Protein AF-A0A4P9VZX0-F1 (afdb_monomer)

Sequence (510 aa):
AIRTIVYCSNTPALDSTGFPILNGTDPRLPSSTAIPSNIGKASYLLNFMFYLFVSSTQNPGASSFGDTNPCVMWFGENYPSSPIAVRPNATVQALASTAYKDSTYFPGPSTGYLQTIATPPVDLVNAYDISDDAEVLSQYQLRPWAIVAASAAASPQLGSAPQKALFNITAIPAIFSSPLGFNPTNGATPANGLFDTIEPRVWYSLDQTTDSLLGIQQVPFFETASNLTTVNDINTEMGNILRQTILALSKVDKSALTEANPAPSVLASFFDSVAEATNGLPYAGLTFQTVDHSNRTYQIGSDIRLTRAANYPAQGKRIVLFQALLGSALLRSSNPANLGTATITQGIRLMPDITTTALKSTYYISQYITLFLLYLLSAIVFLVFGRIAKISMFVNTQGAVLAILFLLWGNVQSKSECIEWVMKMRGQGLREYPFHDIASVILTISHRKYFLLSQVLVFLIVLVSVVISIVSEQLFVNGPAPLAYFIWPPFAFYRSLTLINEASFLQGSR

Mean predicted aligned error: 12.23 Å

Radius of gyration: 31.75 Å; Cα contacts (8 Å, |Δi|>4): 690; chains: 1; bounding box: 91×58×82 Å

Secondary structure (DSSP, 8-state):
---EEEET-SS--B-SSS-B---TT-TT--EES--GGGTTS-EEE-SEEE-----TTS---GGGGG-EEESEEESSS----BTTB-PPPTTS-TTGGGTT-BSS-S---TT-HHHHHHS--TT---HHHHHHHHHHHHHH----EEEEEE-TTTHHHH---PPPPPB-GGGHHHHHHSTTS--TTSTTSPPSSTGGGSPPEEEEEEETTTTEEEEEEEE-EEEE-TT--SHHHHHHHHHHHHHHHHHHHHHS--HHHHSSS--HHHHHHHHHHHHHHHHTS-SEEEEES---SS----B----TTGGGSTT---HHHHHHHHHHHHHHHHHHHHSHHHHTT-----EEEPPPEEEE-S--HHHHHHHHHHHHHHHHHHHHHHHHHHHHTT-HHHHHS-HHHHHHHHHHHHHHHHHHHHHHHHHHHHTTT----S--HHHHHHH-S--SSHHHHHHHHHHHHHHHHHHHHHHHHHH-TTSPPPGGGGSSHHHHHHHHHHHHHHHHHGGG--

Solvent-accessible surface area (backbone atoms only — not comparable to full-atom values): 28892 Å² total; per-residue (Å²): 133,80,48,34,37,29,25,27,33,72,52,65,22,47,51,92,83,40,48,72,51,81,60,93,79,51,86,79,46,44,67,41,43,82,44,86,95,42,66,85,40,71,25,35,33,21,40,38,36,76,52,80,78,76,63,80,82,60,81,87,48,58,40,67,79,58,27,63,39,72,20,44,36,40,73,32,83,75,61,76,73,39,77,63,27,39,53,46,51,84,86,45,60,75,67,28,72,51,20,74,30,50,32,53,38,46,67,42,26,52,49,8,59,63,42,44,70,77,57,58,61,88,91,61,74,50,70,66,58,57,56,52,50,54,50,57,46,60,58,48,36,40,78,50,28,31,41,37,20,35,26,87,77,17,48,74,52,36,43,71,34,60,81,59,76,70,38,59,79,86,48,49,54,58,45,58,68,30,88,89,18,61,43,50,66,64,80,78,71,82,62,69,19,33,50,45,41,38,80,63,24,35,32,74,41,71,32,83,89,72,81,37,79,69,25,33,31,67,23,65,24,41,48,73,47,97,83,24,57,44,73,67,44,45,52,51,50,52,51,51,38,51,51,52,31,51,56,42,53,68,69,48,76,58,63,53,78,72,43,96,76,51,55,68,68,52,46,50,45,40,45,50,47,43,33,60,27,46,65,72,50,65,63,33,47,44,64,32,71,55,90,50,91,86,72,77,72,84,56,69,80,82,53,78,68,52,48,30,39,45,59,39,71,39,56,69,60,43,51,54,48,50,52,40,42,51,51,29,8,48,53,15,62,73,39,52,93,84,25,33,54,55,80,60,52,49,67,51,71,53,75,66,46,80,47,58,68,54,74,62,55,68,58,54,52,48,51,49,50,54,53,45,52,56,46,51,53,51,51,51,52,50,54,52,50,36,41,74,71,58,39,64,72,54,65,74,44,59,68,69,58,55,51,53,52,52,53,53,48,45,53,51,54,50,43,52,57,49,48,54,52,48,49,68,56,49,70,73,78,61,97,80,73,96,81,59,74,78,62,51,76,78,66,73,77,72,77,89,69,36,74,62,47,50,53,49,48,54,47,46,54,50,50,52,31,51,53,53,37,57,53,48,49,72,73,39,76,88,53,85,77,61,76,73,50,57,74,43,64,61,38,40,50,51,49,51,50,48,54,54,52,56,58,65,67,56,79,78,78,123

Foldseek 3Di:
DKAKEKELDLAQQADPLRHFDQDPVDPSFDWDCPDPVRHPDTHGYGQWDQQPPPPLADDPFLLNVVSTDGQKFKLFLDDDCGNLAHDQDPPPDLLQVQLSQFQLRGHTGNSHLVCCQVPPDPVRPPVVVNLVSLVVSLQRGAAAEEEEAEAPAAVQAAAFFAKDDFAASVCVSVLCVDPVSQPLQPQDDDGSHLLSLFRKGKDWAADLVPRHTPGIIIDDGYDYDPPRHDPVSLVVVLVVLVVQLVVQLVPQDCVQVVDLDDDPSVVVSSLSSLCVSCSSHHQAYYYYHHLDPPDDDGDGDDDPVQCRGRNRPHNVVSVVNVCQRSVLSSQCSVCVNPSSNPHDIDMHGHDIDMDMPDDPVVVLVVVLVVQLVVLVVVLVVVLVVCVVVPPVLSVLDDPVVSVVLSNVVSCVVSCVVSVVVVCVVPVVPDSDDDPPPPPVVVPSDDDDVPVVVVVVVVVVVLVVLLVVLVVVCVVAVPHDDDPVLVVDPSSVSNVVSVVSSVVSPCPPPD

pLDDT: mean 78.17, std 15.09, range [39.34, 96.62]

Structure (mmCIF, N/CA/C/O backbone):
data_AF-A0A4P9VZX0-F1
#
_entry.id   AF-A0A4P9VZX0-F1
#
loop_
_atom_site.group_PDB
_atom_site.id
_atom_site.type_symbol
_atom_site.label_atom_id
_atom_site.label_alt_id
_atom_site.label_comp_id
_atom_site.label_asym_id
_atom_site.label_entity_id
_atom_site.label_seq_id
_atom_site.pdbx_PDB_ins_code
_atom_site.Cartn_x
_atom_site.Cartn_y
_atom_site.Cartn_z
_atom_site.occupancy
_atom_site.B_iso_or_equiv
_atom_site.auth_seq_id
_atom_site.auth_comp_id
_atom_site.auth_asym_id
_atom_site.auth_atom_id
_atom_site.pdbx_PDB_model_num
ATOM 1 N N . ALA A 1 1 ? 6.712 8.691 -28.062 1.00 77.12 1 ALA A N 1
ATOM 2 C CA . ALA A 1 1 ? 7.027 10.135 -27.970 1.00 77.12 1 ALA A CA 1
ATOM 3 C C . ALA A 1 1 ? 7.653 10.423 -26.610 1.00 77.12 1 ALA A C 1
ATOM 5 O O . ALA A 1 1 ? 7.229 9.804 -25.643 1.00 77.12 1 ALA A O 1
ATOM 6 N N . ILE A 1 2 ? 8.643 11.317 -26.526 1.00 84.19 2 ILE A N 1
ATOM 7 C CA . ILE A 1 2 ? 9.207 11.746 -25.237 1.00 84.19 2 ILE A CA 1
ATOM 8 C C . ILE A 1 2 ? 8.165 12.611 -24.523 1.00 84.19 2 ILE A C 1
ATOM 10 O O . ILE A 1 2 ? 7.739 13.635 -25.050 1.00 84.19 2 ILE A O 1
ATOM 14 N N . ARG A 1 3 ? 7.768 12.193 -23.326 1.00 90.25 3 ARG A N 1
ATOM 15 C CA . ARG A 1 3 ? 6.890 12.917 -22.405 1.00 90.25 3 ARG A CA 1
ATOM 16 C C . ARG A 1 3 ? 7.635 13.258 -21.118 1.00 90.25 3 ARG A C 1
ATOM 18 O O . ARG A 1 3 ? 8.369 12.420 -20.585 1.00 90.25 3 ARG A O 1
ATOM 25 N N . THR A 1 4 ? 7.423 14.472 -20.625 1.00 93.25 4 THR A N 1
ATOM 26 C CA . THR A 1 4 ? 7.749 14.855 -19.248 1.00 93.25 4 THR A CA 1
ATOM 27 C C . THR A 1 4 ? 6.482 14.722 -18.420 1.00 93.25 4 THR A C 1
ATOM 29 O O . THR A 1 4 ? 5.431 15.204 -18.837 1.00 93.25 4 THR A O 1
ATOM 32 N N . ILE A 1 5 ? 6.583 14.054 -17.279 1.00 93.31 5 ILE A N 1
ATOM 33 C CA . ILE A 1 5 ? 5.479 13.754 -16.379 1.00 93.31 5 ILE A CA 1
ATOM 34 C C . ILE A 1 5 ? 5.803 14.367 -15.017 1.00 93.31 5 ILE A C 1
ATOM 36 O O . ILE A 1 5 ? 6.885 14.146 -14.472 1.00 93.31 5 ILE A O 1
ATOM 40 N N . VAL A 1 6 ? 4.868 15.142 -14.478 1.00 94.38 6 VAL A N 1
ATOM 41 C CA . VAL A 1 6 ? 4.896 15.671 -13.115 1.00 94.38 6 VAL A CA 1
ATOM 42 C C . VAL A 1 6 ? 3.974 14.810 -12.263 1.00 94.38 6 VAL A C 1
ATOM 44 O O . VAL A 1 6 ? 2.750 14.943 -12.327 1.00 94.38 6 VAL A O 1
ATOM 47 N N . TYR A 1 7 ? 4.566 13.923 -11.475 1.00 93.00 7 TYR A N 1
ATOM 48 C CA . TYR A 1 7 ? 3.861 13.156 -10.458 1.00 93.00 7 TYR A CA 1
ATOM 49 C C . TYR A 1 7 ? 3.505 14.045 -9.269 1.00 93.00 7 TYR A C 1
ATOM 51 O O . TYR A 1 7 ? 4.152 15.065 -9.018 1.00 93.00 7 TYR A O 1
ATOM 59 N N . CYS A 1 8 ? 2.470 13.657 -8.528 1.00 92.31 8 CYS A N 1
ATOM 60 C CA . CYS A 1 8 ? 1.956 14.400 -7.375 1.00 92.31 8 CYS A CA 1
ATOM 61 C C . CYS A 1 8 ? 1.657 15.882 -7.653 1.00 92.31 8 CYS A C 1
ATOM 63 O O . CYS A 1 8 ? 1.773 16.736 -6.767 1.00 92.31 8 CYS A O 1
ATOM 65 N N . SER A 1 9 ? 1.242 16.180 -8.887 1.00 92.12 9 SER A N 1
ATOM 66 C CA . SER A 1 9 ? 0.810 17.506 -9.310 1.00 92.12 9 SER A CA 1
ATOM 67 C C . SER A 1 9 ? -0.353 18.008 -8.458 1.00 92.12 9 SER A C 1
ATOM 69 O O . SER A 1 9 ? -1.125 17.232 -7.889 1.00 92.12 9 SER A O 1
ATOM 71 N N . ASN A 1 10 ? -0.492 19.334 -8.384 1.00 88.19 10 ASN A N 1
ATOM 72 C CA . ASN A 1 10 ? -1.655 19.960 -7.773 1.00 88.19 10 ASN A CA 1
ATOM 73 C C . ASN A 1 10 ? -2.880 20.072 -8.697 1.00 88.19 10 ASN A C 1
ATOM 75 O O . ASN A 1 10 ? -3.926 20.551 -8.265 1.00 88.19 10 ASN A O 1
ATOM 79 N N . THR A 1 11 ? -2.734 19.667 -9.956 1.00 90.12 11 THR A N 1
ATOM 80 C CA . THR A 1 11 ? -3.811 19.672 -10.947 1.00 90.12 11 THR A CA 1
ATOM 81 C C . THR A 1 11 ? -4.507 18.314 -10.947 1.00 90.12 11 THR A C 1
ATOM 83 O O . THR A 1 11 ? -3.792 17.311 -10.999 1.00 90.12 11 THR A O 1
ATOM 86 N N . PRO A 1 12 ? -5.847 18.252 -10.889 1.00 88.00 12 PRO A N 1
ATOM 87 C CA . PRO A 1 12 ? -6.582 16.987 -10.903 1.00 88.00 12 PRO A CA 1
ATOM 88 C C . PRO A 1 12 ? -6.417 16.279 -12.247 1.00 88.00 12 PRO A C 1
ATOM 90 O O . PRO A 1 12 ? -6.732 16.852 -13.285 1.00 88.00 12 PRO A O 1
ATOM 93 N N . ALA A 1 13 ? -5.922 15.050 -12.216 1.00 90.50 13 ALA A N 1
ATOM 94 C CA . ALA A 1 13 ? -5.794 14.126 -13.330 1.00 90.50 13 ALA A CA 1
ATOM 95 C C . ALA A 1 13 ? -6.813 13.008 -13.112 1.00 90.50 13 ALA A C 1
ATOM 97 O O . ALA A 1 13 ? -6.470 11.915 -12.659 1.00 90.50 13 ALA A O 1
ATOM 98 N N . LEU A 1 14 ? -8.075 13.357 -13.344 1.00 87.25 14 LEU A N 1
ATOM 99 C CA . LEU A 1 14 ? -9.216 12.473 -13.174 1.00 87.25 14 LEU A CA 1
ATOM 100 C C . LEU A 1 14 ? -9.775 12.094 -14.543 1.00 87.25 14 LEU A C 1
ATOM 102 O O . LEU A 1 14 ? -9.669 12.873 -15.494 1.00 87.25 14 LEU A O 1
ATOM 106 N N . ASP A 1 15 ? -10.346 10.908 -14.636 1.00 86.19 15 ASP A N 1
ATOM 107 C CA . ASP A 1 15 ? -11.078 10.460 -15.804 1.00 86.19 15 ASP A CA 1
ATOM 108 C C . ASP A 1 15 ? -12.506 11.028 -15.819 1.00 86.19 15 ASP A C 1
ATOM 110 O O . ASP A 1 15 ? -12.844 12.018 -15.163 1.00 86.19 15 ASP A O 1
ATOM 114 N N . SER A 1 16 ? -13.340 10.399 -16.638 1.00 83.00 16 SER A N 1
ATOM 115 C CA . SER A 1 16 ? -14.706 10.810 -16.881 1.00 83.00 16 SER A CA 1
ATOM 116 C C . SER A 1 16 ? -15.628 10.513 -15.680 1.00 83.00 16 SER A C 1
ATOM 118 O O . SER A 1 16 ? -16.551 11.286 -15.422 1.00 83.00 16 SER A O 1
ATOM 120 N N . THR A 1 17 ? -15.333 9.477 -14.886 1.00 79.12 17 THR A N 1
ATOM 121 C CA . THR A 1 17 ? -16.080 9.063 -13.683 1.00 79.12 17 THR A CA 1
ATOM 122 C C . THR A 1 17 ? -15.587 9.777 -12.414 1.00 79.12 17 THR A C 1
ATOM 124 O O . THR A 1 17 ? -16.224 9.718 -11.354 1.00 79.12 17 THR A O 1
ATOM 127 N N . GLY A 1 18 ? -14.484 10.522 -12.530 1.00 80.62 18 GLY A N 1
ATOM 128 C CA . GLY A 1 18 ? -13.847 11.256 -11.445 1.00 80.62 18 GLY A CA 1
ATOM 129 C C . GLY A 1 18 ? -12.837 10.414 -10.664 1.00 80.62 18 GLY A C 1
ATOM 130 O O . GLY A 1 18 ? -12.394 10.845 -9.595 1.00 80.62 18 GLY A O 1
ATOM 131 N N . PHE A 1 19 ? -12.475 9.243 -11.182 1.00 84.12 19 PHE A N 1
ATOM 132 C CA . PHE A 1 19 ? -11.389 8.428 -10.671 1.00 84.12 19 PHE A CA 1
ATOM 133 C C . PHE A 1 19 ? -10.043 8.937 -11.164 1.00 84.12 19 PHE A C 1
ATOM 135 O O . PHE A 1 19 ? -9.946 9.618 -12.185 1.00 84.12 19 PHE A O 1
ATOM 142 N N . PRO A 1 20 ? -8.967 8.674 -10.418 1.00 86.06 20 PRO A N 1
ATOM 143 C CA . PRO A 1 20 ? -7.657 9.118 -10.832 1.00 86.06 20 PRO A CA 1
ATOM 144 C C . PRO A 1 20 ? -7.117 8.315 -12.011 1.00 86.06 20 PRO A C 1
ATOM 146 O O . PRO A 1 20 ? -7.030 7.092 -11.973 1.00 86.06 20 PRO A O 1
ATOM 149 N N . ILE A 1 21 ? -6.602 9.030 -13.006 1.00 87.81 21 ILE A N 1
ATOM 150 C CA . ILE A 1 21 ? -5.884 8.418 -14.119 1.00 87.81 21 ILE A CA 1
ATOM 151 C C . ILE A 1 21 ? -4.527 7.922 -13.606 1.00 87.81 21 ILE A C 1
ATOM 153 O O . ILE A 1 21 ? -3.636 8.716 -13.288 1.00 87.81 21 ILE A O 1
ATOM 157 N N . LEU A 1 22 ? -4.353 6.601 -13.542 1.00 87.00 22 LEU A N 1
ATOM 158 C CA . LEU A 1 22 ? -3.098 5.971 -13.110 1.00 87.00 22 LEU A CA 1
ATOM 159 C C . LEU A 1 22 ? -2.078 5.838 -14.249 1.00 87.00 22 LEU A C 1
ATOM 161 O O . LEU A 1 22 ? -0.866 5.818 -14.017 1.00 87.00 22 LEU A O 1
ATOM 165 N N . ASN A 1 23 ? -2.553 5.768 -15.494 1.00 87.00 23 ASN A N 1
ATOM 166 C CA . ASN A 1 23 ? -1.710 5.555 -16.661 1.00 87.00 23 ASN A CA 1
ATOM 167 C C . ASN A 1 23 ? -1.079 6.871 -17.149 1.00 87.00 23 ASN A C 1
ATOM 169 O O . ASN A 1 23 ? -1.735 7.709 -17.762 1.00 87.00 23 ASN A O 1
ATOM 173 N N . GLY A 1 24 ? 0.239 7.013 -16.977 1.00 87.12 24 GLY A N 1
ATOM 174 C CA . GLY A 1 24 ? 1.004 8.182 -17.438 1.00 87.12 24 GLY A CA 1
ATOM 175 C C . GLY A 1 24 ? 1.034 8.408 -18.960 1.00 87.12 24 GLY A C 1
ATOM 176 O O . GLY A 1 24 ? 1.555 9.424 -19.432 1.00 87.12 24 GLY A O 1
ATOM 177 N N . THR A 1 25 ? 0.505 7.469 -19.748 1.00 89.50 25 THR A N 1
ATOM 178 C CA . THR A 1 25 ? 0.384 7.581 -21.208 1.00 89.50 25 THR A CA 1
ATOM 179 C C . THR A 1 25 ? -1.005 8.008 -21.678 1.00 89.50 25 THR A C 1
ATOM 181 O O . THR A 1 25 ? -1.140 8.379 -22.850 1.00 89.50 25 THR A O 1
ATOM 184 N N . ASP A 1 26 ? -1.993 8.038 -20.781 1.00 90.31 26 ASP A N 1
ATOM 185 C CA . ASP A 1 26 ? -3.381 8.361 -21.103 1.00 90.31 26 ASP A CA 1
ATOM 186 C C . ASP A 1 26 ? -3.478 9.752 -21.776 1.00 90.31 26 ASP A C 1
ATOM 188 O O . ASP A 1 26 ? -2.862 10.723 -21.311 1.00 90.31 26 ASP A O 1
ATOM 192 N N . PRO A 1 27 ? -4.174 9.871 -22.923 1.00 91.69 27 PRO A N 1
ATOM 193 C CA . PRO A 1 27 ? -4.315 11.137 -23.641 1.00 91.69 27 PRO A CA 1
ATOM 194 C C . PRO A 1 27 ? -5.171 12.176 -22.901 1.00 91.69 27 PRO A C 1
ATOM 196 O O . PRO A 1 27 ? -5.074 13.359 -23.224 1.00 91.69 27 PRO A O 1
ATOM 199 N N . ARG A 1 28 ? -5.984 11.761 -21.923 1.00 90.75 28 ARG A N 1
ATOM 200 C CA . ARG A 1 28 ? -6.838 12.624 -21.093 1.00 90.75 28 ARG A CA 1
ATOM 201 C C . ARG A 1 28 ? -6.048 13.379 -20.020 1.00 90.75 28 ARG A C 1
ATOM 203 O O . ARG A 1 28 ? -6.601 14.262 -19.371 1.00 90.75 28 ARG A O 1
ATOM 210 N N . LEU A 1 29 ? -4.762 13.064 -19.828 1.00 93.12 29 LEU A N 1
ATOM 211 C CA . LEU A 1 29 ? -3.950 13.718 -18.806 1.00 93.12 29 LEU A CA 1
ATOM 212 C C . LEU A 1 29 ? -3.843 15.232 -19.034 1.00 93.12 29 LEU A C 1
ATOM 214 O O . LEU A 1 29 ? -3.453 15.667 -20.125 1.00 93.12 29 LEU A O 1
ATOM 218 N N . PRO A 1 30 ? -4.082 16.051 -17.994 1.00 94.81 30 PRO A N 1
ATOM 219 C CA . PRO A 1 30 ? -3.858 17.482 -18.088 1.00 94.81 30 PRO A CA 1
ATOM 220 C C . PRO A 1 30 ? -2.380 17.766 -18.357 1.00 94.81 30 PRO A C 1
ATOM 222 O O . PRO A 1 30 ? -1.486 17.084 -17.849 1.00 94.81 30 PRO A O 1
ATOM 225 N N . SER A 1 31 ? -2.113 18.806 -19.145 1.00 95.62 31 SER A N 1
ATOM 226 C CA . SER A 1 31 ? -0.754 19.253 -19.443 1.00 95.62 31 SER A CA 1
ATOM 227 C C . SER A 1 31 ? -0.543 20.707 -19.036 1.00 95.62 31 SER A C 1
ATOM 229 O O . SER A 1 31 ? -1.464 21.520 -19.057 1.00 95.62 31 SER A O 1
ATOM 231 N N . SER A 1 32 ? 0.685 21.039 -18.642 1.00 94.44 32 SER A N 1
ATOM 232 C CA . SER A 1 32 ? 1.096 22.402 -18.309 1.00 94.44 32 SER A CA 1
ATOM 233 C C . SER A 1 32 ? 2.467 22.720 -18.894 1.00 94.44 32 SER A C 1
ATOM 235 O O . SER A 1 32 ? 3.378 21.891 -18.890 1.00 94.44 32 SER A O 1
ATOM 237 N N . THR A 1 33 ? 2.615 23.946 -19.388 1.00 94.81 33 THR A N 1
ATOM 238 C CA . THR A 1 33 ? 3.884 24.533 -19.848 1.00 94.81 33 THR A CA 1
ATOM 239 C C . THR A 1 33 ? 4.528 25.435 -18.792 1.00 94.81 33 THR A C 1
ATOM 241 O O . THR A 1 33 ? 5.634 25.933 -19.002 1.00 94.81 33 THR A O 1
ATOM 244 N N . ALA A 1 34 ? 3.858 25.630 -17.649 1.00 91.75 34 ALA A N 1
ATOM 245 C CA . ALA A 1 34 ? 4.261 26.539 -16.576 1.00 91.75 34 ALA A CA 1
ATOM 246 C C . ALA A 1 34 ? 5.142 25.872 -15.500 1.00 91.75 34 ALA A C 1
ATOM 248 O O . ALA A 1 34 ? 5.332 26.427 -14.420 1.00 91.75 34 ALA A O 1
ATOM 249 N N . ILE A 1 35 ? 5.670 24.674 -15.765 1.00 91.62 35 ILE A N 1
ATOM 250 C CA . ILE A 1 35 ? 6.526 23.951 -14.820 1.00 91.62 35 ILE A CA 1
ATOM 251 C C . ILE A 1 35 ? 7.933 24.577 -14.834 1.00 91.62 35 ILE A C 1
ATOM 253 O O . ILE A 1 35 ? 8.589 24.520 -15.877 1.00 91.62 35 ILE A O 1
ATOM 257 N N . PRO A 1 36 ? 8.437 25.142 -13.714 1.00 86.75 36 PRO A N 1
ATOM 258 C CA . PRO A 1 36 ? 9.672 25.939 -13.716 1.00 86.75 36 PRO A CA 1
ATOM 259 C C . PRO A 1 36 ? 10.919 25.212 -14.238 1.00 86.75 36 PRO A C 1
ATOM 261 O O . PRO A 1 36 ? 11.788 25.832 -14.842 1.00 86.75 36 PRO A O 1
ATOM 264 N N . SER A 1 37 ? 11.017 23.896 -14.041 1.00 83.00 37 SER A N 1
ATOM 265 C CA . SER A 1 37 ? 12.144 23.084 -14.525 1.00 83.00 37 SER A CA 1
ATOM 266 C C . SER A 1 37 ? 12.005 22.626 -15.984 1.00 83.00 37 SER A C 1
ATOM 268 O O . SER A 1 37 ? 12.927 22.012 -16.518 1.00 83.00 37 SER A O 1
ATOM 270 N N . ASN A 1 38 ? 10.870 22.904 -16.635 1.00 85.00 38 ASN A N 1
ATOM 271 C CA . ASN A 1 38 ? 10.571 22.478 -18.003 1.00 85.00 38 ASN A CA 1
ATOM 272 C C . ASN A 1 38 ? 9.829 23.570 -18.802 1.00 85.00 38 ASN A C 1
ATOM 274 O O . ASN A 1 38 ? 8.899 23.281 -19.558 1.00 85.00 38 ASN A O 1
ATOM 278 N N . ILE A 1 39 ? 10.229 24.834 -18.616 1.00 82.00 39 ILE A N 1
ATOM 279 C CA . ILE A 1 39 ? 9.589 26.001 -19.243 1.00 82.00 39 ILE A CA 1
ATOM 280 C C . ILE A 1 39 ? 9.531 25.830 -20.767 1.00 82.00 39 ILE A C 1
ATOM 282 O O . ILE A 1 39 ? 10.522 25.489 -21.414 1.00 82.00 39 ILE A O 1
ATOM 286 N N . GLY A 1 40 ? 8.349 26.075 -21.338 1.00 82.00 40 GLY A N 1
ATOM 287 C CA . GLY A 1 40 ? 8.114 26.023 -22.785 1.00 82.00 40 GLY A CA 1
ATOM 288 C C . GLY A 1 40 ? 7.885 24.620 -23.355 1.00 82.00 40 GLY A C 1
ATOM 289 O O . GLY A 1 40 ? 7.632 2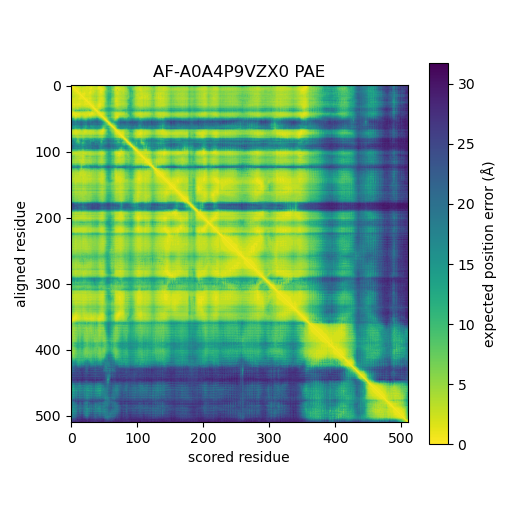4.493 -24.551 1.00 82.00 40 GLY A O 1
ATOM 290 N N . LYS A 1 41 ? 7.926 23.564 -22.531 1.00 90.00 41 LYS A N 1
ATOM 291 C CA . LYS A 1 41 ? 7.592 22.193 -22.942 1.00 90.00 41 LYS A CA 1
ATOM 292 C C . LYS A 1 41 ? 6.376 21.692 -22.170 1.00 90.00 41 LYS A C 1
ATOM 294 O O . LYS A 1 41 ? 6.307 21.822 -20.949 1.00 90.00 41 LYS A O 1
ATOM 299 N N . ALA A 1 42 ? 5.424 21.092 -22.883 1.00 92.75 42 ALA A N 1
ATOM 300 C CA . ALA A 1 42 ? 4.257 20.480 -22.260 1.00 92.75 42 ALA A CA 1
ATOM 301 C C . ALA A 1 42 ? 4.696 19.345 -21.321 1.00 92.75 42 ALA A C 1
ATOM 303 O O . ALA A 1 42 ? 5.413 18.425 -21.724 1.00 92.75 42 ALA A O 1
ATOM 304 N N . SER A 1 43 ? 4.274 19.440 -20.063 1.00 95.12 43 SER A N 1
ATOM 305 C CA . SER A 1 43 ? 4.475 18.418 -19.039 1.00 95.12 43 SER A CA 1
ATOM 306 C C . SER A 1 43 ? 3.112 17.884 -18.628 1.00 95.12 43 SER A C 1
ATOM 308 O O . SER A 1 43 ? 2.230 18.672 -18.293 1.00 95.12 43 SER A O 1
ATOM 310 N N . TYR A 1 44 ? 2.934 16.571 -18.674 1.00 95.62 44 TYR A N 1
ATOM 311 C CA . TYR A 1 44 ? 1.699 15.906 -18.267 1.00 95.62 44 TYR A CA 1
ATOM 312 C C . TYR A 1 44 ? 1.661 15.791 -16.747 1.00 95.62 44 TYR A C 1
ATOM 314 O O . TYR A 1 44 ? 2.700 15.607 -16.119 1.00 95.62 44 TYR A O 1
ATOM 322 N N . LEU A 1 45 ? 0.489 15.941 -16.150 1.00 94.44 45 LEU A N 1
ATOM 323 C CA . LEU A 1 45 ? 0.322 16.058 -14.707 1.00 94.44 45 LEU A CA 1
ATOM 324 C C . LEU A 1 45 ? -0.446 14.841 -14.182 1.00 94.44 45 LEU A C 1
ATOM 326 O O . LEU A 1 45 ? -1.463 14.473 -14.757 1.00 94.44 45 LEU A O 1
ATOM 330 N N . LEU A 1 46 ? 0.033 14.239 -13.093 1.00 92.88 46 LEU A N 1
ATOM 331 C CA . LEU A 1 46 ? -0.566 13.069 -12.437 1.00 92.88 46 LEU A CA 1
ATOM 332 C C . LEU A 1 46 ? -0.702 13.307 -10.929 1.00 92.88 46 LEU A C 1
ATOM 334 O O . LEU A 1 46 ? 0.139 13.980 -10.330 1.00 92.88 46 LEU A O 1
ATOM 338 N N . ASN A 1 47 ? -1.716 12.708 -10.294 1.00 90.88 47 ASN A N 1
ATOM 339 C CA . ASN A 1 47 ? -1.896 12.740 -8.829 1.00 90.88 47 ASN A CA 1
ATOM 340 C C . ASN A 1 47 ? -1.453 11.454 -8.118 1.00 90.88 47 ASN A C 1
ATOM 342 O O . ASN A 1 47 ? -1.686 11.300 -6.919 1.00 90.88 47 ASN A O 1
ATOM 346 N N . PHE A 1 48 ? -0.803 10.552 -8.844 1.00 88.69 48 PHE A N 1
ATOM 347 C CA . PHE A 1 48 ? -0.213 9.326 -8.318 1.00 88.69 48 PHE A CA 1
ATOM 348 C C . PHE A 1 48 ? 1.292 9.383 -8.499 1.00 88.69 48 PHE A C 1
ATOM 350 O O . PHE A 1 48 ? 1.795 10.115 -9.352 1.00 88.69 48 PHE A O 1
ATOM 357 N N . MET A 1 49 ? 2.009 8.646 -7.664 1.00 85.19 49 MET A N 1
ATOM 358 C CA . MET A 1 49 ? 3.434 8.437 -7.830 1.00 85.19 49 MET A CA 1
ATOM 359 C C . MET A 1 49 ? 3.678 6.984 -8.155 1.00 85.19 49 MET A C 1
ATOM 361 O O . MET A 1 49 ? 3.187 6.091 -7.471 1.00 85.19 49 MET A O 1
ATOM 365 N N . PHE A 1 50 ? 4.473 6.779 -9.190 1.00 80.12 50 PHE A N 1
ATOM 366 C CA . PHE A 1 50 ? 4.971 5.475 -9.555 1.00 80.12 50 PHE A CA 1
ATOM 367 C C . PHE A 1 50 ? 6.342 5.273 -8.910 1.00 80.12 50 PHE A C 1
ATOM 369 O O . PHE A 1 50 ? 7.333 5.871 -9.335 1.00 80.12 50 PHE A O 1
ATOM 376 N N . TYR A 1 51 ? 6.397 4.456 -7.861 1.00 66.94 51 TYR A N 1
ATOM 377 C CA . TYR A 1 51 ? 7.656 4.002 -7.290 1.00 66.94 51 TYR A CA 1
ATOM 378 C C . TYR A 1 51 ? 8.005 2.651 -7.884 1.00 66.94 51 TYR A C 1
ATOM 380 O O . TYR A 1 51 ? 7.591 1.621 -7.368 1.00 66.94 51 TYR A O 1
ATOM 388 N N . LEU A 1 52 ? 8.843 2.642 -8.918 1.00 54.62 52 LEU A N 1
ATOM 389 C CA . LEU A 1 52 ? 9.458 1.396 -9.344 1.00 54.62 52 LEU A CA 1
ATOM 390 C C . LEU A 1 52 ? 10.500 0.998 -8.284 1.00 54.62 52 LEU A C 1
ATOM 392 O O . LEU A 1 52 ? 11.635 1.489 -8.291 1.00 54.62 52 LEU A O 1
ATOM 396 N N . PHE A 1 53 ? 10.128 0.141 -7.330 1.00 48.28 53 PHE A N 1
ATOM 397 C CA . PHE A 1 53 ? 11.071 -0.390 -6.344 1.00 48.28 53 PHE A CA 1
ATOM 398 C C . PHE A 1 53 ? 11.968 -1.433 -7.024 1.00 48.28 53 PHE A C 1
ATOM 400 O O . PHE A 1 53 ? 11.819 -2.640 -6.849 1.00 48.28 53 PHE A O 1
ATOM 407 N N . VAL A 1 54 ? 12.957 -0.972 -7.798 1.00 42.22 54 VAL A N 1
ATOM 408 C CA . VAL A 1 54 ? 13.973 -1.835 -8.427 1.00 42.22 54 VAL A CA 1
ATOM 409 C C . VAL A 1 54 ? 15.016 -2.263 -7.393 1.00 42.22 54 VAL A C 1
ATOM 411 O O . VAL A 1 54 ? 16.220 -2.053 -7.529 1.00 42.22 54 VAL A O 1
ATOM 414 N N . SER A 1 55 ? 14.560 -2.891 -6.316 1.00 43.16 55 SER A N 1
ATOM 415 C CA . SER A 1 55 ? 15.400 -3.788 -5.538 1.00 43.16 55 SER A CA 1
ATOM 416 C C . SER A 1 55 ? 15.633 -5.028 -6.408 1.00 43.16 55 SER A C 1
ATOM 418 O O . SER A 1 55 ? 14.865 -5.985 -6.353 1.00 43.16 55 SER A O 1
ATOM 420 N N . SER A 1 56 ? 16.689 -4.986 -7.224 1.00 41.69 56 SER A N 1
ATOM 421 C CA . SER A 1 56 ? 17.093 -5.934 -8.282 1.00 41.69 56 SER A CA 1
ATOM 422 C C . SER A 1 56 ? 17.375 -7.391 -7.858 1.00 41.69 56 SER A C 1
ATOM 424 O O . SER A 1 56 ? 18.073 -8.116 -8.562 1.00 41.69 56 SER A O 1
ATOM 426 N N . THR A 1 57 ? 16.865 -7.838 -6.711 1.00 39.34 57 THR A N 1
ATOM 427 C CA . THR A 1 57 ? 17.084 -9.180 -6.146 1.00 39.34 57 THR A CA 1
ATOM 428 C C . THR A 1 57 ? 15.804 -9.991 -5.952 1.00 39.34 57 THR A C 1
ATOM 430 O O . THR A 1 57 ? 15.851 -11.043 -5.323 1.00 39.34 57 THR A O 1
ATOM 433 N N . GLN A 1 58 ? 14.651 -9.511 -6.414 1.00 43.34 58 GLN A N 1
ATOM 434 C CA . GLN A 1 58 ? 13.362 -10.083 -6.029 1.00 43.34 58 GLN A CA 1
ATOM 435 C C . GLN A 1 58 ? 12.496 -10.251 -7.276 1.00 43.34 58 GLN A C 1
ATOM 437 O O . GLN A 1 58 ? 12.349 -9.297 -8.039 1.00 43.34 58 GLN A O 1
ATOM 442 N N . ASN A 1 59 ? 11.936 -11.448 -7.476 1.00 43.41 59 ASN A N 1
ATOM 443 C CA . ASN A 1 59 ? 10.959 -11.708 -8.536 1.00 43.41 59 ASN A CA 1
ATOM 444 C C . ASN A 1 59 ? 9.855 -10.636 -8.499 1.00 43.41 59 ASN A C 1
ATOM 446 O O . ASN A 1 59 ? 9.429 -10.281 -7.391 1.00 43.41 59 ASN A O 1
ATOM 450 N N . PRO A 1 60 ? 9.388 -10.132 -9.657 1.00 45.88 60 PRO A N 1
ATOM 451 C CA . PRO A 1 60 ? 8.223 -9.259 -9.720 1.00 45.88 60 PRO A CA 1
ATOM 452 C C . PRO A 1 60 ? 7.019 -10.043 -9.187 1.00 45.88 60 PRO A C 1
ATOM 454 O O . PRO A 1 60 ? 6.417 -10.851 -9.881 1.00 45.88 60 PRO A O 1
ATOM 457 N N . GLY A 1 61 ? 6.744 -9.898 -7.893 1.00 51.84 61 GLY A N 1
ATOM 458 C CA . GLY A 1 61 ? 5.539 -10.428 -7.275 1.00 51.84 61 GLY A CA 1
ATOM 459 C C . GLY A 1 61 ? 4.362 -9.491 -7.520 1.00 51.84 61 GLY A C 1
ATOM 460 O O . GLY A 1 61 ? 4.503 -8.438 -8.147 1.00 51.84 61 GLY A O 1
ATOM 461 N N . ALA A 1 62 ? 3.223 -9.835 -6.923 1.00 50.03 62 ALA A N 1
ATOM 462 C CA . ALA A 1 62 ? 2.020 -9.006 -6.874 1.00 50.03 62 ALA A CA 1
ATOM 463 C C . ALA A 1 62 ? 2.289 -7.540 -6.452 1.00 50.03 62 ALA A C 1
ATOM 465 O O . ALA A 1 62 ? 1.582 -6.636 -6.875 1.00 50.03 62 ALA A O 1
ATOM 466 N N . SER A 1 63 ? 3.367 -7.287 -5.698 1.00 50.97 63 SER A N 1
ATOM 467 C CA . SER A 1 63 ? 3.820 -5.942 -5.324 1.00 50.97 63 SER A CA 1
ATOM 468 C C . SER A 1 63 ? 4.136 -5.016 -6.501 1.00 50.97 63 SER A C 1
ATOM 470 O O . SER A 1 63 ? 3.993 -3.814 -6.345 1.00 50.97 63 SER A O 1
ATOM 472 N N . SER A 1 64 ? 4.554 -5.551 -7.655 1.00 51.56 64 SER A N 1
ATOM 473 C CA . SER A 1 64 ? 4.866 -4.743 -8.849 1.00 51.56 64 SER A CA 1
ATOM 474 C C . SER A 1 64 ? 3.632 -4.091 -9.482 1.00 51.56 64 SER A C 1
ATOM 476 O O . SER A 1 64 ? 3.752 -3.094 -10.186 1.00 51.56 64 SER A O 1
ATOM 478 N N . PHE A 1 65 ? 2.440 -4.617 -9.192 1.00 50.25 65 PHE A N 1
ATOM 479 C CA . PHE A 1 65 ? 1.173 -4.014 -9.601 1.00 50.25 65 PHE A CA 1
ATOM 480 C C . PHE A 1 65 ? 0.710 -2.911 -8.629 1.00 50.25 65 PHE A C 1
ATOM 482 O O . PHE A 1 65 ? -0.123 -2.096 -8.992 1.00 50.25 65 PHE A O 1
ATOM 489 N N . GLY A 1 66 ? 1.297 -2.824 -7.425 1.00 57.06 66 GLY A N 1
ATOM 490 C CA . GLY A 1 66 ? 1.034 -1.777 -6.425 1.00 57.06 66 GLY A CA 1
ATOM 491 C C . GLY A 1 66 ? 2.051 -0.625 -6.422 1.00 57.06 66 GLY A C 1
ATOM 492 O O . GLY A 1 66 ? 2.130 0.133 -5.451 1.00 57.06 66 GLY A O 1
ATOM 493 N N . ASP A 1 67 ? 2.872 -0.506 -7.470 1.00 68.12 67 ASP A N 1
ATOM 494 C CA . ASP A 1 67 ? 3.929 0.512 -7.562 1.00 68.12 67 ASP A CA 1
ATOM 495 C C . ASP A 1 67 ? 3.355 1.933 -7.726 1.00 68.12 67 ASP A C 1
ATOM 497 O O . ASP A 1 67 ? 4.011 2.925 -7.387 1.00 68.12 67 ASP A O 1
ATOM 501 N N . THR A 1 68 ? 2.107 2.059 -8.182 1.00 80.19 68 THR A N 1
ATOM 502 C CA . THR A 1 68 ? 1.343 3.307 -8.138 1.00 80.19 68 THR A CA 1
ATOM 503 C C . THR A 1 68 ? 0.810 3.533 -6.728 1.00 80.19 68 THR A C 1
ATOM 505 O O . THR A 1 68 ? 0.092 2.711 -6.171 1.00 80.19 68 THR A O 1
ATOM 508 N N . ASN A 1 69 ? 1.140 4.669 -6.124 1.00 85.94 69 ASN A N 1
ATOM 509 C CA . ASN A 1 69 ? 0.628 5.071 -4.817 1.00 85.94 69 ASN A CA 1
ATOM 510 C C . ASN A 1 69 ? -0.049 6.442 -4.925 1.00 85.94 69 ASN A C 1
ATOM 512 O O . ASN A 1 69 ? 0.484 7.325 -5.611 1.00 85.94 69 ASN A O 1
ATOM 516 N N . PRO A 1 70 ? -1.191 6.659 -4.245 1.00 89.06 70 PRO A N 1
ATOM 517 C CA . PRO A 1 70 ? -1.827 7.967 -4.226 1.00 89.06 70 PRO A CA 1
ATOM 518 C C . PRO A 1 70 ? -0.880 8.983 -3.589 1.00 89.06 70 PRO A C 1
ATOM 520 O O . PRO A 1 70 ? -0.284 8.735 -2.538 1.00 89.06 70 PRO A O 1
ATOM 523 N N . CYS A 1 71 ? -0.741 10.154 -4.208 1.00 90.62 71 CYS A N 1
ATOM 524 C CA . CYS A 1 71 ? 0.149 11.188 -3.683 1.00 90.62 71 CYS A CA 1
ATOM 525 C C . CYS A 1 71 ? -0.376 11.865 -2.423 1.00 90.62 71 CYS A C 1
ATOM 527 O O . CYS A 1 71 ? 0.384 12.543 -1.733 1.00 90.62 71 CYS A O 1
ATOM 529 N N . VAL A 1 72 ? -1.671 11.731 -2.146 1.00 90.06 72 VAL A N 1
ATOM 530 C CA . VAL A 1 72 ? -2.325 12.306 -0.978 1.00 90.06 72 VAL A CA 1
ATOM 531 C C . VAL A 1 72 ? -3.127 11.214 -0.296 1.00 90.06 72 VAL A C 1
ATOM 533 O O . VAL A 1 72 ? -3.912 10.524 -0.937 1.00 90.06 72 VAL A O 1
ATOM 536 N N . MET A 1 73 ? -2.947 11.099 1.012 1.00 91.44 73 MET A N 1
ATOM 537 C CA . MET A 1 73 ? -3.748 10.237 1.865 1.00 91.44 73 MET A CA 1
ATOM 538 C C . MET A 1 73 ? -4.303 11.031 3.042 1.00 91.44 73 MET A C 1
ATOM 540 O O . MET A 1 73 ? -3.575 11.823 3.642 1.00 91.44 73 MET A O 1
ATOM 544 N N . TRP A 1 74 ? -5.560 10.783 3.398 1.00 92.12 74 TRP A N 1
ATOM 545 C CA . TRP A 1 74 ? -6.251 11.375 4.540 1.00 92.12 74 TRP A CA 1
ATOM 546 C C . TRP A 1 74 ? -6.837 10.279 5.421 1.00 92.12 74 TRP A C 1
ATOM 548 O O . TRP A 1 74 ? -7.648 9.468 4.982 1.00 92.12 74 TRP A O 1
ATOM 558 N N . PHE A 1 75 ? -6.434 10.273 6.688 1.00 92.25 75 PHE A N 1
ATOM 559 C CA . PHE A 1 75 ? -6.819 9.241 7.649 1.00 92.25 75 PHE A CA 1
ATOM 560 C C . PHE A 1 75 ? -8.075 9.587 8.458 1.00 92.25 75 PHE A C 1
ATOM 562 O O . PHE A 1 75 ? -8.658 8.701 9.076 1.00 92.25 75 PHE A O 1
ATOM 569 N N . GLY A 1 76 ? -8.539 10.836 8.384 1.00 88.31 76 GLY A N 1
ATOM 570 C CA . GLY A 1 76 ? -9.809 11.304 8.951 1.00 88.31 76 GLY A CA 1
ATOM 571 C C . GLY A 1 76 ? -10.800 11.746 7.875 1.00 88.31 76 GLY A C 1
ATOM 572 O O . GLY A 1 76 ? -10.445 11.898 6.704 1.00 88.31 76 GLY A O 1
ATOM 573 N N . GLU A 1 77 ? -12.055 11.937 8.266 1.00 80.50 77 GLU A N 1
ATOM 574 C CA . GLU A 1 77 ? -13.145 12.302 7.345 1.00 80.50 77 GLU A CA 1
ATOM 575 C C . GLU A 1 77 ? -13.167 13.787 6.971 1.00 80.50 77 GLU A C 1
ATOM 577 O O . GLU A 1 77 ? -13.659 14.175 5.911 1.00 80.50 77 GLU A O 1
ATOM 582 N N . ASN A 1 78 ? -12.632 14.639 7.844 1.00 82.12 78 ASN A N 1
ATOM 583 C CA . ASN A 1 78 ? -12.683 16.084 7.683 1.00 82.12 78 ASN A CA 1
ATOM 584 C C . ASN A 1 78 ? -11.363 16.611 7.105 1.00 82.12 78 ASN A C 1
ATOM 586 O O . ASN A 1 78 ? -10.571 17.224 7.822 1.00 82.12 78 ASN A O 1
ATOM 590 N N . TYR A 1 79 ? -11.083 16.307 5.837 1.00 84.12 79 TYR A N 1
ATOM 591 C CA . TYR A 1 79 ? -9.902 16.814 5.129 1.00 84.12 79 TYR A CA 1
ATOM 592 C C . TYR A 1 79 ? -10.227 18.072 4.303 1.00 84.12 79 TYR A C 1
ATOM 594 O O . TYR A 1 79 ? -11.382 18.280 3.916 1.00 84.12 79 TYR A O 1
ATOM 602 N N . PRO A 1 80 ? -9.234 18.947 4.042 1.00 79.75 80 PRO A N 1
ATOM 603 C CA . PRO A 1 80 ? -9.454 20.178 3.291 1.00 79.75 80 PRO A CA 1
ATOM 604 C C . PRO A 1 80 ? -9.889 19.898 1.848 1.00 79.75 80 PRO A C 1
ATOM 606 O O . PRO A 1 80 ? -9.275 19.085 1.156 1.00 79.75 80 PRO A O 1
ATOM 609 N N . SER A 1 81 ? -10.900 20.634 1.378 1.00 70.38 81 SER A N 1
ATOM 610 C CA . SER A 1 81 ? -11.273 20.679 -0.036 1.00 70.38 81 SER A CA 1
ATOM 611 C C . SER A 1 81 ? -10.212 21.464 -0.814 1.00 70.38 81 SER A C 1
ATOM 613 O O . SER A 1 81 ? -10.116 22.685 -0.702 1.00 70.38 81 SER A O 1
ATOM 615 N N . SER A 1 82 ? -9.387 20.760 -1.575 1.00 66.69 82 SER A N 1
ATOM 616 C CA . SER A 1 82 ? -8.365 21.304 -2.480 1.00 66.69 82 SER A CA 1
ATOM 617 C C . SER A 1 82 ? -8.671 20.800 -3.892 1.00 66.69 82 SER A C 1
ATOM 619 O O . SER A 1 82 ? -9.328 19.770 -3.998 1.00 66.69 82 SER A O 1
ATOM 621 N N . PRO A 1 83 ? -8.194 21.426 -4.986 1.00 61.88 83 PRO A N 1
ATOM 622 C CA . PRO A 1 83 ? -8.353 20.855 -6.326 1.00 61.88 83 PRO A CA 1
ATOM 623 C C . PRO A 1 83 ? -7.964 19.366 -6.386 1.00 61.88 83 PRO A C 1
ATOM 625 O O . PRO A 1 83 ? -8.681 18.563 -6.956 1.00 61.88 83 PRO A O 1
ATOM 628 N N . ILE A 1 84 ? -6.890 18.978 -5.693 1.00 57.72 84 ILE A N 1
ATOM 629 C CA . ILE A 1 84 ? -6.367 17.597 -5.615 1.00 57.72 84 ILE A CA 1
ATOM 630 C C . ILE A 1 84 ? -7.164 16.715 -4.644 1.00 57.72 84 ILE A C 1
ATOM 632 O O . ILE A 1 84 ? -7.087 15.494 -4.687 1.00 57.72 84 ILE A O 1
ATOM 636 N N . ALA A 1 85 ? -7.853 17.343 -3.696 1.00 58.81 85 ALA A N 1
ATOM 637 C CA . ALA A 1 85 ? -8.622 16.678 -2.662 1.00 58.81 85 ALA A CA 1
ATOM 638 C C . ALA A 1 85 ? -10.047 17.213 -2.726 1.00 58.81 85 ALA A C 1
ATOM 640 O O . ALA A 1 85 ? -10.451 18.026 -1.891 1.00 58.81 85 ALA A O 1
ATOM 641 N N . VAL A 1 86 ? -10.777 16.829 -3.774 1.00 56.50 86 VAL A N 1
ATOM 642 C CA . VAL A 1 86 ? -12.178 17.216 -3.905 1.00 56.50 86 VAL A CA 1
ATOM 643 C C . VAL A 1 86 ? -12.935 16.483 -2.811 1.00 56.50 86 VAL A C 1
ATOM 645 O O . VAL A 1 86 ? -13.199 15.290 -2.897 1.00 56.50 86 VAL A O 1
ATOM 648 N N . ARG A 1 87 ? -13.255 17.199 -1.734 1.00 54.25 87 ARG A N 1
ATOM 649 C CA . ARG A 1 87 ? -14.205 16.689 -0.757 1.00 54.25 87 ARG A CA 1
ATOM 650 C C . ARG A 1 87 ? -15.561 16.573 -1.464 1.00 54.25 87 ARG A C 1
ATOM 652 O O . ARG A 1 87 ? -15.963 17.548 -2.107 1.00 54.25 87 ARG A O 1
ATOM 659 N N . PRO A 1 88 ? -16.271 15.440 -1.337 1.00 52.84 88 PRO A N 1
ATOM 660 C CA . PRO A 1 88 ? -17.655 15.331 -1.769 1.00 52.84 88 PRO A CA 1
ATOM 661 C C . PRO A 1 88 ? -18.472 16.524 -1.281 1.00 52.84 88 PRO A C 1
ATOM 663 O O . PRO A 1 88 ? -18.415 16.873 -0.097 1.00 52.84 88 PRO A O 1
ATOM 666 N N . ASN A 1 89 ? -19.178 17.198 -2.191 1.00 50.44 89 ASN A N 1
ATOM 667 C CA . ASN A 1 89 ? -20.021 18.320 -1.804 1.00 50.44 89 ASN A CA 1
ATOM 668 C C . ASN A 1 89 ? -21.174 17.772 -0.951 1.00 50.44 89 ASN A C 1
ATOM 670 O O . ASN A 1 89 ? -21.895 16.877 -1.385 1.00 50.44 89 ASN A O 1
ATOM 674 N N . ALA A 1 90 ? -21.353 18.308 0.258 1.00 48.81 90 ALA A N 1
ATOM 675 C CA . ALA A 1 90 ? -22.348 17.833 1.220 1.00 48.81 90 ALA A CA 1
ATOM 676 C C . ALA A 1 90 ? -23.807 17.975 0.731 1.00 48.81 90 ALA A C 1
ATOM 678 O O . ALA A 1 90 ? -24.719 17.477 1.384 1.00 48.81 90 ALA A O 1
ATOM 679 N N . THR A 1 91 ? -24.039 18.655 -0.396 1.00 46.75 91 THR A N 1
ATOM 680 C CA . THR A 1 91 ? -25.356 18.806 -1.030 1.00 46.75 91 THR A CA 1
ATOM 681 C C . THR A 1 91 ? -25.716 17.693 -2.022 1.00 46.75 91 THR A C 1
ATOM 683 O O . THR A 1 91 ? -26.835 17.690 -2.536 1.00 46.75 91 THR A O 1
ATOM 686 N N . VAL A 1 92 ? -24.813 16.748 -2.307 1.00 49.31 92 VAL A N 1
ATOM 687 C CA . VAL A 1 92 ? -25.105 15.573 -3.148 1.00 49.31 92 VAL A CA 1
ATOM 688 C C . VAL A 1 92 ? -25.849 14.523 -2.299 1.00 49.31 92 VAL A C 1
ATOM 690 O O . VAL A 1 92 ? -25.606 14.426 -1.101 1.00 49.31 92 VAL A O 1
ATOM 693 N N . GLN A 1 93 ? -26.799 13.796 -2.907 1.00 50.75 93 GLN A N 1
ATOM 694 C CA . GLN A 1 93 ? -27.789 12.872 -2.307 1.00 50.75 93 GLN A CA 1
ATOM 695 C C . GLN A 1 93 ? -27.314 12.026 -1.101 1.00 50.75 93 GLN A C 1
ATOM 697 O O . GLN A 1 93 ? -26.137 11.753 -0.940 1.00 50.75 93 GLN A O 1
ATOM 702 N N . ALA A 1 94 ? -28.241 11.510 -0.284 1.00 51.50 94 ALA A N 1
ATOM 703 C CA . ALA A 1 94 ? -27.964 10.802 0.979 1.00 51.50 94 ALA A CA 1
ATOM 704 C C . ALA A 1 94 ? -26.956 9.624 0.927 1.00 51.50 94 ALA A C 1
ATOM 706 O O . ALA A 1 94 ? -26.382 9.296 1.959 1.00 51.50 94 ALA A O 1
ATOM 707 N N . LEU A 1 95 ? -26.705 8.995 -0.227 1.00 55.44 95 LEU A N 1
ATOM 708 C CA . LEU A 1 95 ? -25.599 8.035 -0.381 1.00 55.44 95 LEU A CA 1
ATOM 709 C C . LEU A 1 95 ? -24.228 8.732 -0.522 1.00 55.44 95 LEU A C 1
ATOM 711 O O . LEU A 1 95 ? -23.229 8.255 0.015 1.00 55.44 95 LEU A O 1
ATOM 715 N N . ALA A 1 96 ? -24.173 9.912 -1.139 1.00 53.25 96 ALA A N 1
ATOM 716 C CA . ALA A 1 96 ? -22.969 10.731 -1.253 1.00 53.25 96 ALA A CA 1
ATOM 717 C C . ALA A 1 96 ? -22.518 11.347 0.086 1.00 53.25 96 ALA A C 1
ATOM 719 O O . ALA A 1 96 ? -21.349 11.686 0.235 1.00 53.25 96 ALA A O 1
ATOM 720 N N . SER A 1 97 ? -23.370 11.414 1.116 1.00 57.66 97 SER A N 1
ATOM 721 C CA . SER A 1 97 ? -22.905 11.749 2.477 1.00 57.66 97 SER A CA 1
ATOM 722 C C . SER A 1 97 ? -22.070 10.629 3.116 1.00 57.66 97 SER A C 1
ATOM 724 O O . SER A 1 97 ? -21.430 10.839 4.140 1.00 57.66 97 SER A O 1
ATOM 726 N N . THR A 1 98 ? -22.027 9.444 2.500 1.00 67.44 98 THR A N 1
ATOM 727 C CA . THR A 1 98 ? -21.168 8.318 2.906 1.00 67.44 98 THR A CA 1
ATOM 728 C C . THR A 1 98 ? -20.040 8.039 1.909 1.00 67.44 98 THR A C 1
ATOM 730 O O . THR A 1 98 ? -19.206 7.169 2.137 1.00 67.44 98 THR A O 1
ATOM 733 N N . ALA A 1 99 ? -19.954 8.856 0.855 1.00 65.00 99 ALA A N 1
ATOM 734 C CA . ALA A 1 99 ? -18.929 8.854 -0.187 1.00 65.00 99 ALA A CA 1
ATOM 735 C C . ALA A 1 99 ? -17.487 8.780 0.322 1.00 65.00 99 ALA A C 1
ATOM 737 O O . ALA A 1 99 ? -16.641 8.171 -0.317 1.00 65.00 99 ALA A O 1
ATOM 738 N N . TYR A 1 100 ? -17.212 9.446 1.445 1.00 74.50 100 TYR A N 1
ATOM 739 C CA . TYR A 1 100 ? -15.883 9.593 2.043 1.00 74.50 100 TYR A CA 1
ATOM 740 C C . TYR A 1 100 ? -15.583 8.539 3.118 1.00 74.50 100 TYR A C 1
ATOM 742 O O . TYR A 1 100 ? -14.540 8.601 3.778 1.00 74.50 100 TYR A O 1
ATOM 750 N N . LYS A 1 101 ? -16.518 7.605 3.339 1.00 85.75 101 LYS A N 1
ATOM 751 C CA . LYS A 1 101 ? -16.399 6.532 4.329 1.00 85.75 101 LYS A CA 1
ATOM 752 C C . LYS A 1 101 ? -15.704 5.301 3.767 1.00 85.75 101 LYS A C 1
ATOM 754 O O . LYS A 1 101 ? -15.545 4.340 4.505 1.00 85.75 101 LYS A O 1
ATOM 759 N N . ASP A 1 102 ? -15.287 5.286 2.508 1.00 89.94 102 ASP A N 1
ATOM 760 C CA . ASP A 1 102 ? -14.508 4.174 1.980 1.00 89.94 102 ASP A CA 1
ATOM 761 C C . ASP A 1 102 ? -13.165 4.027 2.725 1.00 89.94 102 ASP A C 1
ATOM 763 O O . ASP A 1 102 ? -12.647 4.954 3.366 1.00 89.94 102 ASP A O 1
ATOM 767 N N . SER A 1 103 ? -12.606 2.825 2.671 1.00 93.19 103 SER A N 1
ATOM 768 C CA . SER A 1 103 ? -11.359 2.481 3.341 1.00 93.19 103 SER A CA 1
ATOM 769 C C . SER A 1 103 ? -10.114 2.634 2.465 1.00 93.19 103 SER A C 1
ATOM 771 O O . SER A 1 103 ? -9.079 2.044 2.771 1.00 93.19 103 SER A O 1
ATOM 773 N N . THR A 1 104 ? -10.166 3.412 1.383 1.00 91.19 104 THR A N 1
ATOM 774 C CA . THR A 1 104 ? -8.979 3.658 0.552 1.00 91.19 104 THR A CA 1
ATOM 775 C C . THR A 1 104 ? -8.047 4.723 1.132 1.00 91.19 104 THR A C 1
ATOM 777 O O . THR A 1 104 ? -6.830 4.676 0.931 1.00 91.19 104 THR A O 1
ATOM 780 N N . TYR A 1 105 ? -8.611 5.656 1.908 1.00 91.12 105 TYR A N 1
ATOM 781 C CA . TYR A 1 105 ? -7.909 6.771 2.551 1.00 91.12 105 TYR A CA 1
ATOM 782 C C . TYR A 1 105 ? -7.225 7.749 1.588 1.00 91.12 105 TYR A C 1
ATOM 784 O O . TYR A 1 105 ? -6.339 8.486 2.017 1.00 91.12 105 TYR A O 1
ATOM 792 N N . PHE A 1 106 ? -7.608 7.803 0.314 1.00 89.00 106 PHE A N 1
ATOM 793 C CA . PHE A 1 106 ? -7.197 8.880 -0.590 1.00 89.00 106 PHE A CA 1
ATOM 794 C C . PHE A 1 106 ? -8.420 9.677 -1.064 1.00 89.00 106 PHE A C 1
ATOM 796 O O . PHE A 1 106 ? -9.549 9.214 -0.903 1.00 89.00 106 PHE A O 1
ATOM 803 N N . PRO A 1 107 ? -8.244 10.919 -1.553 1.00 85.75 107 PRO A N 1
ATOM 804 C CA . PRO A 1 107 ? -9.378 11.727 -1.983 1.00 85.75 107 PRO A CA 1
ATOM 805 C C . PRO A 1 107 ? -10.179 11.042 -3.093 1.00 85.75 107 PRO A C 1
ATOM 807 O O . PRO A 1 107 ? -9.588 10.469 -4.007 1.00 85.75 107 PRO A O 1
ATOM 810 N N . GLY A 1 108 ? -11.506 11.113 -2.995 1.00 80.62 108 GLY A N 1
ATOM 811 C CA . GLY A 1 108 ? -12.436 10.538 -3.965 1.00 80.62 108 GLY A CA 1
ATOM 812 C C . GLY A 1 108 ? -13.059 11.560 -4.911 1.00 80.62 108 GLY A C 1
ATOM 813 O O . GLY A 1 108 ? -12.870 12.766 -4.725 1.00 80.62 108 GLY A O 1
ATOM 814 N N . PRO A 1 109 ? -13.836 11.098 -5.906 1.00 77.69 109 PRO A N 1
ATOM 815 C CA . PRO A 1 109 ? -14.697 11.975 -6.686 1.00 77.69 109 PRO A CA 1
ATOM 816 C C . PRO A 1 109 ? -15.717 12.669 -5.780 1.00 77.69 109 PRO A C 1
ATOM 818 O O . PRO A 1 109 ? -16.024 12.213 -4.677 1.00 77.69 109 PRO A O 1
ATOM 821 N N . SER A 1 110 ? -16.312 13.756 -6.274 1.00 72.44 110 SER A N 1
ATOM 822 C CA . SER A 1 110 ? -17.295 14.528 -5.500 1.00 72.44 110 SER A CA 1
ATOM 823 C C . SER A 1 110 ? -18.559 13.740 -5.106 1.00 72.44 110 SER A C 1
ATOM 825 O O . SER A 1 110 ? -19.260 14.129 -4.177 1.00 72.44 110 SER A O 1
ATOM 827 N N . THR A 1 111 ? -18.845 12.638 -5.796 1.00 74.25 111 THR A N 1
ATOM 828 C CA . THR A 1 111 ? -19.932 11.689 -5.512 1.00 74.25 111 THR A CA 1
ATOM 829 C C . THR A 1 111 ? -19.516 10.569 -4.560 1.00 74.25 111 THR A C 1
ATOM 831 O O . THR A 1 111 ? -20.381 9.923 -3.974 1.00 74.25 111 THR A O 1
ATOM 834 N N . GLY A 1 112 ? -18.210 10.349 -4.379 1.00 81.44 112 GLY A N 1
ATOM 835 C CA . GLY A 1 112 ? -17.640 9.193 -3.694 1.00 81.44 112 GLY A CA 1
ATOM 836 C C . GLY A 1 112 ? -17.475 7.966 -4.568 1.00 81.44 112 GLY A C 1
ATOM 837 O O . GLY A 1 112 ? -18.280 7.701 -5.455 1.00 81.44 112 GLY A O 1
ATOM 838 N N . TYR A 1 113 ? -16.464 7.173 -4.233 1.00 83.19 113 TYR A N 1
ATOM 839 C CA . TYR A 1 113 ? -16.126 5.931 -4.921 1.00 83.19 113 TYR A CA 1
ATOM 840 C C . TYR A 1 113 ? -17.293 4.938 -4.986 1.00 83.19 113 TYR A C 1
ATOM 842 O O . TYR A 1 113 ? -17.603 4.393 -6.041 1.00 83.19 113 TYR A O 1
ATOM 850 N N . LEU A 1 114 ? -17.999 4.760 -3.868 1.00 79.88 114 LEU A N 1
ATOM 851 C CA . LEU A 1 114 ? -19.116 3.816 -3.780 1.00 79.88 114 LEU A CA 1
ATOM 852 C C . LEU A 1 114 ? -20.307 4.222 -4.645 1.00 79.88 114 LEU A C 1
ATOM 854 O O . LEU A 1 114 ? -20.920 3.363 -5.271 1.00 79.88 114 LEU A O 1
ATOM 858 N N . GLN A 1 115 ? -20.638 5.514 -4.682 1.00 79.19 115 GLN A N 1
ATOM 859 C CA . GLN A 1 115 ? -21.744 5.998 -5.505 1.00 79.19 115 GLN A CA 1
ATOM 860 C C . GLN A 1 115 ? -21.412 5.844 -6.987 1.00 79.19 115 GLN A C 1
ATOM 862 O O . GLN A 1 115 ? -22.280 5.451 -7.762 1.00 79.19 115 GLN A O 1
ATOM 867 N N . THR A 1 116 ? -20.166 6.137 -7.368 1.00 79.25 116 THR A N 1
ATOM 868 C CA . THR A 1 116 ? -19.724 6.016 -8.756 1.00 79.25 116 THR A CA 1
ATOM 869 C C . THR A 1 116 ? -19.786 4.565 -9.242 1.00 79.25 116 THR A C 1
ATOM 871 O O . THR A 1 116 ? -20.276 4.344 -10.343 1.00 79.25 116 THR A O 1
ATOM 874 N N . ILE A 1 117 ? -19.414 3.574 -8.415 1.00 77.88 117 ILE A N 1
ATOM 875 C CA . ILE A 1 117 ? -19.594 2.154 -8.778 1.00 77.88 117 ILE A CA 1
ATOM 876 C C . ILE A 1 117 ? -21.074 1.751 -8.786 1.00 77.88 117 ILE A C 1
ATOM 878 O O . ILE A 1 117 ? -21.528 1.064 -9.696 1.00 77.88 117 ILE A O 1
ATOM 882 N N . ALA A 1 118 ? -21.835 2.120 -7.751 1.00 78.56 118 ALA A N 1
ATOM 883 C CA . ALA A 1 118 ? -23.197 1.617 -7.571 1.00 78.56 118 ALA A CA 1
ATOM 884 C C . ALA A 1 118 ? -24.187 2.198 -8.590 1.00 78.56 118 ALA A C 1
ATOM 886 O O . ALA A 1 118 ? -25.135 1.528 -8.998 1.00 78.56 118 ALA A O 1
ATOM 887 N N . THR A 1 119 ? -23.990 3.457 -8.974 1.00 78.94 119 THR A N 1
ATOM 888 C CA . THR A 1 119 ? -24.811 4.166 -9.957 1.00 78.94 119 THR A CA 1
ATOM 889 C C . THR A 1 119 ? -23.892 4.980 -10.869 1.00 78.94 119 THR A C 1
ATOM 891 O O . THR A 1 119 ? -23.779 6.200 -10.688 1.00 78.94 119 THR A O 1
ATOM 894 N N . PRO A 1 120 ? -23.202 4.333 -11.823 1.00 72.38 120 PRO A N 1
ATOM 895 C CA . PRO A 1 120 ? -22.360 5.052 -12.763 1.00 72.38 120 PRO A CA 1
ATOM 896 C C . PRO A 1 120 ? -23.227 6.056 -13.543 1.00 72.38 120 PRO A C 1
ATOM 898 O O . PRO A 1 120 ? -24.363 5.731 -13.910 1.00 72.38 120 PRO A O 1
ATOM 901 N N . PRO A 1 121 ? -22.757 7.293 -13.771 1.00 73.06 121 PRO A N 1
ATOM 902 C CA . PRO A 1 121 ? -23.529 8.278 -14.517 1.00 73.06 121 PRO A CA 1
ATOM 903 C C . PRO A 1 121 ? -23.856 7.780 -15.932 1.00 73.06 121 PRO A C 1
ATOM 905 O O . PRO A 1 121 ? -22.998 7.240 -16.628 1.00 73.06 121 PRO A O 1
ATOM 908 N N . VAL A 1 122 ? -25.098 8.002 -16.372 1.00 71.62 122 VAL A N 1
ATOM 909 C CA . VAL A 1 122 ? -25.653 7.453 -17.629 1.00 71.62 122 VAL A CA 1
ATOM 910 C C . VAL A 1 122 ? -24.905 7.940 -18.881 1.00 71.62 122 VAL A C 1
ATOM 912 O O . VAL A 1 122 ? -24.895 7.256 -19.899 1.00 71.62 122 VAL A O 1
ATOM 915 N N . ASP A 1 123 ? -24.231 9.088 -18.789 1.00 67.12 123 ASP A N 1
ATOM 916 C CA . ASP A 1 123 ? -23.497 9.711 -19.897 1.00 67.12 123 ASP A CA 1
ATOM 917 C C . ASP A 1 123 ? -22.013 9.286 -19.973 1.00 67.12 123 ASP A C 1
ATOM 919 O O . ASP A 1 123 ? -21.286 9.752 -20.849 1.00 67.12 123 ASP A O 1
ATOM 923 N N . LEU A 1 124 ? -21.542 8.416 -19.066 1.00 59.19 124 LEU A N 1
ATOM 924 C CA . LEU A 1 124 ? -20.115 8.097 -18.869 1.00 59.19 124 LEU A CA 1
ATOM 925 C C . LEU A 1 124 ? -19.772 6.613 -19.113 1.00 59.19 124 LEU A C 1
ATOM 927 O O . LEU A 1 124 ? -18.765 6.096 -18.643 1.00 59.19 124 LEU A O 1
ATOM 931 N N . VAL A 1 125 ? -20.603 5.919 -19.894 1.00 53.66 125 VAL A N 1
ATOM 932 C CA . VAL A 1 125 ? -20.555 4.460 -20.099 1.00 53.66 125 VAL A CA 1
ATOM 933 C C . VAL A 1 125 ? -19.530 4.054 -21.163 1.00 53.66 125 VAL A C 1
ATOM 935 O O . VAL A 1 125 ? -19.852 3.396 -22.152 1.00 53.66 125 VAL A O 1
ATOM 938 N N . ASN A 1 126 ? -18.260 4.387 -20.959 1.00 66.31 126 ASN A N 1
ATOM 939 C CA . ASN A 1 126 ? -17.245 3.453 -21.425 1.00 66.31 126 ASN A CA 1
ATOM 940 C C . ASN A 1 126 ? -17.208 2.350 -20.372 1.00 66.31 126 ASN A C 1
ATOM 942 O O . ASN A 1 126 ? -16.689 2.565 -19.285 1.00 66.31 126 ASN A O 1
ATOM 946 N N . ALA A 1 127 ? -17.773 1.177 -20.675 1.00 63.69 127 ALA A N 1
ATOM 947 C CA . ALA A 1 127 ? -17.730 0.015 -19.775 1.00 63.69 127 ALA A CA 1
ATOM 948 C C . ALA A 1 127 ? -16.301 -0.299 -19.279 1.00 63.69 127 ALA A C 1
ATOM 950 O O . ALA A 1 127 ? -16.130 -0.842 -18.195 1.00 63.69 127 ALA A O 1
ATOM 951 N N . TYR A 1 128 ? -15.303 0.111 -20.066 1.00 66.88 128 TYR A N 1
ATOM 952 C CA . TYR A 1 128 ? -13.881 0.089 -19.749 1.00 66.88 128 TYR A CA 1
ATOM 953 C C . TYR A 1 128 ? -13.495 0.929 -18.512 1.00 66.88 128 TYR A C 1
ATOM 955 O O . TYR A 1 128 ? -12.732 0.453 -17.683 1.00 66.88 128 TYR A O 1
ATOM 963 N N . ASP A 1 129 ? -14.042 2.141 -18.343 1.00 75.19 129 ASP A N 1
ATOM 964 C CA . ASP A 1 129 ? -13.697 3.001 -17.196 1.00 75.19 129 ASP A CA 1
ATOM 965 C C . ASP A 1 129 ? -14.225 2.377 -15.878 1.00 75.19 129 ASP A C 1
ATOM 967 O O . ASP A 1 129 ? -13.535 2.389 -14.871 1.00 75.19 129 ASP A O 1
ATOM 971 N N . ILE A 1 130 ? -15.399 1.726 -15.883 1.00 73.69 130 ILE A N 1
ATOM 972 C CA . ILE A 1 130 ? -15.989 1.127 -14.664 1.00 73.69 130 ILE A CA 1
ATOM 973 C C . ILE A 1 130 ? -15.200 -0.097 -14.170 1.00 73.69 130 ILE A C 1
ATOM 975 O O . ILE A 1 130 ? -15.050 -0.285 -12.961 1.00 73.69 130 ILE A O 1
ATOM 979 N N . SER A 1 131 ? -14.719 -0.951 -15.082 1.00 72.44 131 SER A N 1
ATOM 980 C CA . SER A 1 131 ? -13.890 -2.101 -14.699 1.00 72.44 131 SER A CA 1
ATOM 981 C C . SER A 1 131 ? -12.551 -1.653 -14.120 1.00 72.44 131 SER A C 1
ATOM 983 O O . SER A 1 131 ? -12.131 -2.177 -13.088 1.00 72.44 131 SER A O 1
ATOM 985 N N . ASP A 1 132 ? -11.927 -0.648 -14.740 1.00 77.75 132 ASP A N 1
ATOM 986 C CA . ASP A 1 132 ? -10.676 -0.061 -14.260 1.00 77.75 132 ASP A CA 1
ATOM 987 C C . ASP A 1 132 ? -10.897 0.593 -12.881 1.00 77.75 132 ASP A C 1
ATOM 989 O O . ASP A 1 132 ? -10.116 0.384 -11.955 1.00 77.75 132 ASP A O 1
ATOM 993 N N . ASP A 1 133 ? -12.013 1.298 -12.689 1.00 81.38 133 ASP A N 1
ATOM 994 C CA . ASP A 1 133 ? -12.399 1.920 -11.420 1.00 81.38 133 ASP A CA 1
ATOM 995 C C . ASP A 1 133 ? -12.550 0.904 -10.282 1.00 81.38 133 ASP A C 1
ATOM 997 O O . ASP A 1 133 ? -12.041 1.120 -9.177 1.00 81.38 133 ASP A O 1
ATOM 1001 N N . ALA A 1 134 ? -13.232 -0.216 -10.538 1.00 79.69 134 ALA A N 1
ATOM 1002 C CA . ALA A 1 134 ? -13.394 -1.295 -9.566 1.00 79.69 134 ALA A CA 1
ATOM 1003 C C . ALA A 1 134 ? -12.044 -1.934 -9.193 1.00 79.69 134 ALA A C 1
ATOM 1005 O O . ALA A 1 134 ? -11.806 -2.212 -8.013 1.00 79.69 134 ALA A O 1
ATOM 1006 N N . GLU A 1 135 ? -11.146 -2.098 -10.169 1.00 79.25 135 GLU A N 1
ATOM 1007 C CA . GLU A 1 135 ? -9.775 -2.570 -9.956 1.00 79.25 135 GLU A CA 1
ATOM 1008 C C . GLU A 1 135 ? -8.972 -1.594 -9.083 1.00 79.25 135 GLU A C 1
ATOM 1010 O O . GLU A 1 135 ? -8.386 -1.998 -8.077 1.00 79.25 135 GLU A O 1
ATOM 1015 N N . VAL A 1 136 ? -8.969 -0.297 -9.410 1.00 81.25 136 VAL A N 1
ATOM 1016 C CA . VAL A 1 136 ? -8.282 0.736 -8.611 1.00 81.25 136 VAL A CA 1
ATOM 1017 C C . VAL A 1 136 ? -8.759 0.682 -7.168 1.00 81.25 136 VAL A C 1
ATOM 1019 O O . VAL A 1 136 ? -7.980 0.725 -6.212 1.00 81.25 136 VAL A O 1
ATOM 1022 N N . LEU A 1 137 ? -10.066 0.577 -7.000 1.00 83.75 137 LEU A N 1
ATOM 1023 C CA . LEU A 1 137 ? -10.671 0.522 -5.696 1.00 83.75 137 LEU A CA 1
ATOM 1024 C C . LEU A 1 137 ? -10.197 -0.715 -4.927 1.00 83.75 137 LEU A C 1
ATOM 1026 O O . LEU A 1 137 ? -9.750 -0.553 -3.782 1.00 83.75 137 LEU A O 1
ATOM 1030 N N . SER A 1 138 ? -10.271 -1.910 -5.520 1.00 81.75 138 SER A N 1
ATOM 1031 C CA . SER A 1 138 ? -9.917 -3.160 -4.837 1.00 81.75 138 SER A CA 1
ATOM 1032 C C . SER A 1 138 ? -8.437 -3.193 -4.447 1.00 81.75 138 SER A C 1
ATOM 1034 O O . SER A 1 138 ? -8.094 -3.669 -3.363 1.00 81.75 138 SER A O 1
ATOM 1036 N N . GLN A 1 139 ? -7.572 -2.592 -5.271 1.00 81.94 139 GLN A N 1
ATOM 1037 C CA . GLN A 1 139 ? -6.133 -2.476 -5.026 1.00 81.94 139 GLN A CA 1
ATOM 1038 C C . GLN A 1 139 ? -5.782 -1.576 -3.836 1.00 81.94 139 GLN A C 1
ATOM 1040 O O . GLN A 1 139 ? -4.824 -1.838 -3.099 1.00 81.94 139 GLN A O 1
ATOM 1045 N N . TYR A 1 140 ? -6.512 -0.475 -3.651 1.00 86.62 140 TYR A N 1
ATOM 1046 C CA . TYR A 1 140 ? -6.152 0.534 -2.652 1.00 86.62 140 TYR A CA 1
ATOM 1047 C C . TYR A 1 140 ? -6.959 0.476 -1.364 1.00 86.62 140 TYR A C 1
ATOM 1049 O O . TYR A 1 140 ? -6.558 1.105 -0.373 1.00 86.62 140 TYR A O 1
ATOM 1057 N N . GLN A 1 141 ? -8.071 -0.253 -1.355 1.00 89.69 141 GLN A N 1
ATOM 1058 C CA . GLN A 1 141 ? -8.842 -0.450 -0.147 1.00 89.69 141 GLN A CA 1
ATOM 1059 C C . GLN A 1 141 ? -8.029 -1.121 0.949 1.00 89.69 141 GLN A C 1
ATOM 1061 O O . GLN A 1 141 ? -7.290 -2.080 0.749 1.00 89.69 141 GLN A O 1
ATOM 1066 N N . LEU A 1 142 ? -8.201 -0.606 2.158 1.00 92.12 142 LEU A N 1
ATOM 1067 C CA . LEU A 1 142 ? -7.610 -1.171 3.352 1.00 92.12 142 LEU A CA 1
ATOM 1068 C C . LEU A 1 142 ? -8.699 -1.857 4.166 1.00 92.12 142 LEU A C 1
ATOM 1070 O O . LEU A 1 142 ? -9.810 -1.351 4.313 1.00 92.12 142 LEU A O 1
ATOM 1074 N N . ARG A 1 143 ? -8.359 -2.981 4.778 1.00 94.56 143 ARG A N 1
ATOM 1075 C CA . ARG A 1 143 ? -9.224 -3.681 5.727 1.00 94.56 143 ARG A CA 1
ATOM 1076 C C . ARG A 1 143 ? -8.566 -3.667 7.105 1.00 94.56 143 ARG A C 1
ATOM 1078 O O . ARG A 1 143 ? -8.100 -4.707 7.565 1.00 94.56 143 ARG A O 1
ATOM 1085 N N . PRO A 1 144 ? -8.418 -2.490 7.747 1.00 95.50 144 PRO A N 1
ATOM 1086 C CA . PRO A 1 144 ? -7.694 -2.409 9.000 1.00 95.50 144 PRO A CA 1
ATOM 1087 C C . PRO A 1 144 ? -8.414 -3.191 10.080 1.00 95.50 144 PRO A C 1
ATOM 1089 O O . PRO A 1 144 ? -9.571 -2.936 10.389 1.00 95.50 144 PRO A O 1
ATOM 1092 N N . TRP A 1 145 ? -7.697 -4.114 10.694 1.00 96.62 145 TRP A N 1
ATOM 1093 C CA . TRP A 1 145 ? -8.134 -4.734 11.926 1.00 96.62 145 TRP A CA 1
ATOM 1094 C C . TRP A 1 145 ? -6.933 -5.126 12.768 1.00 96.62 145 TRP A C 1
ATOM 1096 O O . TRP A 1 145 ? -5.808 -5.232 12.261 1.00 96.62 145 TRP A O 1
ATOM 1106 N N . ALA A 1 146 ? -7.152 -5.256 14.068 1.00 96.19 146 ALA A N 1
ATOM 1107 C CA . ALA A 1 146 ? -6.084 -5.550 15.004 1.00 96.19 146 ALA A CA 1
ATOM 1108 C C . ALA A 1 146 ? -6.522 -6.533 16.081 1.00 96.19 146 ALA A C 1
ATOM 1110 O O . ALA A 1 146 ? -7.668 -6.521 16.530 1.00 96.19 146 ALA A O 1
ATOM 1111 N N . ILE A 1 147 ? -5.556 -7.327 16.528 1.00 95.44 147 ILE A N 1
ATOM 1112 C CA . ILE A 1 147 ? -5.688 -8.153 17.725 1.00 95.44 147 ILE A CA 1
ATOM 1113 C C . ILE A 1 147 ? -5.240 -7.316 18.905 1.00 95.44 147 ILE A C 1
ATOM 1115 O O . ILE A 1 147 ? -4.205 -6.646 18.840 1.00 95.44 147 ILE A O 1
ATOM 1119 N N . VAL A 1 148 ? -6.014 -7.348 19.978 1.00 94.25 148 VAL A N 1
ATOM 1120 C CA . VAL A 1 148 ? -5.792 -6.491 21.133 1.00 94.25 148 VAL A CA 1
ATOM 1121 C C . VAL A 1 148 ? -5.573 -7.344 22.373 1.00 94.25 148 VAL A C 1
ATOM 1123 O O . VAL A 1 148 ? -6.451 -8.107 22.769 1.00 94.25 148 VAL A O 1
ATOM 1126 N N . ALA A 1 149 ? -4.418 -7.163 23.011 1.00 93.44 149 ALA A N 1
ATOM 1127 C CA . ALA A 1 149 ? -4.190 -7.599 24.381 1.00 93.44 149 ALA A CA 1
ATOM 1128 C C . ALA A 1 149 ? -4.332 -6.407 25.323 1.00 93.44 149 ALA A C 1
ATOM 1130 O O . ALA A 1 149 ? -3.787 -5.327 25.075 1.00 93.44 149 ALA A O 1
ATOM 1131 N N . ALA A 1 150 ? -5.041 -6.600 26.425 1.00 92.12 150 ALA A N 1
ATOM 1132 C CA . ALA A 1 150 ? -5.276 -5.546 27.398 1.00 92.12 150 ALA A CA 1
ATOM 1133 C C . ALA A 1 150 ? -5.058 -6.068 28.814 1.00 92.12 150 ALA A C 1
ATOM 1135 O O . ALA A 1 150 ? -5.429 -7.194 29.143 1.00 92.12 150 ALA A O 1
ATOM 1136 N N . SER A 1 151 ? -4.476 -5.234 29.673 1.00 91.56 151 SER A N 1
ATOM 1137 C CA . SER A 1 151 ? -4.465 -5.500 31.107 1.00 91.56 151 SER A CA 1
ATOM 1138 C C . SER A 1 151 ? -5.892 -5.434 31.668 1.00 91.56 151 SER A C 1
ATOM 1140 O O . SER A 1 151 ? -6.776 -4.789 31.095 1.00 91.56 151 SER A O 1
ATOM 1142 N N . ALA A 1 152 ? -6.102 -6.016 32.850 1.00 92.56 152 ALA A N 1
ATOM 1143 C CA . ALA A 1 152 ? -7.373 -5.896 33.567 1.00 92.56 152 ALA A CA 1
ATOM 1144 C C . ALA A 1 152 ? -7.775 -4.430 33.842 1.00 92.56 152 ALA A C 1
ATOM 1146 O O . ALA A 1 152 ? -8.962 -4.129 33.917 1.00 92.56 152 ALA A O 1
ATOM 1147 N N . ALA A 1 153 ? -6.803 -3.516 33.958 1.00 90.62 153 ALA A N 1
ATOM 1148 C CA . ALA A 1 153 ? -7.057 -2.092 34.165 1.00 90.62 153 ALA A CA 1
ATOM 1149 C C . ALA A 1 153 ? -7.471 -1.369 32.872 1.00 90.62 153 ALA A C 1
ATOM 1151 O O . ALA A 1 153 ? -8.314 -0.477 32.912 1.00 90.62 153 ALA A O 1
ATOM 1152 N N . ALA A 1 154 ? -6.894 -1.750 31.727 1.00 90.75 154 ALA A N 1
ATOM 1153 C CA . ALA A 1 154 ? -7.194 -1.128 30.440 1.00 90.75 154 ALA A CA 1
ATOM 1154 C C . ALA A 1 154 ? -8.476 -1.680 29.800 1.00 90.75 154 ALA A C 1
ATOM 1156 O O . ALA A 1 154 ? -9.210 -0.927 29.167 1.00 90.75 154 ALA A O 1
ATOM 1157 N N . SER A 1 155 ? -8.765 -2.976 29.966 1.00 92.69 155 SER A N 1
ATOM 1158 C CA . SER A 1 155 ? -9.864 -3.659 29.267 1.00 92.69 155 SER A CA 1
ATOM 1159 C C . SER A 1 155 ? -11.229 -2.954 29.371 1.00 92.69 155 SER A C 1
ATOM 1161 O O . SER A 1 155 ? -11.887 -2.847 28.337 1.00 92.69 155 SER A O 1
ATOM 1163 N N . PRO A 1 156 ? -11.671 -2.427 30.534 1.00 91.25 156 PRO A N 1
ATOM 1164 C CA . PRO A 1 156 ? -12.960 -1.734 30.637 1.00 91.25 156 PRO A CA 1
ATOM 1165 C C . PRO A 1 156 ? -13.019 -0.400 29.879 1.00 91.25 156 PRO A C 1
ATOM 1167 O O . PRO A 1 156 ? -14.103 0.101 29.613 1.00 91.25 156 PRO A O 1
ATOM 1170 N N . GLN A 1 157 ? -11.868 0.192 29.548 1.00 91.06 157 GLN A N 1
ATOM 1171 C CA . GLN A 1 157 ? -11.765 1.502 28.898 1.00 91.06 157 GLN A CA 1
ATOM 1172 C C . GLN A 1 157 ? -11.700 1.401 27.368 1.00 91.06 157 GLN A C 1
ATOM 1174 O O . GLN A 1 157 ? -11.800 2.414 26.676 1.00 91.06 157 GLN A O 1
ATOM 1179 N N . LEU A 1 158 ? -11.500 0.199 26.819 1.00 91.12 158 LEU A N 1
ATOM 1180 C CA . LEU A 1 158 ? -11.293 0.006 25.384 1.00 91.12 158 LEU A CA 1
ATOM 1181 C C . LEU A 1 158 ? -12.593 -0.035 24.578 1.00 91.12 158 LEU A C 1
ATOM 1183 O O . LEU A 1 158 ? -12.572 0.341 23.410 1.00 91.12 158 LEU A O 1
ATOM 1187 N N . GLY A 1 159 ? -13.719 -0.424 25.176 1.00 90.94 159 GLY A N 1
ATOM 1188 C CA . GLY A 1 159 ? -14.975 -0.605 24.442 1.00 90.94 159 GLY A CA 1
ATOM 1189 C C . GLY A 1 159 ? -14.926 -1.819 23.509 1.00 90.94 159 GLY A C 1
ATOM 1190 O O . GLY A 1 159 ? -14.117 -2.732 23.699 1.00 90.94 159 GLY A O 1
ATOM 1191 N N . SER A 1 160 ? -15.797 -1.851 22.500 1.00 87.81 160 SER A N 1
ATOM 1192 C CA . SER A 1 160 ? -15.913 -2.979 21.577 1.00 87.81 160 SER A CA 1
ATOM 1193 C C . SER A 1 160 ? -16.273 -2.525 20.164 1.00 87.81 160 SER A C 1
ATOM 1195 O O . SER A 1 160 ? -17.368 -2.027 19.913 1.00 87.81 160 SER A O 1
ATOM 1197 N N . ALA A 1 161 ? -15.404 -2.827 19.205 1.00 91.69 161 ALA A N 1
ATOM 1198 C CA . ALA A 1 161 ? -15.711 -2.708 17.783 1.00 91.69 161 ALA A CA 1
ATOM 1199 C C . ALA A 1 161 ? -15.407 -4.046 17.090 1.00 91.69 161 ALA A C 1
ATOM 1201 O O . ALA A 1 161 ? -14.409 -4.153 16.380 1.00 91.69 161 ALA A O 1
ATOM 1202 N N . PRO A 1 162 ? -16.214 -5.096 17.347 1.00 94.00 162 PRO A N 1
ATOM 1203 C CA . PRO A 1 162 ? -15.969 -6.429 16.808 1.00 94.00 162 PRO A CA 1
ATOM 1204 C C . PRO A 1 162 ? -16.207 -6.476 15.297 1.00 94.00 162 PRO A C 1
ATOM 1206 O O . PRO A 1 162 ? -16.898 -5.622 14.728 1.00 94.00 162 PRO A O 1
ATOM 1209 N N . GLN A 1 163 ? -15.683 -7.518 14.649 1.00 94.06 163 GLN A N 1
ATOM 1210 C CA . GLN A 1 163 ? -15.995 -7.788 13.252 1.00 94.06 163 GLN A CA 1
ATOM 1211 C C . GLN A 1 163 ? -17.509 -7.985 13.082 1.00 94.06 163 GLN A C 1
ATOM 1213 O O . GLN A 1 163 ? -18.120 -8.840 13.723 1.00 94.06 163 GLN A O 1
ATOM 1218 N N . LYS A 1 164 ? -18.119 -7.207 12.184 1.00 91.56 164 LYS A N 1
ATOM 1219 C CA . LYS A 1 164 ? -19.523 -7.376 11.791 1.00 91.56 164 LYS A CA 1
ATOM 1220 C C . LYS A 1 164 ? -19.628 -8.241 10.535 1.00 91.56 164 LYS A C 1
ATOM 1222 O O . LYS A 1 164 ? -18.703 -8.273 9.714 1.00 91.56 164 LYS A O 1
ATOM 1227 N N . ALA A 1 165 ? -20.761 -8.929 10.395 1.00 92.19 165 ALA A N 1
ATOM 1228 C CA . ALA A 1 165 ? -21.115 -9.634 9.167 1.00 92.19 165 ALA A CA 1
ATOM 1229 C C . ALA A 1 165 ? -21.195 -8.657 7.984 1.00 92.19 165 ALA A C 1
ATOM 1231 O O . ALA A 1 165 ? -21.456 -7.465 8.177 1.00 92.19 165 ALA A O 1
ATOM 1232 N N . LEU A 1 166 ? -20.973 -9.171 6.773 1.00 92.00 166 LEU A N 1
ATOM 1233 C CA . LEU A 1 166 ? -21.145 -8.385 5.555 1.00 92.00 166 LEU A CA 1
ATOM 1234 C C . LEU A 1 166 ? -22.596 -7.896 5.449 1.00 92.00 166 LEU A C 1
ATOM 1236 O O . LEU A 1 166 ? -23.532 -8.648 5.718 1.00 92.00 166 LEU A O 1
ATOM 1240 N N . PHE A 1 167 ? -22.778 -6.640 5.054 1.00 90.88 167 PHE A N 1
ATOM 1241 C CA . PHE A 1 167 ? -24.088 -6.031 4.828 1.00 90.88 167 PHE A CA 1
ATOM 1242 C C . PHE A 1 167 ? -24.211 -5.479 3.405 1.00 90.88 167 PHE A C 1
ATOM 1244 O O . PHE A 1 167 ? -23.218 -5.203 2.735 1.00 90.88 167 PHE A O 1
ATOM 1251 N N . ASN A 1 168 ? -25.450 -5.329 2.934 1.00 89.94 168 ASN A N 1
ATOM 1252 C CA . ASN A 1 168 ? -25.747 -4.802 1.603 1.00 89.94 168 ASN A CA 1
ATOM 1253 C C . ASN A 1 168 ? -25.444 -3.291 1.528 1.00 89.94 168 ASN A C 1
ATOM 1255 O O . ASN A 1 168 ? -25.654 -2.571 2.505 1.00 89.94 168 ASN A O 1
ATOM 1259 N N . ILE A 1 169 ? -25.020 -2.793 0.361 1.00 83.56 169 ILE A N 1
ATOM 1260 C CA . ILE A 1 169 ? -24.735 -1.365 0.130 1.00 83.56 169 ILE A CA 1
ATOM 1261 C C . ILE A 1 169 ? -25.908 -0.440 0.478 1.00 83.56 169 ILE A C 1
ATOM 1263 O O . ILE A 1 169 ? -25.710 0.656 0.997 1.00 83.56 169 ILE A O 1
ATOM 1267 N N . THR A 1 170 ? -27.141 -0.913 0.299 1.00 85.12 170 THR A N 1
ATOM 1268 C CA . THR A 1 170 ? -28.363 -0.175 0.654 1.00 85.12 170 THR A CA 1
ATOM 1269 C C . THR A 1 170 ? -28.514 0.076 2.159 1.00 85.12 170 THR A C 1
ATOM 1271 O O . THR A 1 170 ? -29.248 0.978 2.556 1.00 85.12 170 THR A O 1
ATOM 1274 N N . ALA A 1 171 ? -27.792 -0.663 3.010 1.00 84.94 171 ALA A N 1
ATOM 1275 C CA . ALA A 1 171 ? -27.790 -0.470 4.459 1.00 84.94 171 ALA A CA 1
ATOM 1276 C C . ALA A 1 171 ? -26.847 0.653 4.924 1.00 84.94 171 ALA A C 1
ATOM 1278 O O . ALA A 1 171 ? -26.959 1.089 6.070 1.00 84.94 171 ALA A O 1
ATOM 1279 N N . ILE A 1 172 ? -25.941 1.145 4.065 1.00 81.62 172 ILE A N 1
ATOM 1280 C CA . ILE A 1 172 ? -24.955 2.177 4.423 1.00 81.62 172 ILE A CA 1
ATOM 1281 C C . ILE A 1 172 ? -25.613 3.414 5.056 1.00 81.62 172 ILE A C 1
ATOM 1283 O O . ILE A 1 172 ? -25.197 3.780 6.158 1.00 81.62 172 ILE A O 1
ATOM 1287 N N . PRO A 1 173 ? -26.644 4.049 4.452 1.00 81.44 173 PRO A N 1
ATOM 1288 C CA . PRO A 1 173 ? -27.242 5.241 5.043 1.00 81.44 173 PRO A CA 1
ATOM 1289 C C . PRO A 1 173 ? -27.757 4.981 6.459 1.00 81.44 173 PRO A C 1
ATOM 1291 O O . PRO A 1 173 ? -27.464 5.765 7.352 1.00 81.44 173 PRO A O 1
ATOM 1294 N N . ALA A 1 174 ? -28.420 3.842 6.691 1.00 80.81 174 ALA A N 1
ATOM 1295 C CA . ALA A 1 174 ? -28.923 3.459 8.010 1.00 80.81 174 ALA A CA 1
ATOM 1296 C C . ALA A 1 174 ? -27.795 3.207 9.029 1.00 80.81 174 ALA A C 1
ATOM 1298 O O . ALA A 1 174 ? -27.931 3.553 10.204 1.00 80.81 174 ALA A O 1
ATOM 1299 N N . ILE A 1 175 ? -26.672 2.635 8.582 1.00 76.94 175 ILE A N 1
ATOM 1300 C CA . ILE A 1 175 ? -25.494 2.363 9.417 1.00 76.94 175 ILE A CA 1
ATOM 1301 C C . ILE A 1 175 ? -24.782 3.645 9.834 1.00 76.94 175 ILE A C 1
ATOM 1303 O O . ILE A 1 175 ? -24.205 3.651 10.907 1.00 76.94 175 ILE A O 1
ATOM 1307 N N . PHE A 1 176 ? -24.814 4.716 9.044 1.00 76.50 176 PHE A N 1
ATOM 1308 C CA . PHE A 1 176 ? -24.172 5.985 9.419 1.00 76.50 176 PHE A CA 1
ATOM 1309 C C . PHE A 1 176 ? -25.155 7.039 9.952 1.00 76.50 176 PHE A C 1
ATOM 1311 O O . PHE A 1 176 ? -24.728 8.021 10.557 1.00 76.50 176 PHE A O 1
ATOM 1318 N N . SER A 1 177 ? -26.464 6.851 9.756 1.00 71.75 177 SER A N 1
ATOM 1319 C CA . SER A 1 177 ? -27.509 7.719 10.312 1.00 71.75 177 SER A CA 1
ATOM 1320 C C . SER A 1 177 ? -28.010 7.262 11.683 1.00 71.75 177 SER A C 1
ATOM 1322 O O . SER A 1 177 ? -28.616 8.051 12.406 1.00 71.75 177 SER A O 1
ATOM 1324 N N . SER A 1 178 ? -27.818 5.990 12.041 1.00 62.62 178 SER A N 1
ATOM 1325 C CA . SER A 1 178 ? -28.260 5.458 13.330 1.00 62.62 178 SER A CA 1
ATOM 1326 C C . SER A 1 178 ? -27.397 6.002 14.481 1.00 62.62 178 SER A C 1
ATOM 1328 O O . SER A 1 178 ? -26.176 6.040 14.358 1.00 62.62 178 SER A O 1
ATOM 1330 N N . PRO A 1 179 ? -27.979 6.338 15.648 1.00 51.09 179 PRO A N 1
ATOM 1331 C CA . PRO A 1 179 ? -27.220 6.593 16.877 1.00 51.09 179 PRO A CA 1
ATOM 1332 C C . PRO A 1 179 ? -26.347 5.399 17.305 1.00 51.09 179 PRO A C 1
ATOM 1334 O O . PRO A 1 179 ? -25.287 5.588 17.888 1.00 51.09 179 PRO A O 1
ATOM 1337 N N . LEU A 1 180 ? -26.775 4.170 16.978 1.00 45.25 180 LEU A N 1
ATOM 1338 C CA . LEU A 1 180 ? -26.003 2.924 17.149 1.00 45.25 180 LEU A CA 1
ATOM 1339 C C . LEU A 1 180 ? -25.018 2.684 15.993 1.00 45.25 180 LEU A C 1
ATOM 1341 O O . LEU A 1 180 ? -24.123 1.843 16.055 1.00 45.25 180 LEU A O 1
ATOM 1345 N N . GLY A 1 181 ? -25.220 3.431 14.918 1.00 47.94 181 GLY A N 1
ATOM 1346 C CA . GLY A 1 181 ? -24.409 3.521 13.727 1.00 47.94 181 GLY A CA 1
ATOM 1347 C C . GLY A 1 181 ? -23.298 4.549 13.876 1.00 47.94 181 GLY A C 1
ATOM 1348 O O . GLY A 1 181 ? -23.208 5.474 13.081 1.00 47.94 181 GLY A O 1
ATOM 1349 N N . PHE A 1 182 ? -22.532 4.427 14.965 1.00 55.41 182 PHE A N 1
ATOM 1350 C CA . PHE A 1 182 ? -21.283 5.131 15.274 1.00 55.41 182 PHE A CA 1
ATOM 1351 C C . PHE A 1 182 ? -21.002 6.372 14.419 1.00 55.41 182 PHE A C 1
ATOM 1353 O O . PHE A 1 182 ? -20.098 6.399 13.583 1.00 55.41 182 PHE A O 1
ATOM 1360 N N . ASN A 1 183 ? -21.779 7.424 14.661 1.00 54.34 183 ASN A N 1
ATOM 1361 C CA . ASN A 1 183 ? -21.383 8.761 14.281 1.00 54.34 183 ASN A CA 1
ATOM 1362 C C . ASN A 1 183 ? -20.714 9.395 15.509 1.00 54.34 183 ASN A C 1
ATOM 1364 O O . ASN A 1 183 ? -21.435 9.877 16.387 1.00 54.34 183 ASN A O 1
ATOM 1368 N N . PRO A 1 184 ? -19.368 9.425 15.601 1.00 50.69 184 PRO A N 1
ATOM 1369 C CA . PRO A 1 184 ? -18.676 10.068 16.719 1.00 50.69 184 PRO A CA 1
ATOM 1370 C C . PRO A 1 184 ? -19.051 11.555 16.867 1.00 50.69 184 PRO A C 1
ATOM 1372 O O . PRO A 1 184 ? -18.786 12.156 17.900 1.00 50.69 184 PRO A O 1
ATOM 1375 N N . THR A 1 185 ? -19.709 12.161 15.869 1.00 48.12 185 THR A N 1
ATOM 1376 C CA . THR A 1 185 ? -20.168 13.556 15.920 1.00 48.12 185 THR A CA 1
ATOM 1377 C C . THR A 1 185 ? -21.564 13.764 16.530 1.00 48.12 185 THR A C 1
ATOM 1379 O O . THR A 1 185 ? -21.926 14.907 16.810 1.00 48.12 185 THR A O 1
ATOM 1382 N N . ASN A 1 186 ? -22.337 12.708 16.821 1.00 45.16 186 ASN A N 1
ATOM 1383 C CA . ASN A 1 186 ? -23.662 12.842 17.442 1.00 45.16 186 ASN A CA 1
ATOM 1384 C C . ASN A 1 186 ? -23.539 12.904 18.979 1.00 45.16 186 ASN A C 1
ATOM 1386 O O . ASN A 1 186 ? -23.795 11.938 19.698 1.00 45.16 186 ASN A O 1
ATOM 1390 N N . GLY A 1 187 ? -23.098 14.073 19.454 1.00 47.03 187 GLY A N 1
ATOM 1391 C CA . GLY A 1 187 ? -22.680 14.422 20.818 1.00 47.03 187 GLY A CA 1
ATOM 1392 C C . GLY A 1 187 ? -23.688 14.252 21.965 1.00 47.03 187 GLY A C 1
ATOM 1393 O O . GLY A 1 187 ? -23.978 15.230 22.646 1.00 47.03 187 GLY A O 1
ATOM 1394 N N . ALA A 1 188 ? -24.184 13.043 22.244 1.00 43.97 188 ALA A N 1
ATOM 1395 C CA . ALA A 1 188 ? -24.966 12.802 23.469 1.00 43.97 188 ALA A CA 1
ATOM 1396 C C . ALA A 1 188 ? -24.874 11.395 24.084 1.00 43.97 188 ALA A C 1
ATOM 1398 O O . ALA A 1 188 ? -25.188 11.248 25.265 1.00 43.97 188 ALA A O 1
ATOM 1399 N N . THR A 1 189 ? -24.460 10.359 23.347 1.00 58.09 189 THR A N 1
ATOM 1400 C CA . THR A 1 189 ? -24.315 9.011 23.927 1.00 58.09 189 THR A CA 1
ATOM 1401 C C . THR A 1 189 ? -22.855 8.754 24.307 1.00 58.09 189 THR A C 1
ATOM 1403 O O . THR A 1 189 ? -21.978 8.884 23.453 1.00 58.09 189 THR A O 1
ATOM 1406 N N . PRO A 1 190 ? -22.554 8.434 25.581 1.00 63.28 190 PRO A N 1
ATOM 1407 C CA . PRO A 1 190 ? -21.197 8.098 25.979 1.00 63.28 190 PRO A CA 1
ATOM 1408 C C . PRO A 1 190 ? -20.762 6.835 25.232 1.00 63.28 190 PRO A C 1
ATOM 1410 O O . PRO A 1 190 ? -21.416 5.800 25.327 1.00 63.28 190 PRO A O 1
ATOM 1413 N N . ALA A 1 191 ? -19.673 6.931 24.469 1.00 73.62 191 ALA A N 1
ATOM 1414 C CA . ALA A 1 191 ? -19.015 5.766 23.890 1.00 73.62 191 ALA A CA 1
ATOM 1415 C C . ALA A 1 191 ? -18.633 4.783 25.011 1.00 73.62 191 ALA A C 1
ATOM 1417 O O . ALA A 1 191 ? -18.187 5.223 26.074 1.00 73.62 191 ALA A O 1
ATOM 1418 N N . ASN A 1 192 ? -18.762 3.468 24.789 1.00 84.25 192 ASN A N 1
ATOM 1419 C CA . ASN A 1 192 ? -18.442 2.480 25.831 1.00 84.25 192 ASN A CA 1
ATOM 1420 C C . ASN A 1 192 ? -16.927 2.300 26.024 1.00 84.25 192 ASN A C 1
ATOM 1422 O O . ASN A 1 192 ? -16.500 1.607 26.943 1.00 84.25 192 ASN A O 1
ATOM 1426 N N . GLY A 1 193 ? -16.105 2.920 25.172 1.00 88.31 193 GLY A N 1
ATOM 1427 C CA . GLY A 1 193 ? -14.662 2.996 25.348 1.00 88.31 193 GLY A CA 1
ATOM 1428 C C . GLY A 1 193 ? -13.930 3.554 24.132 1.00 88.31 193 GLY A C 1
ATOM 1429 O O . GLY A 1 193 ? -14.523 4.167 23.247 1.00 88.31 193 GLY A O 1
ATOM 1430 N N . LEU A 1 194 ? -12.614 3.363 24.102 1.00 90.75 194 LEU A N 1
ATOM 1431 C CA . LEU A 1 194 ? -11.722 3.914 23.086 1.00 90.75 194 LEU A CA 1
ATOM 1432 C C . LEU A 1 194 ? -12.101 3.513 21.650 1.00 90.75 194 LEU A C 1
ATOM 1434 O O . LEU A 1 194 ? -12.217 4.379 20.785 1.00 90.75 194 LEU A O 1
ATOM 1438 N N . PHE A 1 195 ? -12.287 2.222 21.378 1.00 92.19 195 PHE A N 1
ATOM 1439 C CA . PHE A 1 195 ? -12.531 1.704 20.028 1.00 92.19 195 PHE A CA 1
ATOM 1440 C C . PHE A 1 195 ? -13.873 2.155 19.457 1.00 92.19 195 PHE A C 1
ATOM 1442 O O . PHE A 1 195 ? -13.965 2.427 18.263 1.00 92.19 195 PHE A O 1
ATOM 1449 N N . ASP A 1 196 ? -14.864 2.342 20.322 1.00 86.38 196 ASP A N 1
ATOM 1450 C CA . ASP A 1 196 ? -16.179 2.896 19.994 1.00 86.38 196 ASP A CA 1
ATOM 1451 C C . ASP A 1 196 ? -16.086 4.331 19.458 1.00 86.38 196 ASP A C 1
ATOM 1453 O O . ASP A 1 196 ? -16.954 4.786 18.719 1.00 86.38 196 ASP A O 1
ATOM 1457 N N . THR A 1 197 ? -15.031 5.065 19.817 1.00 87.44 197 THR A N 1
ATOM 1458 C CA . THR A 1 197 ? -14.830 6.429 19.323 1.00 87.44 197 THR A CA 1
ATOM 1459 C C . THR A 1 197 ? -14.084 6.481 17.995 1.00 87.44 197 THR A C 1
ATOM 1461 O O . THR A 1 197 ? -13.953 7.569 17.446 1.00 87.44 197 THR A O 1
ATOM 1464 N N . ILE A 1 198 ? -13.559 5.379 17.451 1.00 90.38 198 ILE A N 1
ATOM 1465 C CA . ILE A 1 198 ? -12.834 5.412 16.171 1.00 90.38 198 ILE A CA 1
ATOM 1466 C C . ILE A 1 198 ? -13.815 5.682 15.023 1.00 90.38 198 ILE A C 1
ATOM 1468 O O . ILE A 1 198 ? -14.897 5.109 14.975 1.00 90.38 198 ILE A O 1
ATOM 1472 N N . GLU A 1 199 ? -13.429 6.560 14.093 1.00 88.44 199 GLU A N 1
ATOM 1473 C CA . GLU A 1 199 ? -14.225 6.861 12.896 1.00 88.44 199 GLU A CA 1
ATOM 1474 C C . GLU A 1 199 ? -14.371 5.601 12.028 1.00 88.44 199 GLU A C 1
ATOM 1476 O O . GLU A 1 199 ? -13.356 5.077 11.549 1.00 88.44 199 GLU A O 1
ATOM 1481 N N . PRO A 1 200 ? -15.602 5.092 11.827 1.00 89.94 200 PRO A N 1
ATOM 1482 C CA . PRO A 1 200 ? -15.808 3.906 11.024 1.00 89.94 200 PRO A CA 1
ATOM 1483 C C . PRO A 1 200 ? -15.775 4.233 9.534 1.00 89.94 200 PRO A C 1
ATOM 1485 O O . PRO A 1 200 ? -16.297 5.245 9.067 1.00 89.94 200 PRO A O 1
ATOM 1488 N N . ARG A 1 201 ? -15.204 3.303 8.785 1.00 92.06 201 ARG A N 1
ATOM 1489 C CA . ARG A 1 201 ? -15.128 3.254 7.331 1.00 92.06 201 ARG A CA 1
ATOM 1490 C C . ARG A 1 201 ? -15.691 1.934 6.828 1.00 92.06 201 ARG A C 1
ATOM 1492 O O . ARG A 1 201 ? -16.025 1.044 7.611 1.00 92.06 201 ARG A O 1
ATOM 1499 N N . VAL A 1 202 ? -15.799 1.811 5.516 1.00 92.25 202 VAL A N 1
ATOM 1500 C CA . VAL A 1 202 ? -16.301 0.629 4.835 1.00 92.25 202 VAL A CA 1
ATOM 1501 C C . VAL A 1 202 ? -15.265 0.070 3.873 1.00 92.25 202 VAL A C 1
ATOM 1503 O O . VAL A 1 202 ? -14.727 0.779 3.025 1.00 92.25 202 VAL A O 1
ATOM 1506 N N . TRP A 1 203 ? -15.011 -1.222 4.028 1.00 93.12 203 TRP A N 1
ATOM 1507 C CA . TRP A 1 203 ? -14.324 -2.073 3.068 1.00 93.12 203 TRP A CA 1
ATOM 1508 C C . TRP A 1 203 ? -15.392 -2.844 2.286 1.00 93.12 203 TRP A C 1
ATOM 1510 O O . TRP A 1 203 ? -16.365 -3.283 2.901 1.00 93.12 203 TRP A O 1
ATOM 1520 N N . TYR A 1 204 ? -15.268 -2.998 0.969 1.00 87.44 204 TYR A N 1
ATOM 1521 C CA . TYR A 1 204 ? -16.229 -3.791 0.195 1.00 87.44 204 TYR A CA 1
ATOM 1522 C C . TYR A 1 204 ? -15.583 -5.088 -0.289 1.00 87.44 204 TYR A C 1
ATOM 1524 O O . TYR A 1 204 ? -14.378 -5.176 -0.490 1.00 87.44 204 TYR A O 1
ATOM 1532 N N . SER A 1 205 ? -16.422 -6.097 -0.472 1.00 87.06 205 SER A N 1
ATOM 1533 C CA . SER A 1 205 ? -16.070 -7.363 -1.093 1.00 87.06 205 SER A CA 1
ATOM 1534 C C . SER A 1 205 ? -16.711 -7.406 -2.471 1.00 87.06 205 SER A C 1
ATOM 1536 O O . SER A 1 205 ? -17.912 -7.154 -2.590 1.00 87.06 205 SER A O 1
ATOM 1538 N N . LEU A 1 206 ? -15.927 -7.738 -3.490 1.00 82.25 206 LEU A N 1
ATOM 1539 C CA . LEU A 1 206 ? -16.412 -7.992 -4.844 1.00 82.25 206 LEU A CA 1
ATOM 1540 C C . LEU A 1 206 ? -16.608 -9.505 -5.044 1.00 82.25 206 LEU A C 1
ATOM 1542 O O . LEU A 1 206 ? -15.913 -10.314 -4.428 1.00 82.25 206 LEU A O 1
ATOM 1546 N N . ASP A 1 207 ? -17.605 -9.880 -5.839 1.00 80.69 207 ASP A N 1
ATOM 1547 C CA . ASP A 1 207 ? -17.820 -11.230 -6.354 1.00 80.69 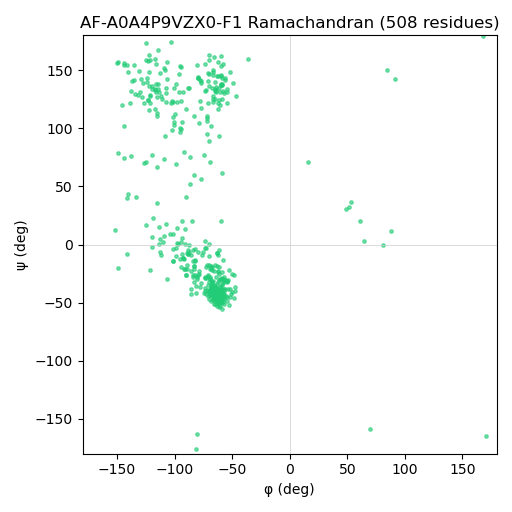207 ASP A CA 1
ATOM 1548 C C . ASP A 1 207 ? -17.087 -11.366 -7.690 1.00 80.69 207 ASP A C 1
ATOM 1550 O O . ASP A 1 207 ? -17.434 -10.718 -8.676 1.00 80.69 207 ASP A O 1
ATOM 1554 N N . GLN A 1 208 ? -16.103 -12.262 -7.702 1.00 69.00 208 GLN A N 1
ATOM 1555 C CA . GLN A 1 208 ? -15.199 -12.545 -8.819 1.00 69.00 208 GLN A CA 1
ATOM 1556 C C . GLN A 1 208 ? -15.907 -13.069 -10.074 1.00 69.00 208 GLN A C 1
ATOM 1558 O O . GLN A 1 208 ? -15.345 -13.036 -11.164 1.00 69.00 208 GLN A O 1
ATOM 1563 N N . THR A 1 209 ? -17.102 -13.645 -9.924 1.00 74.88 209 THR A N 1
ATOM 1564 C CA . THR A 1 209 ? -17.816 -14.273 -11.046 1.00 74.88 209 THR A CA 1
ATOM 1565 C C . THR A 1 209 ? -18.734 -13.310 -11.776 1.00 74.88 209 THR A C 1
ATOM 1567 O O . THR A 1 209 ? -19.031 -13.510 -12.953 1.00 74.88 209 THR A O 1
ATOM 1570 N N . THR A 1 210 ? -19.205 -12.283 -11.075 1.00 76.75 210 THR A N 1
ATOM 1571 C CA . THR A 1 210 ? -20.226 -11.361 -11.573 1.00 76.75 210 THR A CA 1
ATOM 1572 C C . THR A 1 210 ? -19.745 -9.915 -11.634 1.00 76.75 210 THR A C 1
ATOM 1574 O O . THR A 1 210 ? -20.526 -9.058 -12.045 1.00 76.75 210 THR A O 1
ATOM 1577 N N . ASP A 1 211 ? -18.506 -9.639 -11.203 1.00 68.94 211 ASP A N 1
ATOM 1578 C CA . ASP A 1 211 ? -17.959 -8.295 -10.977 1.00 68.94 211 ASP A CA 1
ATOM 1579 C C . ASP A 1 211 ? -18.912 -7.415 -10.145 1.00 68.94 211 ASP A C 1
ATOM 1581 O O . ASP A 1 211 ? -18.998 -6.196 -10.305 1.00 68.94 211 ASP A O 1
ATOM 1585 N N . SER A 1 212 ? -19.685 -8.048 -9.254 1.00 76.62 212 SER A N 1
ATOM 1586 C CA . SER A 1 212 ? -20.713 -7.386 -8.453 1.00 76.62 212 SER A CA 1
ATOM 1587 C C . SER A 1 212 ? -20.283 -7.241 -6.996 1.00 76.62 212 SER A C 1
ATOM 1589 O O . SER A 1 212 ? -19.427 -7.959 -6.492 1.00 76.62 212 SER A O 1
ATOM 1591 N N . LEU A 1 213 ? -20.868 -6.286 -6.278 1.00 80.81 213 LEU A N 1
ATOM 1592 C CA . LEU A 1 213 ? -20.601 -6.101 -4.852 1.00 80.81 213 LEU A CA 1
ATOM 1593 C C . LEU A 1 213 ? -21.238 -7.240 -4.038 1.00 80.81 213 LEU A C 1
ATOM 1595 O O . LEU A 1 213 ? -22.454 -7.261 -3.849 1.00 80.81 213 LEU A O 1
ATOM 1599 N N . LEU A 1 214 ? -20.415 -8.140 -3.491 1.00 86.88 214 LEU A N 1
ATOM 1600 C CA . LEU A 1 214 ? -20.847 -9.230 -2.606 1.00 86.88 214 LEU A CA 1
ATOM 1601 C C . LEU A 1 214 ? -21.390 -8.690 -1.275 1.00 86.88 214 LEU A C 1
ATOM 1603 O O . LEU A 1 214 ? -22.363 -9.201 -0.719 1.00 86.88 214 LEU A O 1
ATOM 1607 N N . GLY A 1 215 ? -20.753 -7.646 -0.745 1.00 90.06 215 GLY A N 1
ATOM 1608 C CA . GLY A 1 215 ? -21.156 -7.023 0.508 1.00 90.06 215 GLY A CA 1
ATOM 1609 C C . GLY A 1 215 ? -20.116 -6.057 1.047 1.00 90.06 215 GLY A C 1
ATOM 1610 O O . GLY A 1 215 ? -19.059 -5.844 0.460 1.00 90.06 215 GLY A O 1
ATOM 1611 N N . ILE A 1 216 ? -20.435 -5.449 2.181 1.00 90.50 216 ILE A N 1
ATOM 1612 C CA . ILE A 1 216 ? -19.637 -4.386 2.784 1.00 90.50 216 ILE A CA 1
ATOM 1613 C C . ILE A 1 216 ? -19.368 -4.716 4.243 1.00 90.50 216 ILE A C 1
ATOM 1615 O O . ILE A 1 216 ? -20.228 -5.253 4.938 1.00 90.50 216 ILE A O 1
ATOM 1619 N N . GLN A 1 217 ? -18.171 -4.384 4.709 1.00 92.88 217 GLN A N 1
ATOM 1620 C CA . GLN A 1 217 ? -17.743 -4.556 6.083 1.00 92.88 217 GLN A CA 1
ATOM 1621 C C . GLN A 1 217 ? -17.317 -3.234 6.706 1.00 92.88 217 GLN A C 1
ATOM 1623 O O . GLN A 1 217 ? -16.568 -2.459 6.116 1.00 92.88 217 GLN A O 1
ATOM 1628 N N . GLN A 1 218 ? -17.743 -3.011 7.946 1.00 92.44 218 GLN A N 1
ATOM 1629 C CA . GLN A 1 218 ? -17.273 -1.889 8.746 1.00 92.44 218 GLN A CA 1
ATOM 1630 C C . GLN A 1 218 ? -15.834 -2.138 9.226 1.00 92.44 218 GLN A C 1
ATOM 1632 O O . GLN A 1 218 ? -15.531 -3.201 9.768 1.00 92.44 218 GLN A O 1
ATOM 1637 N N . VAL A 1 219 ? -14.970 -1.140 9.057 1.00 94.81 219 VAL A N 1
ATOM 1638 C CA . VAL A 1 219 ? -13.566 -1.133 9.485 1.00 94.81 219 VAL A CA 1
ATOM 1639 C C . VAL A 1 219 ? -13.218 0.205 10.169 1.00 94.81 219 VAL A C 1
ATOM 1641 O O . VAL A 1 219 ? -13.849 1.210 9.869 1.00 94.81 219 VAL A O 1
ATOM 1644 N N . PRO A 1 220 ? -12.222 0.277 11.064 1.00 95.94 220 PRO A N 1
ATOM 1645 C CA . PRO A 1 220 ? -11.515 -0.861 11.616 1.00 95.94 220 PRO A CA 1
ATOM 1646 C C . PRO A 1 220 ? -12.381 -1.680 12.572 1.00 95.94 220 PRO A C 1
ATOM 1648 O O . PRO A 1 220 ? -13.353 -1.177 13.132 1.00 95.94 220 PRO A O 1
ATOM 1651 N N . PHE A 1 221 ? -11.990 -2.932 12.773 1.00 96.00 221 PHE A N 1
ATOM 1652 C CA . PHE A 1 221 ? -12.509 -3.762 13.854 1.00 96.00 221 PHE A CA 1
ATOM 1653 C C . PHE A 1 221 ? -11.365 -4.306 14.714 1.00 96.00 221 PHE A C 1
ATOM 1655 O O . PHE A 1 221 ? -10.202 -4.332 14.300 1.00 96.00 221 PHE A O 1
ATOM 1662 N N . PHE A 1 222 ? -11.694 -4.697 15.938 1.00 95.88 222 PHE A N 1
ATOM 1663 C CA . PHE A 1 222 ? -10.741 -5.111 16.956 1.00 95.88 222 PHE A CA 1
ATOM 1664 C C . PHE A 1 222 ? -11.201 -6.416 17.578 1.00 95.88 222 PHE A C 1
ATOM 1666 O O . PHE A 1 222 ? -12.339 -6.534 18.035 1.00 95.88 222 PHE A O 1
ATOM 1673 N N . GLU A 1 223 ? -10.293 -7.381 17.613 1.00 95.38 223 GLU A N 1
ATOM 1674 C CA . GLU A 1 223 ? -10.515 -8.658 18.272 1.00 95.38 223 GLU A CA 1
ATOM 1675 C C . GLU A 1 223 ? -9.819 -8.629 19.627 1.00 95.38 223 GLU A C 1
ATOM 1677 O O . GLU A 1 223 ? -8.591 -8.672 19.733 1.00 95.38 223 GLU A O 1
ATOM 1682 N N . THR A 1 224 ? -10.627 -8.498 20.675 1.00 90.88 224 THR A N 1
ATOM 1683 C CA . THR A 1 224 ? -10.196 -8.672 22.057 1.00 90.88 224 THR A CA 1
ATOM 1684 C C . THR A 1 224 ? -10.485 -10.113 22.453 1.00 90.88 224 THR A C 1
ATOM 1686 O O . THR A 1 224 ? -11.622 -10.576 22.374 1.00 90.88 224 THR A O 1
ATOM 1689 N N . ALA A 1 225 ? -9.462 -10.841 22.886 1.00 85.94 225 ALA A N 1
ATOM 1690 C CA . ALA A 1 225 ? -9.654 -12.164 23.461 1.00 85.94 225 ALA A CA 1
ATOM 1691 C C . ALA A 1 225 ? -9.191 -12.138 24.917 1.00 85.94 225 ALA A C 1
ATOM 1693 O O . ALA A 1 225 ? -8.136 -11.595 25.241 1.00 85.94 225 ALA A O 1
ATOM 1694 N N . SER A 1 226 ? -10.007 -12.691 25.815 1.00 85.00 226 SER A N 1
ATOM 1695 C CA . SER A 1 226 ? -9.794 -12.605 27.267 1.00 85.00 226 SER A CA 1
ATOM 1696 C C . SER A 1 226 ? -8.499 -13.277 27.736 1.00 85.00 226 SER A C 1
ATOM 1698 O O . SER A 1 226 ? -8.030 -13.013 28.837 1.00 85.00 226 SER A O 1
ATOM 1700 N N . ASN A 1 227 ? -7.928 -14.156 26.912 1.00 88.75 227 ASN A N 1
ATOM 1701 C CA . ASN A 1 227 ? -6.650 -14.824 27.138 1.00 88.75 227 ASN A CA 1
ATOM 1702 C C . ASN A 1 227 ? -5.433 -14.011 26.658 1.00 88.75 227 ASN A C 1
ATOM 1704 O O . ASN A 1 227 ? -4.309 -14.416 26.938 1.00 88.75 227 ASN A O 1
ATOM 1708 N N . LEU A 1 228 ? -5.624 -12.898 25.944 1.00 90.75 228 LEU A N 1
ATOM 1709 C CA . LEU A 1 228 ? -4.535 -12.068 25.436 1.00 90.75 228 LEU A CA 1
ATOM 1710 C C . LEU A 1 228 ? -4.272 -10.922 26.414 1.00 90.75 228 LEU A C 1
ATOM 1712 O O . LEU A 1 228 ? -4.977 -9.914 26.429 1.00 90.75 228 LEU A O 1
ATOM 1716 N N . THR A 1 229 ? -3.238 -11.067 27.238 1.00 90.31 229 THR A N 1
ATOM 1717 C CA . THR A 1 229 ? -2.885 -10.055 28.253 1.00 90.31 229 THR A CA 1
ATOM 1718 C C . THR A 1 229 ? -1.472 -9.513 28.076 1.00 90.31 229 THR A C 1
ATOM 1720 O O . THR A 1 229 ? -1.168 -8.404 28.516 1.00 90.31 229 THR A O 1
ATOM 1723 N N . THR A 1 230 ? -0.607 -10.263 27.391 1.00 88.94 230 THR A N 1
ATOM 1724 C CA . THR A 1 230 ? 0.809 -9.948 27.216 1.00 88.94 230 THR A CA 1
ATOM 1725 C C . THR A 1 230 ? 1.206 -9.837 25.744 1.00 88.94 230 THR A C 1
ATOM 1727 O O . THR A 1 230 ? 0.534 -10.333 24.840 1.00 88.94 230 THR A O 1
ATOM 1730 N N . VAL A 1 231 ? 2.367 -9.221 25.496 1.00 88.38 231 VAL A N 1
ATOM 1731 C CA . VAL A 1 231 ? 3.000 -9.178 24.164 1.00 88.38 231 VAL A CA 1
ATOM 1732 C C . VAL A 1 231 ? 3.275 -10.593 23.631 1.00 88.38 231 VAL A C 1
ATOM 1734 O O . VAL A 1 231 ? 3.169 -10.834 22.431 1.00 88.38 231 VAL A O 1
ATOM 1737 N N . ASN A 1 232 ? 3.602 -11.548 24.510 1.00 90.81 232 ASN A N 1
ATOM 1738 C CA . ASN A 1 232 ? 3.872 -12.933 24.116 1.00 90.81 232 ASN A CA 1
ATO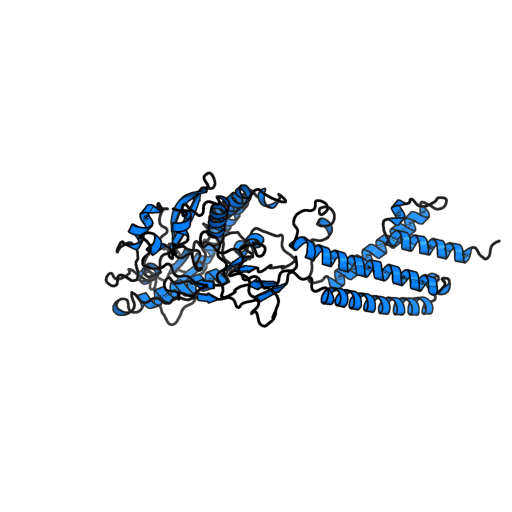M 1739 C C . ASN A 1 232 ? 2.612 -13.648 23.616 1.00 90.81 232 ASN A C 1
ATOM 1741 O O . ASN A 1 232 ? 2.702 -14.440 22.674 1.00 90.81 232 ASN A O 1
ATOM 1745 N N . ASP A 1 233 ? 1.450 -13.330 24.190 1.00 90.69 233 ASP A N 1
ATOM 1746 C CA . ASP A 1 233 ? 0.169 -13.879 23.741 1.00 90.69 233 ASP A CA 1
ATOM 1747 C C . ASP A 1 233 ? -0.149 -13.378 22.326 1.00 90.69 233 ASP A C 1
ATOM 1749 O O . ASP A 1 233 ? -0.443 -14.178 21.439 1.00 90.69 233 ASP A O 1
ATOM 1753 N N . ILE A 1 234 ? 0.034 -12.072 22.074 1.00 90.44 234 ILE A N 1
ATOM 1754 C CA . ILE A 1 234 ? -0.107 -11.489 20.729 1.00 90.44 234 ILE A CA 1
ATOM 1755 C C . ILE A 1 234 ? 0.864 -12.133 19.741 1.00 90.44 234 ILE A C 1
ATOM 1757 O O . ILE A 1 234 ? 0.459 -12.491 18.640 1.00 90.44 234 ILE A O 1
ATOM 1761 N N . ASN A 1 235 ? 2.139 -12.292 20.107 1.00 89.75 235 ASN A N 1
ATOM 1762 C CA . ASN A 1 235 ? 3.132 -12.906 19.222 1.00 89.75 235 ASN A CA 1
ATOM 1763 C C . ASN A 1 235 ? 2.760 -14.350 18.863 1.00 89.75 235 ASN A C 1
ATOM 1765 O O . ASN A 1 235 ? 2.944 -14.770 17.719 1.00 89.75 235 ASN A O 1
ATOM 1769 N N . THR A 1 236 ? 2.229 -15.104 19.828 1.00 93.31 236 THR A N 1
ATOM 1770 C CA . THR A 1 236 ? 1.770 -16.481 19.616 1.00 93.31 236 THR A CA 1
ATOM 1771 C C . THR A 1 236 ? 0.577 -16.510 18.665 1.00 93.31 236 THR A C 1
ATOM 1773 O O . THR A 1 236 ? 0.601 -17.257 17.684 1.00 93.31 236 THR A O 1
ATOM 1776 N N . GLU A 1 237 ? -0.418 -15.652 18.899 1.00 93.69 237 GLU A N 1
ATOM 1777 C CA . GLU A 1 237 ? -1.630 -15.577 18.083 1.00 93.69 237 GLU A CA 1
ATOM 1778 C C . GLU A 1 237 ? -1.343 -15.077 16.662 1.00 93.69 237 GLU A C 1
ATOM 1780 O O . GLU A 1 237 ? -1.693 -15.735 15.681 1.00 93.69 237 GLU A O 1
ATOM 1785 N N . MET A 1 238 ? -0.577 -13.990 16.521 1.00 90.69 238 MET A N 1
ATOM 1786 C CA . MET A 1 238 ? -0.090 -13.519 15.221 1.00 90.69 238 MET A CA 1
ATOM 1787 C C . MET A 1 238 ? 0.719 -14.599 14.497 1.00 90.69 238 MET A C 1
ATOM 1789 O O . MET A 1 238 ? 0.603 -14.740 13.282 1.00 90.69 238 MET A O 1
ATOM 1793 N N . GLY A 1 239 ? 1.527 -15.381 15.219 1.00 91.56 239 GLY A N 1
ATOM 1794 C CA . GLY A 1 239 ? 2.273 -16.501 14.651 1.00 91.56 239 GLY A CA 1
ATOM 1795 C C . GLY A 1 239 ? 1.369 -17.615 14.114 1.00 91.56 239 GLY A C 1
ATOM 1796 O O . GLY A 1 239 ? 1.678 -18.201 13.073 1.00 91.56 239 GLY A O 1
ATOM 1797 N N . ASN A 1 240 ? 0.254 -17.903 14.790 1.00 94.56 240 ASN A N 1
ATOM 1798 C CA . ASN A 1 240 ? -0.746 -18.871 14.337 1.00 94.56 240 ASN A CA 1
ATOM 1799 C C . ASN A 1 240 ? -1.476 -18.368 13.086 1.00 94.56 240 ASN A C 1
ATOM 1801 O O . ASN A 1 240 ? -1.531 -19.081 12.081 1.00 94.56 240 ASN A O 1
ATOM 1805 N N . ILE A 1 241 ? -1.945 -17.122 13.110 1.00 93.88 241 ILE A N 1
ATOM 1806 C CA . ILE A 1 241 ? -2.637 -16.490 11.982 1.00 93.88 241 ILE A CA 1
ATOM 1807 C C . ILE A 1 241 ? -1.723 -16.363 10.764 1.00 93.88 241 ILE A C 1
ATOM 1809 O O . ILE A 1 241 ? -2.134 -16.649 9.639 1.00 93.88 241 ILE A O 1
ATOM 1813 N N . LEU A 1 242 ? -0.453 -16.003 10.966 1.00 91.19 242 LEU A N 1
ATOM 1814 C CA . LEU A 1 242 ? 0.525 -15.939 9.885 1.00 91.19 242 LEU A CA 1
ATOM 1815 C C . LEU A 1 242 ? 0.721 -17.311 9.232 1.00 91.19 242 LEU A C 1
ATOM 1817 O O . LEU A 1 242 ? 0.768 -17.405 8.007 1.00 91.19 242 LEU A O 1
ATOM 1821 N N . ARG A 1 243 ? 0.801 -18.386 10.027 1.00 93.38 243 ARG A N 1
ATOM 1822 C CA . ARG A 1 243 ? 0.876 -19.757 9.497 1.00 93.38 243 ARG A CA 1
ATOM 1823 C C . ARG A 1 243 ? -0.367 -20.106 8.677 1.00 93.38 243 ARG A C 1
ATOM 1825 O O . ARG A 1 243 ? -0.219 -20.635 7.579 1.00 93.38 243 ARG A O 1
ATOM 1832 N N . GLN A 1 244 ? -1.563 -19.770 9.158 1.00 94.94 244 GLN A N 1
ATOM 1833 C CA . GLN A 1 244 ? -2.814 -19.989 8.421 1.00 94.94 244 GLN A CA 1
ATOM 1834 C C . GLN A 1 244 ? -2.867 -19.184 7.115 1.00 94.94 244 GLN A C 1
ATOM 1836 O O . GLN A 1 244 ? -3.196 -19.740 6.071 1.00 94.94 244 GLN A O 1
ATOM 1841 N N . THR A 1 245 ? -2.451 -17.918 7.150 1.00 92.25 245 THR A N 1
ATOM 1842 C CA . THR A 1 245 ? -2.369 -17.029 5.981 1.00 92.25 245 THR A CA 1
ATOM 1843 C C . THR A 1 245 ? -1.397 -17.580 4.936 1.00 92.25 245 THR A C 1
ATOM 1845 O O . THR A 1 245 ? -1.719 -17.640 3.755 1.00 92.25 245 THR A O 1
ATOM 1848 N N . ILE A 1 246 ? -0.214 -18.047 5.354 1.00 90.31 246 ILE A N 1
ATOM 1849 C CA . ILE A 1 246 ? 0.765 -18.674 4.451 1.00 90.31 246 ILE A CA 1
ATOM 1850 C C . ILE A 1 246 ? 0.185 -19.947 3.820 1.00 90.31 246 ILE A C 1
ATOM 1852 O O . ILE A 1 246 ? 0.367 -20.169 2.623 1.00 90.31 246 ILE A O 1
ATOM 1856 N N . LEU A 1 247 ? -0.529 -20.769 4.597 1.00 93.56 247 LEU A N 1
ATOM 1857 C CA . LEU A 1 247 ? -1.205 -21.958 4.074 1.00 93.56 247 LEU A CA 1
ATOM 1858 C C . LEU A 1 247 ? -2.311 -21.588 3.076 1.00 93.56 247 LEU A C 1
ATOM 1860 O O . LEU A 1 247 ? -2.414 -22.243 2.042 1.00 93.56 247 LEU A O 1
ATOM 1864 N N . ALA A 1 248 ? -3.095 -20.540 3.331 1.00 93.00 248 ALA A N 1
ATOM 1865 C CA . ALA A 1 248 ? -4.103 -20.042 2.394 1.00 93.00 248 ALA A CA 1
ATOM 1866 C C . ALA A 1 248 ? -3.457 -19.528 1.095 1.00 93.00 248 ALA A C 1
ATOM 1868 O O . ALA A 1 248 ? -3.801 -19.995 0.013 1.00 93.00 248 ALA A O 1
ATOM 1869 N N . LEU A 1 249 ? -2.428 -18.681 1.196 1.00 90.31 249 LEU A N 1
ATOM 1870 C CA . LEU A 1 249 ? -1.663 -18.171 0.050 1.00 90.31 249 LEU A CA 1
ATOM 1871 C C . LEU A 1 249 ? -0.985 -19.278 -0.763 1.00 90.31 249 LEU A C 1
ATOM 1873 O O . LEU A 1 249 ? -0.782 -19.135 -1.967 1.00 90.31 249 LEU A O 1
ATOM 1877 N N . SER A 1 250 ? -0.616 -20.393 -0.128 1.00 91.50 250 SER A N 1
ATOM 1878 C CA . SER A 1 250 ? -0.039 -21.537 -0.838 1.00 91.50 250 SER A CA 1
ATOM 1879 C C . SER A 1 250 ? -1.034 -22.240 -1.766 1.00 91.50 250 SER A C 1
ATOM 1881 O O . SER A 1 250 ? -0.591 -22.891 -2.711 1.00 91.50 250 SER A O 1
ATOM 1883 N N . LYS A 1 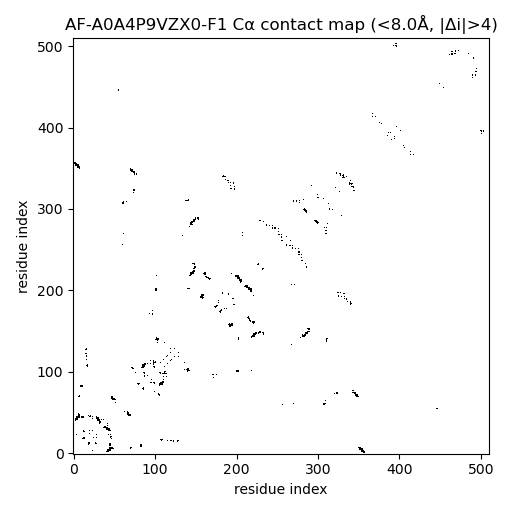251 ? -2.343 -22.082 -1.516 1.00 94.69 251 LYS A N 1
ATOM 1884 C CA . LYS A 1 251 ? -3.440 -22.669 -2.300 1.00 94.69 251 LYS A CA 1
ATOM 1885 C C . LYS A 1 251 ? -3.942 -21.764 -3.428 1.00 94.69 251 LYS A C 1
ATOM 1887 O O . LYS A 1 251 ? -4.699 -22.243 -4.262 1.00 94.69 251 LYS A O 1
ATOM 1892 N N . VAL A 1 252 ? -3.551 -20.488 -3.443 1.00 92.06 252 VAL A N 1
ATOM 1893 C CA . VAL A 1 252 ? -3.932 -19.539 -4.500 1.00 92.06 252 VAL A CA 1
ATOM 1894 C C . VAL A 1 252 ? -3.333 -19.994 -5.832 1.00 92.06 252 VAL A C 1
ATOM 1896 O O . VAL A 1 252 ? -2.143 -20.328 -5.882 1.00 92.06 252 VAL A O 1
ATOM 1899 N N . ASP A 1 253 ? -4.144 -20.005 -6.894 1.00 92.31 253 ASP A N 1
ATOM 1900 C CA . ASP A 1 253 ? -3.670 -20.291 -8.250 1.00 92.31 253 ASP A CA 1
ATOM 1901 C C . ASP A 1 253 ? -2.684 -19.204 -8.703 1.00 92.31 253 ASP A C 1
ATOM 1903 O O . ASP A 1 253 ? -2.927 -18.014 -8.545 1.00 92.31 253 ASP A O 1
ATOM 1907 N N . LYS A 1 254 ? -1.534 -19.617 -9.237 1.00 91.19 254 LYS A N 1
ATOM 1908 C CA . LYS A 1 254 ? -0.439 -18.726 -9.655 1.00 91.19 254 LYS A CA 1
ATOM 1909 C C . LYS A 1 254 ? -0.290 -18.663 -11.173 1.00 91.19 254 LYS A C 1
ATOM 1911 O O . LYS A 1 254 ? 0.673 -18.057 -11.639 1.00 91.19 254 LYS A O 1
ATOM 1916 N N . SER A 1 255 ? -1.210 -19.268 -11.925 1.00 90.62 255 SER A N 1
ATOM 1917 C CA . SER A 1 255 ? -1.258 -19.235 -13.392 1.00 90.62 255 SER A CA 1
ATOM 1918 C C . SER A 1 255 ? -1.117 -17.808 -13.939 1.00 90.62 255 SER A C 1
ATOM 1920 O O . SER A 1 255 ? -0.237 -17.555 -14.765 1.00 90.62 255 SER A O 1
ATOM 1922 N N . ALA A 1 256 ? -1.846 -16.854 -13.349 1.00 87.06 256 ALA A N 1
ATOM 1923 C CA . ALA A 1 256 ? -1.796 -15.427 -13.678 1.00 87.06 256 ALA A CA 1
ATOM 1924 C C . ALA A 1 256 ? -0.381 -14.816 -13.617 1.00 87.06 256 ALA A C 1
ATOM 1926 O O . ALA A 1 256 ? -0.065 -13.898 -14.367 1.00 87.06 256 ALA A O 1
ATOM 1927 N N . LEU A 1 257 ? 0.490 -15.321 -12.734 1.00 83.62 257 LEU A N 1
ATOM 1928 C CA . LEU A 1 257 ? 1.872 -14.844 -12.594 1.00 83.62 257 LEU A CA 1
ATOM 1929 C C . LEU A 1 257 ? 2.832 -15.475 -13.610 1.00 83.62 257 LEU A C 1
ATOM 1931 O O . LEU A 1 257 ? 3.941 -14.976 -13.793 1.00 83.62 257 LEU A O 1
ATOM 1935 N N . THR A 1 258 ? 2.446 -16.602 -14.207 1.00 87.44 258 THR A N 1
ATOM 1936 C CA . THR A 1 258 ? 3.259 -17.327 -15.194 1.00 87.44 258 THR A CA 1
ATOM 1937 C C . THR A 1 258 ? 2.921 -16.952 -16.634 1.00 87.44 258 THR A C 1
ATOM 1939 O O . THR A 1 258 ? 3.743 -17.159 -17.524 1.00 87.44 258 THR A O 1
ATOM 1942 N N . GLU A 1 259 ? 1.743 -16.379 -16.870 1.00 88.06 259 GLU A N 1
ATOM 1943 C CA . GLU A 1 259 ? 1.337 -15.876 -18.178 1.00 88.06 259 GLU A CA 1
ATOM 1944 C C . GLU A 1 259 ? 2.010 -14.532 -18.490 1.00 88.06 259 GLU A C 1
ATOM 1946 O O . GLU A 1 259 ? 2.118 -13.651 -17.639 1.00 88.06 259 GLU A O 1
ATOM 1951 N N . ALA A 1 260 ? 2.461 -14.348 -19.735 1.00 82.69 260 ALA A N 1
ATOM 1952 C CA . ALA A 1 260 ? 3.124 -13.108 -20.144 1.00 82.69 260 ALA A CA 1
ATOM 1953 C C . ALA A 1 260 ? 2.173 -11.895 -20.106 1.00 82.69 260 ALA A C 1
ATOM 1955 O O . ALA A 1 260 ? 2.587 -10.797 -19.727 1.00 82.69 260 ALA A O 1
ATOM 1956 N N . ASN A 1 261 ? 0.909 -12.120 -20.483 1.00 79.56 261 ASN A N 1
ATOM 1957 C CA . ASN A 1 261 ? -0.167 -11.132 -20.553 1.00 79.56 261 ASN A CA 1
ATOM 1958 C C . ASN A 1 261 ? -1.492 -11.798 -20.128 1.00 79.56 261 ASN A C 1
ATOM 1960 O O . ASN A 1 261 ? -2.294 -12.135 -21.004 1.00 79.56 261 ASN A O 1
ATOM 1964 N N . PRO A 1 262 ? -1.704 -12.054 -18.822 1.00 81.50 262 PRO A N 1
ATOM 1965 C CA . PRO A 1 262 ? -2.962 -12.620 -18.347 1.00 81.50 262 PRO A CA 1
ATOM 1966 C C . PRO A 1 262 ? -4.125 -11.687 -18.701 1.00 81.50 262 PRO A C 1
ATOM 1968 O O . PRO A 1 262 ? -3.974 -10.462 -18.695 1.00 81.50 262 PRO A O 1
ATOM 1971 N N . ALA A 1 263 ? -5.292 -12.258 -19.002 1.00 80.56 263 ALA A N 1
ATOM 1972 C CA . ALA A 1 263 ? -6.500 -11.459 -19.188 1.00 80.56 263 ALA A CA 1
ATOM 1973 C C . ALA A 1 263 ? -6.824 -10.676 -17.892 1.00 80.56 263 ALA A C 1
ATOM 1975 O O . ALA A 1 263 ? -6.620 -11.226 -16.805 1.00 80.56 263 ALA A O 1
ATOM 1976 N N . PRO A 1 264 ? -7.359 -9.438 -17.965 1.00 74.38 264 PRO A N 1
ATOM 1977 C CA . PRO A 1 264 ? -7.662 -8.632 -16.776 1.00 74.38 264 PRO A CA 1
ATOM 1978 C C . PRO A 1 264 ? -8.518 -9.359 -15.730 1.00 74.38 264 PRO A C 1
ATOM 1980 O O . PRO A 1 264 ? -8.228 -9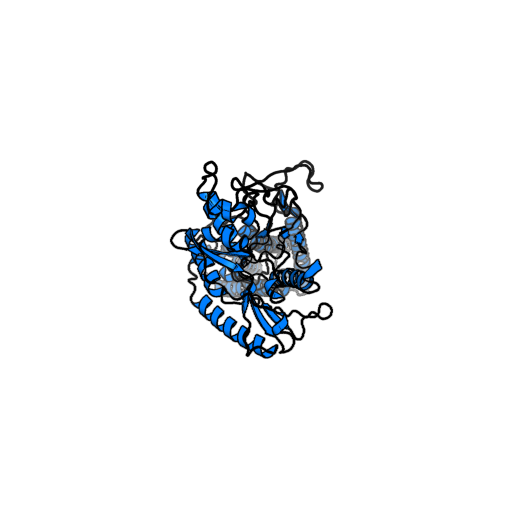.281 -14.543 1.00 74.38 264 PRO A O 1
ATOM 1983 N N . SER A 1 265 ? -9.495 -10.162 -16.161 1.00 74.31 265 SER A N 1
ATOM 1984 C CA . SER A 1 265 ? -10.337 -10.972 -15.268 1.00 74.31 265 SER A CA 1
ATOM 1985 C C . SER A 1 265 ? -9.564 -12.059 -14.507 1.00 74.31 265 SER A C 1
ATOM 1987 O O . SER A 1 265 ? -9.841 -12.315 -13.337 1.00 74.31 265 SER A O 1
ATOM 1989 N N . VAL A 1 266 ? -8.557 -12.677 -15.134 1.00 82.06 266 VAL A N 1
ATOM 1990 C CA . VAL A 1 266 ? -7.675 -13.666 -14.487 1.00 82.06 266 VAL A CA 1
ATOM 1991 C C . VAL A 1 266 ? -6.786 -12.981 -13.448 1.00 82.06 266 VAL A C 1
ATOM 1993 O O . VAL A 1 266 ? -6.576 -13.512 -12.357 1.00 82.06 266 VAL A O 1
ATOM 1996 N N . LEU A 1 267 ? -6.292 -11.780 -13.760 1.00 78.75 267 LEU A N 1
ATOM 1997 C CA . LEU A 1 267 ? -5.485 -10.983 -12.840 1.00 78.75 267 LEU A CA 1
ATOM 1998 C C . LEU A 1 267 ? -6.311 -10.472 -11.645 1.00 78.75 267 LEU A C 1
ATOM 2000 O O . LEU A 1 267 ? -5.847 -10.561 -10.508 1.00 78.75 267 LEU A O 1
ATOM 2004 N N . ALA A 1 268 ? -7.538 -10.006 -11.885 1.00 74.94 268 ALA A N 1
ATOM 2005 C CA . ALA A 1 268 ? -8.481 -9.606 -10.843 1.00 74.94 268 ALA A CA 1
ATOM 2006 C C . ALA A 1 268 ? -8.808 -10.780 -9.904 1.00 74.94 268 ALA A C 1
ATOM 2008 O O . ALA A 1 268 ? -8.600 -10.672 -8.698 1.00 74.94 268 ALA A O 1
ATOM 2009 N N . SER A 1 269 ? -9.177 -11.947 -10.450 1.00 80.69 269 SER A N 1
ATOM 2010 C CA . SER A 1 269 ? -9.440 -13.154 -9.648 1.00 80.69 269 SER A CA 1
ATOM 2011 C C . SER A 1 269 ? -8.213 -13.611 -8.844 1.00 80.69 269 SER A C 1
ATOM 2013 O O . SER A 1 269 ? -8.340 -14.032 -7.687 1.00 80.69 269 SER A O 1
ATOM 2015 N N . PHE A 1 270 ? -7.003 -13.475 -9.402 1.00 85.25 270 PHE A N 1
ATOM 2016 C CA . PHE A 1 270 ? -5.764 -13.708 -8.660 1.00 85.25 270 PHE A CA 1
ATOM 2017 C C . PHE A 1 270 ? -5.625 -12.747 -7.470 1.00 85.25 270 PHE A C 1
ATOM 2019 O O . PHE A 1 270 ? -5.360 -13.196 -6.351 1.00 85.25 270 PHE A O 1
ATOM 2026 N N . PHE A 1 271 ? -5.813 -11.441 -7.681 1.00 79.81 271 PHE A N 1
ATOM 2027 C CA . PHE A 1 271 ? -5.727 -10.456 -6.604 1.00 79.81 271 PHE A CA 1
ATOM 2028 C C . PHE A 1 271 ? -6.786 -10.661 -5.533 1.00 79.81 271 PHE A C 1
ATOM 2030 O O . PHE A 1 271 ? -6.456 -10.566 -4.352 1.00 79.81 271 PHE A O 1
ATOM 2037 N N . ASP A 1 272 ? -8.003 -11.024 -5.916 1.00 79.25 272 ASP A N 1
ATOM 2038 C CA . ASP A 1 272 ? -9.080 -11.316 -4.979 1.00 79.25 272 ASP A CA 1
ATOM 2039 C C . ASP A 1 272 ? -8.794 -12.575 -4.162 1.00 79.25 272 ASP A C 1
ATOM 2041 O O . ASP A 1 272 ? -8.963 -12.568 -2.946 1.00 79.25 272 ASP A O 1
ATOM 2045 N N . SER A 1 273 ? -8.258 -13.629 -4.783 1.00 86.44 273 SER A N 1
ATOM 2046 C CA . SER A 1 273 ? -7.827 -14.839 -4.069 1.00 86.44 273 SER A CA 1
ATOM 2047 C C . SER A 1 273 ? -6.698 -14.544 -3.072 1.00 86.44 273 SER A C 1
ATOM 2049 O O . SER A 1 273 ? -6.676 -15.067 -1.954 1.00 86.44 273 SER A O 1
ATOM 2051 N N . VAL A 1 274 ? -5.750 -13.674 -3.443 1.00 86.38 274 VAL A N 1
ATOM 2052 C CA . VAL A 1 274 ? -4.705 -13.184 -2.528 1.00 86.38 274 VAL A CA 1
ATOM 2053 C C . VAL A 1 274 ? -5.312 -12.321 -1.417 1.00 86.38 274 VAL A C 1
ATOM 2055 O O . VAL A 1 274 ? -4.907 -12.450 -0.258 1.00 86.38 274 VAL A O 1
ATOM 2058 N N . ALA A 1 275 ? -6.285 -11.469 -1.735 1.00 84.38 275 ALA A N 1
ATOM 2059 C CA . ALA A 1 275 ? -6.986 -10.629 -0.772 1.00 84.38 275 ALA A CA 1
ATOM 2060 C C . ALA A 1 275 ? -7.753 -11.484 0.240 1.00 84.38 275 ALA A C 1
ATOM 2062 O O . ALA A 1 275 ? -7.593 -11.298 1.439 1.00 84.38 275 ALA A O 1
ATOM 2063 N N . GLU A 1 276 ? -8.503 -12.489 -0.211 1.00 87.69 276 GLU A N 1
ATOM 2064 C CA . GLU A 1 276 ? -9.218 -13.433 0.648 1.00 87.69 276 GLU A CA 1
ATOM 2065 C C . GLU A 1 276 ? -8.254 -14.181 1.574 1.00 87.69 276 GLU A C 1
ATOM 2067 O O . GLU A 1 276 ? -8.458 -14.222 2.790 1.00 87.69 276 GLU A O 1
ATOM 2072 N N . ALA A 1 277 ? -7.147 -14.691 1.026 1.00 90.81 277 ALA A N 1
ATOM 2073 C CA . ALA A 1 277 ? -6.125 -15.375 1.808 1.00 90.81 277 ALA A CA 1
ATOM 2074 C C . ALA A 1 277 ? -5.461 -14.463 2.856 1.00 90.81 277 ALA A C 1
ATOM 2076 O O . ALA A 1 277 ? -5.064 -14.945 3.918 1.00 90.81 277 ALA A O 1
ATOM 2077 N N . THR A 1 278 ? -5.332 -13.161 2.577 1.00 91.31 278 THR A N 1
ATOM 2078 C CA . THR A 1 278 ? -4.700 -12.175 3.474 1.00 91.31 278 THR A CA 1
ATOM 2079 C C . THR A 1 278 ? -5.684 -11.416 4.359 1.00 91.31 278 THR A C 1
ATOM 2081 O O . THR A 1 278 ? -5.259 -10.806 5.338 1.00 91.31 278 THR A O 1
ATOM 2084 N N . ASN A 1 279 ? -6.991 -11.497 4.103 1.00 90.75 279 ASN A N 1
ATOM 2085 C CA . ASN A 1 279 ? -8.022 -10.863 4.922 1.00 90.75 279 ASN A CA 1
ATOM 2086 C C . ASN A 1 279 ? -7.963 -11.363 6.371 1.00 90.75 279 ASN A C 1
ATOM 2088 O O . ASN A 1 279 ? -8.164 -10.586 7.304 1.00 90.75 279 ASN A O 1
ATOM 2092 N N . GLY A 1 280 ? -7.619 -12.637 6.566 1.00 90.75 280 GLY A N 1
ATOM 2093 C CA . GLY A 1 280 ? -7.410 -13.236 7.882 1.00 90.75 280 GLY A CA 1
ATOM 2094 C C . GLY A 1 280 ? -6.161 -12.755 8.626 1.00 90.75 280 GLY A C 1
ATOM 2095 O O . GLY A 1 280 ? -5.940 -13.218 9.735 1.00 90.75 280 GLY A O 1
ATOM 2096 N N . LEU A 1 281 ? -5.347 -11.846 8.076 1.00 93.75 281 LEU A N 1
ATOM 2097 C CA . LEU A 1 281 ? -4.125 -11.344 8.709 1.00 93.75 281 LEU A CA 1
ATOM 2098 C C . LEU A 1 281 ? -4.341 -9.952 9.337 1.00 93.75 281 LEU A C 1
ATOM 2100 O O . LEU A 1 281 ? -4.660 -9.004 8.611 1.00 93.75 281 LEU A O 1
ATOM 2104 N N . PRO A 1 282 ? -4.101 -9.764 10.650 1.00 94.62 282 PRO A N 1
ATOM 2105 C CA . PRO A 1 282 ? -4.266 -8.465 11.288 1.00 94.62 282 PRO A CA 1
ATOM 2106 C C . PRO A 1 282 ? -3.246 -7.466 10.765 1.00 94.62 282 PRO A C 1
ATOM 2108 O O . PRO A 1 282 ? -2.098 -7.793 10.447 1.00 94.62 282 PRO A O 1
ATOM 2111 N N . TYR A 1 283 ? -3.644 -6.201 10.723 1.00 94.25 283 TYR A N 1
ATOM 2112 C CA . TYR A 1 283 ? -2.735 -5.119 10.374 1.00 94.25 283 TYR A CA 1
ATOM 2113 C C . TYR A 1 283 ? -1.843 -4.740 11.563 1.00 94.25 283 TYR A C 1
ATOM 2115 O O . TYR A 1 283 ? -0.738 -4.239 11.346 1.00 94.25 283 TYR A O 1
ATOM 2123 N N . ALA A 1 284 ? -2.277 -4.985 12.800 1.00 93.38 284 ALA A N 1
ATOM 2124 C CA . ALA A 1 284 ? -1.492 -4.725 14.003 1.00 93.38 284 ALA A CA 1
ATOM 2125 C C . ALA A 1 284 ? -1.837 -5.688 15.148 1.00 93.38 284 ALA A C 1
ATOM 2127 O O . ALA A 1 284 ? -2.946 -6.214 15.221 1.00 93.38 284 ALA A O 1
ATOM 2128 N N . GLY A 1 285 ? -0.883 -5.865 16.061 1.00 93.25 285 GLY A N 1
ATOM 2129 C CA . GLY A 1 285 ? -1.131 -6.366 17.408 1.00 93.25 285 GLY A CA 1
ATOM 2130 C C . GLY A 1 285 ? -0.983 -5.204 18.386 1.00 93.25 285 GLY A C 1
ATOM 2131 O O . GLY A 1 285 ? 0.051 -4.540 18.393 1.00 93.25 285 GLY A O 1
ATOM 2132 N N . LEU A 1 286 ? -2.013 -4.907 19.171 1.00 92.31 286 LEU A N 1
ATOM 2133 C CA . LEU A 1 286 ? -2.035 -3.760 20.077 1.00 92.31 286 LEU A CA 1
ATOM 2134 C C . LEU A 1 286 ? -2.025 -4.241 21.524 1.00 92.31 286 LEU A C 1
ATOM 2136 O O . LEU A 1 286 ? -2.873 -5.037 21.913 1.00 92.31 286 LEU A O 1
ATOM 2140 N N . THR A 1 287 ? -1.100 -3.733 22.335 1.00 90.62 287 THR A N 1
ATOM 2141 C CA . THR A 1 287 ? -1.063 -4.005 23.776 1.00 90.62 287 THR A CA 1
ATOM 2142 C C . THR A 1 287 ? -1.412 -2.759 24.571 1.00 90.62 287 THR A C 1
ATOM 2144 O O . THR A 1 287 ? -0.728 -1.745 24.437 1.00 90.62 287 THR A O 1
ATOM 2147 N N . PHE A 1 288 ? -2.404 -2.849 25.451 1.00 89.50 288 PHE A N 1
ATOM 2148 C CA . PHE A 1 288 ? -2.777 -1.766 26.358 1.00 89.50 288 PHE A CA 1
ATOM 2149 C C . PHE A 1 288 ? -2.522 -2.174 27.809 1.00 89.50 288 PHE A C 1
ATOM 2151 O O . PHE A 1 288 ? -3.225 -3.017 28.362 1.00 89.50 288 PHE A O 1
ATOM 2158 N N . GLN A 1 289 ? -1.525 -1.560 28.449 1.00 88.69 289 GLN A N 1
ATOM 2159 C CA . GLN A 1 289 ? -1.343 -1.688 29.901 1.00 88.69 289 GLN A CA 1
ATOM 2160 C C . GLN A 1 289 ? -2.275 -0.739 30.658 1.00 88.69 289 GLN A C 1
ATOM 2162 O O . GLN A 1 289 ? -2.890 -1.134 31.644 1.00 88.69 289 GLN A O 1
ATOM 2167 N N . THR A 1 290 ? -2.412 0.486 30.161 1.00 86.94 290 THR A N 1
ATOM 2168 C CA . THR A 1 290 ? -3.342 1.520 30.620 1.00 86.94 290 THR A CA 1
ATOM 2169 C C . THR A 1 290 ? -3.822 2.308 29.398 1.00 86.94 290 THR A C 1
ATOM 2171 O O . THR A 1 290 ? -3.122 2.358 28.383 1.00 86.94 290 THR A O 1
ATOM 2174 N N . VAL A 1 291 ? -5.008 2.921 29.460 1.00 84.69 291 VAL A N 1
ATOM 2175 C CA . VAL A 1 291 ? -5.439 3.894 28.442 1.00 84.69 291 VAL A CA 1
ATOM 2176 C C . VAL A 1 291 ? -5.013 5.283 28.916 1.00 84.69 291 VAL A C 1
ATOM 2178 O O . VAL A 1 291 ? -5.791 6.028 29.503 1.00 84.69 291 VAL A O 1
ATOM 2181 N N . ASP A 1 292 ? -3.732 5.600 28.718 1.00 79.00 292 ASP A N 1
ATOM 2182 C CA . ASP A 1 292 ? -3.141 6.894 29.071 1.00 79.00 292 ASP A CA 1
ATOM 2183 C C . ASP A 1 292 ? -2.689 7.646 27.811 1.00 79.00 292 ASP A C 1
ATOM 2185 O O . ASP A 1 292 ? -2.104 7.096 26.875 1.00 79.00 292 ASP A O 1
ATOM 2189 N N . HIS A 1 293 ? -2.949 8.949 27.796 1.00 70.25 293 HIS A N 1
ATOM 2190 C CA . HIS A 1 293 ? -2.504 9.852 26.750 1.00 70.25 293 HIS A CA 1
ATOM 2191 C C . HIS A 1 293 ? -0.990 10.020 26.693 1.00 70.25 293 HIS A C 1
ATOM 2193 O O . HIS A 1 293 ? -0.468 10.204 25.593 1.00 70.25 293 HIS A O 1
ATOM 2199 N N . SER A 1 294 ? -0.319 9.995 27.844 1.00 68.69 294 SER A N 1
ATOM 2200 C CA . SER A 1 294 ? 1.085 10.381 27.983 1.00 68.69 294 SER A CA 1
ATOM 2201 C C . SER A 1 294 ? 2.069 9.261 27.623 1.00 68.69 294 SER A C 1
ATOM 2203 O O . SER A 1 294 ? 3.117 9.535 27.043 1.00 68.69 294 SER A O 1
ATOM 2205 N N . ASN A 1 295 ? 1.702 8.000 27.875 1.00 66.00 295 ASN A N 1
ATOM 2206 C CA . ASN A 1 295 ? 2.575 6.833 27.727 1.00 66.00 295 ASN A CA 1
ATOM 2207 C C . ASN A 1 295 ? 2.018 5.838 26.701 1.00 66.00 295 ASN A C 1
ATOM 2209 O O . ASN A 1 295 ? 1.458 4.802 27.053 1.00 66.00 295 ASN A O 1
ATOM 2213 N N . ARG A 1 296 ? 2.168 6.157 25.409 1.00 64.56 296 ARG A N 1
ATOM 2214 C CA . ARG A 1 296 ? 1.668 5.321 24.304 1.00 64.56 296 ARG A CA 1
ATOM 2215 C C . ARG A 1 296 ? 2.803 4.522 23.670 1.00 64.56 296 ARG A C 1
ATOM 2217 O O . ARG A 1 296 ? 3.757 5.107 23.162 1.00 64.56 296 ARG A O 1
ATOM 2224 N N . THR A 1 297 ? 2.668 3.201 23.622 1.00 61.03 297 THR A N 1
ATOM 2225 C CA . THR A 1 297 ? 3.559 2.319 22.859 1.00 61.03 297 THR A CA 1
ATOM 2226 C C . THR A 1 297 ? 2.741 1.489 21.874 1.00 61.03 297 THR A C 1
ATOM 2228 O O . THR A 1 297 ? 1.795 0.802 22.244 1.00 61.03 297 THR A O 1
ATOM 2231 N N . TYR A 1 298 ? 3.096 1.569 20.591 1.00 65.31 298 TYR A N 1
ATOM 2232 C CA . TYR A 1 298 ? 2.480 0.778 19.527 1.00 65.31 298 TYR A CA 1
ATOM 2233 C C . TYR A 1 298 ? 3.537 -0.140 18.926 1.00 65.31 298 TYR A C 1
ATOM 2235 O O . TYR A 1 298 ? 4.621 0.324 18.569 1.00 65.31 298 TYR A O 1
ATOM 2243 N N . GLN A 1 299 ? 3.223 -1.425 18.778 1.00 62.91 299 GLN A N 1
ATOM 2244 C CA . GLN A 1 299 ? 4.101 -2.379 18.111 1.00 62.91 299 GLN A CA 1
ATOM 2245 C C . GLN A 1 299 ? 3.411 -2.916 16.859 1.00 62.91 299 GLN A C 1
ATOM 2247 O O . GLN A 1 299 ? 2.383 -3.576 16.927 1.00 62.91 299 GLN A O 1
ATOM 2252 N N . ILE A 1 300 ? 3.982 -2.637 15.689 1.00 75.25 300 ILE A N 1
ATOM 2253 C CA . ILE A 1 300 ? 3.479 -3.157 14.415 1.00 75.25 300 ILE A CA 1
ATOM 2254 C C . ILE A 1 300 ? 4.606 -3.942 13.762 1.00 75.25 300 ILE A C 1
ATOM 2256 O O . ILE A 1 300 ? 5.651 -3.382 13.431 1.00 75.25 300 ILE A O 1
ATOM 2260 N N . GLY A 1 301 ? 4.399 -5.248 13.599 1.00 64.88 301 GLY A N 1
ATOM 2261 C CA . GLY A 1 301 ? 5.384 -6.149 13.008 1.00 64.88 301 GLY A CA 1
ATOM 2262 C C . GLY A 1 301 ? 5.652 -5.867 11.525 1.00 64.88 301 GLY A C 1
ATOM 2263 O O . GLY A 1 301 ? 4.768 -5.431 10.776 1.00 64.88 301 GLY A O 1
ATOM 2264 N N . SER A 1 302 ? 6.877 -6.160 11.090 1.00 70.19 302 SER A N 1
ATOM 2265 C CA . SER A 1 302 ? 7.269 -6.209 9.681 1.00 70.19 302 SER A CA 1
ATOM 2266 C C . SER A 1 302 ? 7.474 -7.652 9.228 1.00 70.19 302 SER A C 1
ATOM 2268 O O . SER A 1 302 ? 8.143 -8.435 9.893 1.00 70.19 302 SER A O 1
ATOM 2270 N N . ASP A 1 303 ? 6.932 -7.995 8.062 1.00 66.81 303 ASP A N 1
ATOM 2271 C CA . ASP A 1 303 ? 7.316 -9.193 7.314 1.00 66.81 303 ASP A CA 1
ATOM 2272 C C . ASP A 1 303 ? 7.394 -8.805 5.838 1.00 66.81 303 ASP A C 1
ATOM 2274 O O . ASP A 1 303 ? 6.422 -8.312 5.263 1.00 66.81 303 ASP A O 1
ATOM 2278 N N . ILE A 1 304 ? 8.566 -9.001 5.233 1.00 67.00 304 ILE A N 1
ATOM 2279 C CA . ILE A 1 304 ? 8.836 -8.571 3.858 1.00 67.00 304 ILE A CA 1
ATOM 2280 C C . ILE A 1 304 ? 7.969 -9.298 2.821 1.00 67.00 304 ILE A C 1
ATOM 2282 O O . ILE A 1 304 ? 7.693 -8.747 1.757 1.00 67.00 304 ILE A O 1
ATOM 2286 N N . ARG A 1 305 ? 7.534 -10.529 3.114 1.00 66.69 305 ARG A N 1
ATOM 2287 C CA . ARG A 1 305 ? 6.663 -11.316 2.232 1.00 66.69 305 ARG A CA 1
ATOM 2288 C C . ARG A 1 305 ? 5.253 -10.748 2.257 1.00 66.69 305 ARG A C 1
ATOM 2290 O O . ARG A 1 305 ? 4.650 -10.587 1.205 1.00 66.69 305 ARG A O 1
ATOM 2297 N N . LEU A 1 306 ? 4.769 -10.383 3.444 1.00 70.62 306 LEU A N 1
ATOM 2298 C CA . LEU A 1 306 ? 3.442 -9.792 3.621 1.00 70.62 306 LEU A CA 1
ATOM 2299 C C . LEU A 1 306 ? 3.365 -8.387 3.041 1.00 70.62 306 LEU A C 1
ATOM 2301 O O . LEU A 1 306 ? 2.398 -8.072 2.368 1.00 70.62 306 LEU A O 1
ATOM 2305 N N . THR A 1 307 ? 4.411 -7.568 3.196 1.00 68.62 307 THR A N 1
ATOM 2306 C CA . THR A 1 307 ? 4.463 -6.245 2.545 1.00 68.62 307 THR A CA 1
ATOM 2307 C C . THR A 1 307 ? 4.460 -6.304 1.016 1.00 68.62 307 THR A C 1
ATOM 2309 O O . THR A 1 307 ? 4.429 -5.260 0.377 1.00 68.62 307 THR A O 1
ATOM 2312 N N . ARG A 1 308 ? 4.556 -7.503 0.429 1.00 69.12 308 ARG A N 1
ATOM 2313 C CA . ARG A 1 308 ? 4.486 -7.734 -1.016 1.00 69.12 308 ARG A CA 1
ATOM 2314 C C . ARG A 1 308 ? 3.252 -8.494 -1.466 1.00 69.12 308 ARG A C 1
ATOM 2316 O O . ARG A 1 308 ? 3.086 -8.683 -2.671 1.00 69.12 308 ARG A O 1
ATOM 2323 N N . ALA A 1 309 ? 2.443 -8.982 -0.532 1.00 70.75 309 ALA A N 1
ATOM 2324 C CA . ALA A 1 309 ? 1.151 -9.525 -0.894 1.00 70.75 309 ALA A CA 1
ATOM 2325 C C . ALA A 1 309 ? 0.296 -8.378 -1.445 1.00 70.75 309 ALA A C 1
ATOM 2327 O O . ALA A 1 309 ? 0.355 -7.260 -0.925 1.00 70.75 309 ALA A O 1
ATOM 2328 N N . ALA A 1 310 ? -0.470 -8.648 -2.501 1.00 67.19 310 ALA A N 1
ATOM 2329 C CA . ALA A 1 310 ? -1.482 -7.701 -2.947 1.00 67.19 310 ALA A CA 1
ATOM 2330 C C . ALA A 1 310 ? -2.429 -7.390 -1.784 1.00 67.19 310 ALA A C 1
ATOM 2332 O O . ALA A 1 310 ? -2.711 -8.266 -0.966 1.00 67.19 310 ALA A O 1
ATOM 2333 N N . ASN A 1 311 ? -2.879 -6.141 -1.697 1.00 75.88 311 ASN A N 1
ATOM 2334 C CA . ASN A 1 311 ? -3.889 -5.680 -0.739 1.00 75.88 311 ASN A CA 1
ATOM 2335 C C . ASN A 1 311 ? -3.492 -5.756 0.753 1.00 75.88 311 ASN A C 1
ATOM 2337 O O . ASN A 1 311 ? -4.270 -5.353 1.622 1.00 75.88 311 ASN A O 1
ATOM 2341 N N . TYR A 1 312 ? -2.256 -6.166 1.083 1.00 87.12 312 TYR A N 1
ATOM 2342 C CA . TYR A 1 312 ? -1.709 -6.031 2.434 1.00 87.12 312 TYR A CA 1
ATOM 2343 C C . TYR A 1 312 ? -0.750 -4.832 2.528 1.00 87.12 312 TYR A C 1
ATOM 2345 O O . TYR A 1 312 ? 0.357 -4.857 1.982 1.00 87.12 312 TYR A O 1
ATOM 2353 N N . PRO A 1 313 ? -1.129 -3.754 3.235 1.00 87.25 313 PRO A N 1
ATOM 2354 C CA . PRO A 1 313 ? -0.364 -2.516 3.222 1.00 87.25 313 PRO A CA 1
ATOM 2355 C C . PRO A 1 313 ? 1.018 -2.652 3.873 1.00 87.25 313 PRO A C 1
ATOM 2357 O O . PRO A 1 313 ? 1.216 -3.323 4.896 1.00 87.25 313 PRO A O 1
ATOM 2360 N N . ALA A 1 314 ? 1.978 -1.906 3.319 1.00 86.12 314 ALA A N 1
ATOM 2361 C CA . ALA A 1 314 ? 3.314 -1.771 3.883 1.00 86.12 314 ALA A CA 1
ATOM 2362 C C . ALA A 1 314 ? 3.266 -1.357 5.366 1.00 86.12 314 ALA A C 1
ATOM 2364 O O . ALA A 1 314 ? 2.378 -0.619 5.801 1.00 86.12 314 ALA A O 1
ATOM 2365 N N . GLN A 1 315 ? 4.255 -1.798 6.150 1.00 86.00 315 GLN A N 1
ATOM 2366 C CA . GLN A 1 315 ? 4.318 -1.543 7.596 1.00 86.00 315 GLN A CA 1
ATOM 2367 C C . GLN A 1 315 ? 4.164 -0.051 7.935 1.00 86.00 315 GLN A C 1
ATOM 2369 O O . GLN A 1 315 ? 3.378 0.293 8.812 1.00 86.00 315 GLN A O 1
ATOM 2374 N N . GLY A 1 316 ? 4.856 0.836 7.210 1.00 86.50 316 GLY A N 1
ATOM 2375 C CA . GLY A 1 316 ? 4.758 2.282 7.426 1.00 86.50 316 GLY A CA 1
ATOM 2376 C C . GLY A 1 316 ? 3.332 2.816 7.255 1.00 86.50 316 GLY A C 1
ATOM 2377 O O . GLY A 1 316 ? 2.860 3.569 8.102 1.00 86.50 316 GLY A O 1
ATOM 2378 N N . LYS A 1 317 ? 2.609 2.357 6.222 1.00 88.69 317 LYS A N 1
ATOM 2379 C CA . LYS A 1 317 ? 1.206 2.733 5.974 1.00 88.69 317 LYS A CA 1
ATOM 2380 C C . LYS A 1 317 ? 0.301 2.261 7.118 1.00 88.69 317 LYS A C 1
ATOM 2382 O O . LYS A 1 317 ? -0.528 3.033 7.586 1.00 88.69 317 LYS A O 1
ATOM 2387 N N . ARG A 1 318 ? 0.506 1.036 7.625 1.00 91.31 318 ARG A N 1
ATOM 2388 C CA . ARG A 1 318 ? -0.227 0.492 8.789 1.00 91.31 318 ARG A CA 1
ATOM 2389 C C . ARG A 1 318 ? 0.045 1.272 10.076 1.00 91.31 318 ARG A C 1
ATOM 2391 O O . ARG A 1 318 ? -0.893 1.546 10.819 1.00 91.31 318 ARG A O 1
ATOM 2398 N N . ILE A 1 319 ? 1.302 1.654 10.322 1.00 89.81 319 ILE A N 1
ATOM 2399 C CA . ILE A 1 319 ? 1.692 2.462 11.488 1.00 89.81 319 ILE A CA 1
ATOM 2400 C C . ILE A 1 319 ? 0.992 3.811 11.466 1.00 89.81 319 ILE A C 1
ATOM 2402 O O . ILE A 1 319 ? 0.314 4.153 12.431 1.00 89.81 319 ILE A O 1
ATOM 2406 N N . VAL A 1 320 ? 1.109 4.546 10.359 1.00 92.44 320 VAL A N 1
ATOM 2407 C CA . VAL A 1 320 ? 0.467 5.857 10.224 1.00 92.44 320 VAL A CA 1
ATOM 2408 C C . VAL A 1 320 ? -1.046 5.731 10.384 1.00 92.44 320 VAL A C 1
ATOM 2410 O O . VAL A 1 320 ? -1.647 6.526 11.103 1.00 92.44 320 VAL A O 1
ATOM 2413 N N . LEU A 1 321 ? -1.649 4.711 9.766 1.00 94.19 321 LEU A N 1
ATOM 2414 C CA . LEU A 1 321 ? -3.083 4.468 9.847 1.00 94.19 321 LEU A CA 1
ATOM 2415 C C . LEU A 1 321 ? -3.551 4.265 11.294 1.00 94.19 321 LEU A C 1
ATOM 2417 O O . LEU A 1 321 ? -4.418 5.000 11.759 1.00 94.19 321 LEU A O 1
ATOM 2421 N N . PHE A 1 322 ? -2.973 3.316 12.037 1.00 94.50 322 PHE A N 1
ATOM 2422 C CA . PHE A 1 322 ? -3.383 3.093 13.428 1.00 94.50 322 PHE A CA 1
ATOM 2423 C C . PHE A 1 322 ? -3.022 4.255 14.345 1.00 94.50 322 PHE A C 1
ATOM 2425 O O . PHE A 1 322 ? -3.789 4.564 15.252 1.00 94.50 322 PHE A O 1
ATOM 2432 N N . GLN A 1 323 ? -1.901 4.935 14.106 1.00 92.62 323 GLN A N 1
ATOM 2433 C CA . GLN A 1 323 ? -1.535 6.124 14.867 1.00 92.62 323 GLN A CA 1
ATOM 2434 C C . GLN A 1 323 ? -2.558 7.252 14.677 1.00 92.62 323 GLN A C 1
ATOM 2436 O O . GLN A 1 323 ? -2.911 7.917 15.651 1.00 92.62 323 GLN A O 1
ATOM 2441 N N . ALA A 1 324 ? -3.056 7.449 13.455 1.00 93.56 324 ALA A N 1
ATOM 2442 C CA . ALA A 1 324 ? -4.112 8.410 13.161 1.00 93.56 324 ALA A CA 1
ATOM 2443 C C . ALA A 1 324 ? -5.439 8.014 13.831 1.00 93.56 324 ALA A C 1
ATOM 2445 O O . ALA A 1 324 ? -6.008 8.809 14.581 1.00 93.56 324 ALA A O 1
ATOM 2446 N N . LEU A 1 325 ? -5.878 6.763 13.642 1.00 93.19 325 LEU A N 1
ATOM 2447 C CA . LEU A 1 325 ? -7.135 6.244 14.195 1.00 93.19 325 LEU A CA 1
ATOM 2448 C C . LEU A 1 325 ? -7.156 6.294 15.731 1.00 93.19 325 LEU A C 1
ATOM 2450 O O . LEU A 1 325 ? -8.064 6.876 16.323 1.00 93.19 325 LEU A O 1
ATOM 2454 N N . LEU A 1 326 ? -6.134 5.731 16.384 1.00 92.50 326 LEU A N 1
ATOM 2455 C CA . LEU A 1 326 ? -6.025 5.702 17.846 1.00 92.50 326 LEU A CA 1
ATOM 2456 C C . LEU A 1 326 ? -5.734 7.092 18.417 1.00 92.50 326 LEU A C 1
ATOM 2458 O O . LEU A 1 326 ? -6.192 7.414 19.509 1.00 92.50 326 LEU A O 1
ATOM 2462 N N . GLY A 1 327 ? -5.007 7.940 17.685 1.00 91.19 327 GLY A N 1
ATOM 2463 C CA . GLY A 1 327 ? -4.751 9.323 18.075 1.00 91.19 327 GLY A CA 1
ATOM 2464 C C . GLY A 1 327 ? -6.037 10.132 18.229 1.00 91.19 327 GLY A C 1
ATOM 2465 O O . GLY A 1 327 ? -6.230 10.772 19.266 1.00 91.19 327 GLY A O 1
ATOM 2466 N N . SER A 1 328 ? -6.920 10.057 17.232 1.00 90.12 328 SER A N 1
ATOM 2467 C CA . SER A 1 328 ? -8.220 10.735 17.241 1.00 90.12 328 SER A CA 1
ATOM 2468 C C . SER A 1 328 ? -9.188 10.115 18.251 1.00 90.12 328 SER A C 1
ATOM 2470 O O . SER A 1 328 ? -9.861 10.844 18.975 1.00 90.12 328 SER A O 1
ATOM 2472 N N . ALA A 1 329 ? -9.204 8.787 18.374 1.00 90.75 329 ALA A N 1
ATOM 2473 C CA . ALA A 1 329 ? -10.021 8.097 19.369 1.00 90.75 329 ALA A CA 1
ATOM 2474 C C . ALA A 1 329 ? -9.633 8.457 20.807 1.00 90.75 329 ALA A C 1
ATOM 2476 O O . ALA A 1 329 ? -10.493 8.801 21.612 1.00 90.75 329 ALA A O 1
ATOM 2477 N N . LEU A 1 330 ? -8.330 8.481 21.109 1.00 90.06 330 LEU A N 1
ATOM 2478 C CA . LEU A 1 330 ? -7.847 8.877 22.429 1.00 90.06 330 LEU A CA 1
ATOM 2479 C C . LEU A 1 330 ? -8.285 10.309 22.751 1.00 90.06 330 LEU A C 1
ATOM 2481 O O . LEU A 1 330 ? -8.772 10.564 23.847 1.00 90.06 330 LEU A O 1
ATOM 2485 N N . LEU A 1 331 ? -8.163 11.250 21.803 1.00 88.75 331 LEU A N 1
ATOM 2486 C CA . LEU A 1 331 ? -8.649 12.622 22.006 1.00 88.75 331 LEU A CA 1
ATOM 2487 C C . LEU A 1 331 ? -10.128 12.639 22.416 1.00 88.75 331 LEU A C 1
ATOM 2489 O O . LEU A 1 331 ? -10.472 13.290 23.405 1.00 88.75 331 LEU A O 1
ATOM 2493 N N . ARG A 1 332 ? -10.980 11.902 21.697 1.00 87.62 332 ARG A N 1
ATOM 2494 C CA . ARG A 1 332 ? -12.418 11.830 21.980 1.00 87.62 332 ARG A CA 1
ATOM 2495 C C . ARG A 1 332 ? -12.725 11.176 23.323 1.00 87.62 332 ARG A C 1
ATOM 2497 O O . ARG A 1 332 ? -13.582 11.669 24.053 1.00 87.62 332 ARG A O 1
ATOM 2504 N N . SER A 1 333 ? -11.999 10.119 23.689 1.00 86.69 333 SER A N 1
ATOM 2505 C CA . SER A 1 333 ? -12.185 9.433 24.972 1.00 86.69 333 SER A CA 1
ATOM 2506 C C . SER A 1 333 ? -11.674 10.234 26.176 1.00 86.69 333 SER A C 1
ATOM 2508 O O . SER A 1 333 ? -12.079 9.957 27.299 1.00 86.69 333 SER A O 1
ATOM 2510 N N . SER A 1 334 ? -10.798 11.223 25.967 1.00 86.19 334 SER A N 1
ATOM 2511 C CA . SER A 1 334 ? -10.166 11.995 27.051 1.00 86.19 334 SER A CA 1
ATOM 2512 C C . SER A 1 334 ? -11.120 12.901 27.826 1.00 86.19 334 SER A C 1
ATOM 2514 O O . SER A 1 334 ? -10.994 13.072 29.036 1.00 86.19 334 SER A O 1
ATOM 2516 N N . ASN A 1 335 ? -12.080 13.494 27.120 1.00 86.12 335 ASN A N 1
ATOM 2517 C CA . ASN A 1 335 ? -13.132 14.320 27.691 1.00 86.12 335 ASN A CA 1
A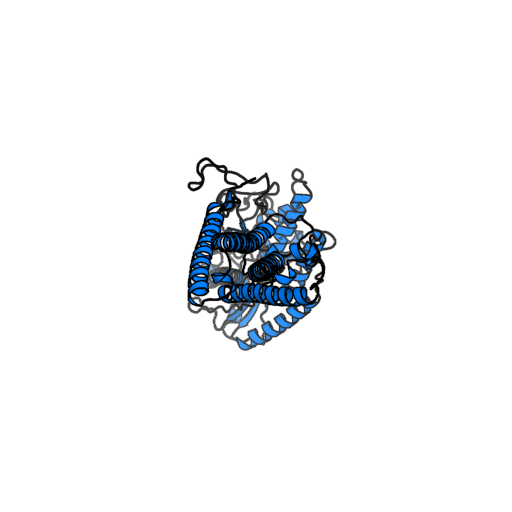TOM 2518 C C . ASN A 1 335 ? -14.379 14.166 26.817 1.00 86.12 335 ASN A C 1
ATOM 2520 O O . ASN A 1 335 ? -14.648 15.040 25.993 1.00 86.12 335 ASN A O 1
ATOM 2524 N N . PRO A 1 336 ? -15.135 13.064 26.960 1.00 83.00 336 PRO A N 1
ATOM 2525 C CA . PRO A 1 336 ? -16.250 12.763 26.065 1.00 83.00 336 PRO A CA 1
ATOM 2526 C C . PRO A 1 336 ? -17.297 13.883 25.996 1.00 83.00 336 PRO A C 1
ATOM 2528 O O . PRO A 1 336 ? -17.883 14.102 24.941 1.00 83.00 336 PRO A O 1
ATOM 2531 N N . ALA A 1 337 ? -17.481 14.638 27.087 1.00 83.12 337 ALA A N 1
ATOM 2532 C CA . ALA A 1 337 ? -18.436 15.742 27.156 1.00 83.12 337 ALA A CA 1
ATOM 2533 C C . ALA A 1 337 ? -18.078 16.919 26.229 1.00 83.12 337 ALA A C 1
ATOM 2535 O O . ALA A 1 337 ? -18.968 17.498 25.615 1.00 83.12 337 ALA A O 1
ATOM 2536 N N . ASN A 1 338 ? -16.791 17.264 26.109 1.00 86.12 338 ASN A N 1
ATOM 2537 C CA . ASN A 1 338 ? -16.340 18.426 25.325 1.00 86.12 338 ASN A CA 1
ATOM 2538 C C . ASN A 1 338 ? -15.655 18.049 24.007 1.00 86.12 338 ASN A C 1
ATOM 2540 O O . ASN A 1 338 ? -15.665 18.820 23.052 1.00 86.12 338 ASN A O 1
ATOM 2544 N N . LEU A 1 339 ? -15.005 16.887 23.975 1.00 87.25 339 LEU A N 1
ATOM 2545 C CA . LEU A 1 339 ? -14.161 16.421 22.878 1.00 87.25 339 LEU A CA 1
ATOM 2546 C C . LEU A 1 339 ? -14.741 15.200 22.172 1.00 87.25 339 LEU A C 1
ATOM 2548 O O . LEU A 1 339 ? -14.123 14.739 21.221 1.00 87.25 339 LEU A O 1
ATOM 2552 N N . GLY A 1 340 ? -15.909 14.687 22.576 1.00 82.31 340 GLY A N 1
ATOM 2553 C CA . GLY A 1 340 ? -16.518 13.505 21.957 1.00 82.31 340 GLY A CA 1
ATOM 2554 C C . GLY A 1 340 ? -16.699 13.636 20.442 1.00 82.31 340 GLY A C 1
ATOM 2555 O O . GLY A 1 340 ? -16.526 12.658 19.725 1.00 82.31 340 GLY A O 1
ATOM 2556 N N . THR A 1 341 ? -16.932 14.856 19.948 1.00 82.25 341 THR A N 1
ATOM 2557 C CA . THR A 1 341 ? -17.091 15.169 18.518 1.00 82.25 341 THR A CA 1
ATOM 2558 C C . THR A 1 341 ? -15.822 15.714 17.856 1.00 82.25 341 THR A C 1
ATOM 2560 O O . THR A 1 341 ? -15.835 16.037 16.668 1.00 82.25 341 THR A O 1
ATOM 2563 N N . ALA A 1 342 ? -14.716 15.835 18.597 1.00 85.94 342 ALA A N 1
ATOM 2564 C CA . ALA A 1 342 ? -13.473 16.368 18.062 1.00 85.94 342 ALA A CA 1
ATOM 2565 C C . ALA A 1 342 ? -12.875 15.410 17.019 1.00 85.94 342 ALA A C 1
ATOM 2567 O O . ALA A 1 342 ? -12.778 14.194 17.220 1.00 85.94 342 ALA A O 1
ATOM 2568 N N . THR A 1 343 ? -12.431 15.973 15.898 1.00 82.44 343 THR A N 1
ATOM 2569 C CA . THR A 1 343 ? -11.804 15.229 14.801 1.00 82.44 343 THR A CA 1
ATOM 2570 C C . THR A 1 343 ? -10.419 15.793 14.526 1.00 82.44 343 THR A C 1
ATOM 2572 O O . THR A 1 343 ? -10.289 16.983 14.233 1.00 82.44 343 THR A O 1
ATOM 2575 N N . ILE A 1 344 ? -9.393 14.943 14.570 1.00 86.19 344 ILE A N 1
ATOM 2576 C CA . ILE A 1 344 ? -8.086 15.254 13.987 1.00 86.19 344 ILE A CA 1
ATOM 2577 C C . ILE A 1 344 ? -7.993 14.488 12.673 1.00 86.19 344 ILE A C 1
ATOM 2579 O O . ILE A 1 344 ? -8.066 13.261 12.663 1.00 86.19 344 ILE A O 1
ATOM 2583 N N . THR A 1 345 ? -7.796 15.215 11.579 1.00 88.94 345 THR A N 1
ATOM 2584 C CA . THR A 1 345 ? -7.563 14.618 10.265 1.00 88.94 345 THR A CA 1
ATOM 2585 C C . THR A 1 345 ? -6.081 14.680 9.943 1.00 88.94 345 THR A C 1
ATOM 2587 O O . THR A 1 345 ? -5.563 15.710 9.513 1.00 88.94 345 THR A O 1
ATOM 2590 N N . GLN A 1 346 ? -5.380 13.572 10.162 1.00 91.50 346 GLN A N 1
ATOM 2591 C CA . GLN A 1 346 ? -3.999 13.426 9.721 1.00 91.50 346 GLN A CA 1
ATOM 2592 C C . GLN A 1 346 ? -3.980 13.126 8.223 1.00 91.50 346 GLN A C 1
ATOM 2594 O O . GLN A 1 346 ? -4.808 12.367 7.715 1.00 91.50 346 GLN A O 1
ATOM 2599 N N . GLY A 1 347 ? -3.008 13.692 7.517 1.00 90.94 347 GLY A N 1
ATOM 2600 C CA . GLY A 1 347 ? -2.777 13.372 6.119 1.00 90.94 347 GLY A CA 1
ATOM 2601 C C . GLY A 1 347 ? -1.307 13.364 5.770 1.00 90.94 347 GLY A C 1
ATOM 2602 O O . GLY A 1 347 ? -0.489 14.001 6.434 1.00 90.94 347 GLY A O 1
ATOM 2603 N N . ILE A 1 348 ? -0.987 12.627 4.717 1.00 90.81 348 ILE A N 1
ATOM 2604 C CA . ILE A 1 348 ? 0.342 12.595 4.120 1.00 90.81 348 ILE A CA 1
ATOM 2605 C C . ILE A 1 348 ? 0.207 13.068 2.685 1.00 90.81 348 ILE A C 1
ATOM 2607 O O . ILE A 1 348 ? -0.704 12.658 1.967 1.00 90.81 348 ILE A O 1
ATOM 2611 N N . ARG A 1 349 ? 1.137 13.928 2.272 1.00 88.88 349 ARG A N 1
ATOM 2612 C CA . ARG A 1 349 ? 1.270 14.362 0.891 1.00 88.88 349 ARG A CA 1
ATOM 2613 C C . ARG A 1 349 ? 2.701 14.166 0.423 1.00 88.88 349 ARG A C 1
ATOM 2615 O O . ARG A 1 349 ? 3.638 14.658 1.047 1.00 88.88 349 ARG A O 1
ATOM 2622 N N . LEU A 1 350 ? 2.837 13.480 -0.697 1.00 88.81 350 LEU A N 1
ATOM 2623 C CA . LEU A 1 350 ? 4.090 13.324 -1.412 1.00 88.81 350 LEU A CA 1
ATOM 2624 C C . LEU A 1 350 ? 4.387 14.616 -2.184 1.00 88.81 350 LEU A C 1
ATOM 2626 O O . LEU A 1 350 ? 3.480 15.271 -2.712 1.00 88.81 350 LEU A O 1
ATOM 2630 N N . MET A 1 351 ? 5.658 15.016 -2.199 1.00 89.50 351 MET A N 1
ATOM 2631 C CA . MET A 1 351 ? 6.088 16.194 -2.950 1.00 89.50 351 MET A CA 1
ATOM 2632 C C . MET A 1 351 ? 6.016 15.912 -4.458 1.00 89.50 351 MET A C 1
ATOM 2634 O O . MET A 1 351 ? 6.260 14.773 -4.858 1.00 89.50 351 MET A O 1
ATOM 2638 N N . PRO A 1 352 ? 5.694 16.919 -5.293 1.00 91.00 352 PRO A N 1
ATOM 2639 C CA . PRO A 1 352 ? 5.757 16.770 -6.741 1.00 91.00 352 PRO A CA 1
ATOM 2640 C C . PRO A 1 352 ? 7.136 16.301 -7.202 1.00 91.00 352 PRO A C 1
ATOM 2642 O O . PRO A 1 352 ? 8.147 16.869 -6.783 1.00 91.00 352 PRO A O 1
ATOM 2645 N N . ASP A 1 353 ? 7.163 15.310 -8.089 1.00 91.31 353 ASP A N 1
ATOM 2646 C CA . ASP A 1 353 ? 8.384 14.818 -8.728 1.00 91.31 353 ASP A CA 1
ATOM 2647 C C . ASP A 1 353 ? 8.247 14.890 -10.248 1.00 91.31 353 ASP A C 1
ATOM 2649 O O . ASP A 1 353 ? 7.170 14.679 -10.806 1.00 91.31 353 ASP A O 1
ATOM 2653 N N . ILE A 1 354 ? 9.340 15.221 -10.927 1.00 90.69 354 ILE A N 1
ATOM 2654 C CA . ILE A 1 354 ? 9.356 15.445 -12.368 1.00 90.69 354 ILE A CA 1
ATOM 2655 C C . ILE A 1 354 ? 10.230 14.384 -12.999 1.00 90.69 354 ILE A C 1
ATOM 2657 O O . ILE A 1 354 ? 11.455 14.388 -12.870 1.00 90.69 354 ILE A O 1
ATOM 2661 N N . THR A 1 355 ? 9.590 13.514 -13.765 1.00 89.25 355 THR A N 1
ATOM 2662 C CA . THR A 1 355 ? 10.276 12.484 -14.529 1.00 89.25 355 THR A CA 1
ATOM 2663 C C . THR A 1 355 ? 10.146 12.762 -16.013 1.00 89.25 355 THR A C 1
ATOM 2665 O O . THR A 1 355 ? 9.171 13.330 -16.502 1.00 89.25 355 THR A O 1
ATOM 2668 N N . THR A 1 356 ? 11.169 12.382 -16.764 1.00 87.62 356 THR A N 1
ATOM 2669 C CA . THR A 1 356 ? 11.124 12.427 -18.218 1.00 87.62 356 THR A CA 1
ATOM 2670 C C . THR A 1 356 ? 11.322 11.023 -18.746 1.00 87.62 356 THR A C 1
ATOM 2672 O O . THR A 1 356 ? 12.226 10.309 -18.320 1.00 87.62 356 THR A O 1
ATOM 2675 N N . THR A 1 357 ? 10.482 10.635 -19.698 1.00 82.00 357 THR A N 1
ATOM 2676 C CA . THR A 1 357 ? 10.672 9.404 -20.481 1.00 82.00 357 THR A CA 1
ATOM 2677 C C . THR A 1 357 ? 11.812 9.552 -21.494 1.00 82.00 357 THR A C 1
ATOM 2679 O O . THR A 1 357 ? 12.154 8.597 -22.191 1.00 82.00 357 THR A O 1
ATOM 2682 N N . ALA A 1 358 ? 12.430 10.739 -21.588 1.00 80.69 358 ALA A N 1
ATOM 2683 C CA . ALA A 1 358 ? 13.664 10.908 -22.333 1.00 80.69 358 ALA A CA 1
ATOM 2684 C C . ALA A 1 358 ? 14.744 10.020 -21.712 1.00 80.69 358 ALA A C 1
ATOM 2686 O O . ALA A 1 358 ? 15.140 10.206 -20.559 1.00 80.69 358 ALA A O 1
ATOM 2687 N N . LEU A 1 359 ? 15.280 9.093 -22.505 1.00 69.69 359 LEU A N 1
ATOM 2688 C CA . LEU A 1 359 ? 16.546 8.457 -22.171 1.00 69.69 359 LEU A CA 1
ATOM 2689 C C . LEU A 1 359 ? 17.568 9.577 -21.959 1.00 69.69 359 LEU A C 1
ATOM 2691 O O . LEU A 1 359 ? 17.799 10.381 -22.866 1.00 69.69 359 LEU A O 1
ATOM 2695 N N . LYS A 1 360 ? 18.178 9.636 -20.769 1.00 72.44 360 LYS A N 1
ATOM 2696 C CA . LYS A 1 360 ? 19.314 10.524 -20.490 1.00 72.44 360 LYS A CA 1
ATOM 2697 C C . LYS A 1 360 ? 20.528 10.022 -21.276 1.00 72.44 360 LYS A C 1
ATOM 2699 O O . LYS A 1 360 ? 21.463 9.464 -20.715 1.00 72.44 360 LYS A O 1
ATOM 2704 N N . SER A 1 361 ? 20.486 10.195 -22.596 1.00 70.56 361 SER A N 1
ATOM 2705 C CA . SER A 1 361 ? 21.489 9.714 -23.548 1.00 70.56 361 SER A CA 1
ATOM 2706 C C . SER A 1 361 ? 22.888 10.194 -23.166 1.00 70.56 361 SER A C 1
ATOM 2708 O O . SER A 1 361 ? 23.836 9.421 -23.197 1.00 70.56 361 SER A O 1
ATOM 2710 N N . THR A 1 362 ? 23.009 11.429 -22.676 1.00 75.56 362 THR A N 1
ATOM 2711 C CA . THR A 1 362 ? 24.264 11.991 -22.160 1.00 75.56 362 THR A CA 1
ATOM 2712 C C . THR A 1 362 ? 24.857 11.200 -21.000 1.00 75.56 362 THR A C 1
ATOM 2714 O O . THR A 1 362 ? 26.070 11.028 -20.963 1.00 75.56 362 THR A O 1
ATOM 2717 N N . TYR A 1 363 ? 24.039 10.677 -20.085 1.00 77.62 363 TYR A N 1
ATOM 2718 C CA . TYR A 1 363 ? 24.536 9.838 -18.994 1.00 77.62 363 TYR A CA 1
ATOM 2719 C C . TYR A 1 363 ? 25.072 8.502 -19.527 1.00 77.62 363 TYR A C 1
ATOM 2721 O O . TYR A 1 363 ? 26.166 8.097 -19.149 1.00 77.62 363 TYR A O 1
ATOM 2729 N N . TYR A 1 364 ? 24.374 7.865 -20.473 1.00 75.69 364 TYR A N 1
ATOM 2730 C CA . TYR A 1 364 ? 24.815 6.589 -21.059 1.00 75.69 364 TYR A CA 1
ATOM 2731 C C . TYR A 1 364 ? 26.045 6.728 -21.934 1.00 75.69 364 TYR A C 1
ATOM 2733 O O . TYR A 1 364 ? 26.960 5.918 -21.840 1.00 75.69 364 TYR A O 1
ATOM 2741 N N . ILE A 1 365 ? 26.094 7.781 -22.744 1.00 82.25 365 ILE A N 1
ATOM 2742 C CA . ILE A 1 365 ? 27.268 8.111 -23.542 1.00 82.25 365 ILE A CA 1
ATOM 2743 C C . ILE A 1 365 ? 28.445 8.413 -22.612 1.00 82.25 365 ILE A C 1
ATOM 2745 O O . ILE A 1 365 ? 29.527 7.880 -22.830 1.00 82.25 365 ILE A O 1
ATOM 2749 N N . SER A 1 366 ? 28.242 9.190 -21.540 1.00 81.31 366 SER A N 1
ATOM 2750 C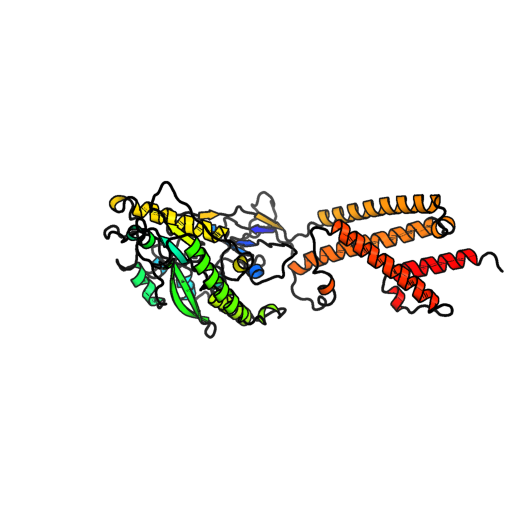 CA . SER A 1 366 ? 29.299 9.461 -20.561 1.00 81.31 366 SER A CA 1
ATOM 2751 C C . SER A 1 366 ? 29.791 8.179 -19.896 1.00 81.31 366 SER A C 1
ATOM 2753 O O . SER A 1 366 ? 30.995 7.968 -19.816 1.00 81.31 366 SER A O 1
ATOM 2755 N N . GLN A 1 367 ? 28.885 7.310 -19.447 1.00 81.88 367 GLN A N 1
ATOM 2756 C CA . GLN A 1 367 ? 29.249 6.057 -18.793 1.00 81.88 367 GLN A CA 1
ATOM 2757 C C . GLN A 1 367 ? 29.984 5.115 -19.753 1.00 81.88 367 GLN A C 1
ATOM 2759 O O . GLN A 1 367 ? 31.015 4.558 -19.385 1.00 81.88 367 GLN A O 1
ATOM 2764 N N . TYR A 1 368 ? 29.512 4.998 -20.997 1.00 84.94 368 TYR A N 1
ATOM 2765 C CA . TYR A 1 368 ? 30.190 4.249 -22.052 1.00 84.94 368 TYR A CA 1
ATOM 2766 C C . TYR A 1 368 ? 31.603 4.786 -22.304 1.00 84.94 368 TYR A C 1
ATOM 2768 O O . TYR A 1 368 ? 32.556 4.013 -22.301 1.00 84.94 368 TYR A O 1
ATOM 2776 N N . ILE A 1 369 ? 31.757 6.105 -22.468 1.00 87.44 369 ILE A N 1
ATOM 2777 C CA . ILE A 1 369 ? 33.062 6.742 -22.690 1.00 87.44 369 ILE A CA 1
ATOM 2778 C C . ILE A 1 369 ? 33.995 6.477 -21.507 1.00 87.44 369 ILE A C 1
ATOM 2780 O O . ILE A 1 369 ? 35.139 6.085 -21.717 1.00 87.44 369 ILE A O 1
ATOM 2784 N N . THR A 1 370 ? 33.528 6.647 -20.267 1.00 84.75 370 THR A N 1
ATOM 2785 C CA . THR A 1 370 ? 34.344 6.395 -19.072 1.00 84.75 370 THR A CA 1
ATOM 2786 C C . THR A 1 370 ? 34.820 4.944 -19.009 1.00 84.75 370 THR A C 1
ATOM 2788 O O . THR A 1 370 ? 36.008 4.705 -18.792 1.00 84.75 370 THR A O 1
ATOM 2791 N N . LEU A 1 371 ? 33.928 3.976 -19.240 1.00 83.38 371 LEU A N 1
ATOM 2792 C CA . LEU A 1 371 ? 34.281 2.553 -19.250 1.00 83.38 371 LEU A CA 1
ATOM 2793 C C . LEU A 1 371 ? 35.252 2.216 -20.387 1.00 83.38 371 LEU A C 1
ATOM 2795 O O . LEU A 1 371 ? 36.234 1.507 -20.172 1.00 83.38 371 LEU A O 1
ATOM 2799 N N . PHE A 1 372 ? 35.036 2.780 -21.574 1.00 87.00 372 PHE A N 1
ATOM 2800 C CA . PHE A 1 372 ? 35.909 2.576 -22.725 1.00 87.00 372 PHE A CA 1
ATOM 2801 C C . PHE A 1 372 ? 37.308 3.181 -22.514 1.00 87.00 372 PHE A C 1
ATOM 2803 O O . PHE A 1 372 ? 38.310 2.569 -22.876 1.00 87.00 372 PHE A O 1
ATOM 2810 N N . LEU A 1 373 ? 37.413 4.349 -21.872 1.00 87.88 373 LEU A N 1
ATOM 2811 C CA . LEU A 1 373 ? 38.701 4.959 -21.523 1.00 87.88 373 LEU A CA 1
ATOM 2812 C C . LEU A 1 373 ? 39.469 4.136 -20.481 1.00 87.88 373 LEU A C 1
ATOM 2814 O O . LEU A 1 373 ? 40.675 3.941 -20.627 1.00 87.88 373 LEU A O 1
ATOM 2818 N N . LEU A 1 374 ? 38.781 3.620 -19.457 1.00 81.44 374 LEU A N 1
ATOM 2819 C CA . LEU A 1 374 ? 39.381 2.709 -18.475 1.00 81.44 374 LEU A CA 1
ATOM 2820 C C . LEU A 1 374 ? 39.882 1.422 -19.141 1.00 81.44 374 LEU A C 1
ATOM 2822 O O . LEU A 1 374 ? 40.986 0.962 -18.842 1.00 81.44 374 LEU A O 1
ATOM 2826 N N . TYR A 1 375 ? 39.105 0.882 -20.083 1.00 88.50 375 TYR A N 1
ATOM 2827 C CA . TYR A 1 375 ? 39.520 -0.248 -20.905 1.00 88.50 375 TYR A CA 1
ATOM 2828 C C . TYR A 1 375 ? 40.787 0.070 -21.712 1.00 88.50 375 TYR A C 1
ATOM 2830 O O . TYR A 1 375 ? 41.746 -0.698 -21.661 1.00 88.50 375 TYR A O 1
ATOM 2838 N N . LEU A 1 376 ? 40.832 1.209 -22.414 1.00 89.12 376 LEU A N 1
ATOM 2839 C CA . LEU A 1 376 ? 42.006 1.610 -23.197 1.00 89.12 376 LEU A CA 1
ATOM 2840 C C . LEU A 1 376 ? 43.255 1.749 -22.322 1.00 89.12 376 LEU A C 1
ATOM 2842 O O . LEU A 1 376 ? 44.322 1.273 -22.705 1.00 89.12 376 LEU A O 1
ATOM 2846 N N . LEU A 1 377 ? 43.127 2.344 -21.132 1.00 86.06 377 LEU A N 1
ATOM 2847 C CA . LEU A 1 377 ? 44.228 2.445 -20.173 1.00 86.06 377 LEU A CA 1
ATOM 2848 C C . LEU A 1 377 ? 44.738 1.053 -19.769 1.00 86.06 377 LEU A C 1
ATOM 2850 O O . LEU A 1 377 ? 45.942 0.801 -19.792 1.00 86.06 377 LEU A O 1
ATOM 2854 N N . SER A 1 378 ? 43.823 0.135 -19.448 1.00 85.81 378 SER A N 1
ATOM 2855 C CA . SER A 1 378 ? 44.163 -1.248 -19.103 1.00 85.81 378 SER A CA 1
ATOM 2856 C C . SER A 1 378 ? 44.836 -1.982 -20.268 1.00 85.81 378 SER A C 1
ATOM 2858 O O . SER A 1 378 ? 45.852 -2.645 -20.061 1.00 85.81 378 SER A O 1
ATOM 2860 N N . ALA A 1 379 ? 44.343 -1.807 -21.496 1.00 87.75 379 ALA A N 1
ATOM 2861 C CA . ALA A 1 379 ? 44.927 -2.396 -22.697 1.00 87.75 379 ALA A CA 1
ATOM 2862 C C . ALA A 1 379 ? 46.346 -1.868 -22.969 1.00 87.75 379 ALA A C 1
ATOM 2864 O O . ALA A 1 379 ? 47.232 -2.649 -23.312 1.00 87.75 379 ALA A O 1
ATOM 2865 N N . ILE A 1 380 ? 46.597 -0.570 -22.759 1.00 90.44 380 ILE A N 1
ATOM 2866 C CA . ILE A 1 380 ? 47.941 0.022 -22.872 1.00 90.44 380 ILE A CA 1
ATOM 2867 C C . ILE A 1 380 ? 48.889 -0.609 -21.852 1.00 90.44 380 ILE A C 1
ATOM 2869 O O . ILE A 1 380 ? 49.978 -1.049 -22.219 1.00 90.44 380 ILE A O 1
ATOM 2873 N N . VAL A 1 381 ? 48.472 -0.696 -20.585 1.00 85.69 381 VAL A N 1
ATOM 2874 C CA . VAL A 1 381 ? 49.258 -1.347 -19.526 1.00 85.69 381 VAL A CA 1
ATOM 2875 C C . VAL A 1 381 ? 49.561 -2.796 -19.915 1.00 85.69 381 VAL A C 1
ATOM 2877 O O . VAL A 1 381 ? 50.714 -3.219 -19.873 1.00 85.69 381 VAL A O 1
ATOM 2880 N N . PHE A 1 382 ? 48.558 -3.536 -20.383 1.00 87.50 382 PHE A N 1
ATOM 2881 C CA . PHE A 1 382 ? 48.710 -4.927 -20.799 1.00 87.50 382 PHE A CA 1
ATOM 2882 C C . PHE A 1 382 ? 49.679 -5.097 -21.981 1.00 87.50 382 PHE A C 1
ATOM 2884 O O . PHE A 1 382 ? 50.534 -5.981 -21.947 1.00 87.50 382 PHE A O 1
ATOM 2891 N N . LEU A 1 383 ? 49.624 -4.215 -22.986 1.00 88.75 383 LEU A N 1
ATOM 2892 C CA . LEU A 1 383 ? 50.562 -4.197 -24.115 1.00 88.75 383 LEU A CA 1
ATOM 2893 C C . LEU A 1 383 ? 52.006 -3.921 -23.672 1.00 88.75 383 LEU A C 1
ATOM 2895 O O . LEU A 1 383 ? 52.932 -4.588 -24.141 1.00 88.75 383 LEU A O 1
ATOM 2899 N N . VAL A 1 384 ? 52.206 -2.954 -22.768 1.00 91.44 384 VAL A N 1
ATOM 2900 C CA . VAL A 1 384 ? 53.533 -2.592 -22.244 1.00 91.44 384 VAL A CA 1
ATOM 2901 C C . VAL A 1 384 ? 54.125 -3.747 -21.438 1.00 91.44 384 VAL A C 1
ATOM 2903 O O . VAL A 1 384 ? 55.241 -4.183 -21.723 1.00 91.44 384 VAL A O 1
ATOM 2906 N N . PHE A 1 385 ? 53.373 -4.294 -20.480 1.00 87.12 385 PHE A N 1
ATOM 2907 C CA . PHE A 1 385 ? 53.840 -5.411 -19.657 1.00 87.12 385 PHE A CA 1
ATOM 2908 C C . PHE A 1 385 ? 54.042 -6.692 -20.472 1.00 87.12 385 PHE A C 1
ATOM 2910 O O . PHE A 1 385 ? 55.045 -7.374 -20.274 1.00 87.12 385 PHE A O 1
ATOM 2917 N N . GLY A 1 386 ? 53.158 -6.987 -21.431 1.00 85.88 386 GLY A N 1
ATOM 2918 C CA . GLY A 1 386 ? 53.298 -8.140 -22.323 1.00 85.88 386 GLY A CA 1
ATOM 2919 C C . GLY A 1 386 ? 54.592 -8.102 -23.141 1.00 85.88 386 GLY A C 1
ATOM 2920 O O . GLY A 1 386 ? 55.257 -9.129 -23.297 1.00 85.88 386 GLY A O 1
ATOM 2921 N N . ARG A 1 387 ? 55.008 -6.908 -23.592 1.00 90.94 387 ARG A N 1
ATOM 2922 C CA . ARG A 1 387 ? 56.305 -6.708 -24.259 1.00 90.94 387 ARG A CA 1
ATOM 2923 C C . ARG A 1 387 ? 57.494 -6.814 -23.309 1.00 90.94 387 ARG A C 1
ATOM 2925 O O . ARG A 1 387 ? 58.468 -7.475 -23.662 1.00 90.94 387 ARG A O 1
ATOM 2932 N N . ILE A 1 388 ? 57.429 -6.202 -22.123 1.00 91.62 388 ILE A N 1
ATOM 2933 C CA . ILE A 1 388 ? 58.509 -6.277 -21.118 1.00 91.62 388 ILE A CA 1
ATOM 2934 C C . ILE A 1 388 ? 58.758 -7.732 -20.698 1.00 91.62 388 ILE A C 1
ATOM 2936 O O . ILE A 1 388 ? 59.905 -8.167 -20.628 1.00 91.62 388 ILE A O 1
ATOM 2940 N N . ALA A 1 389 ? 57.689 -8.503 -20.491 1.00 89.88 389 ALA A N 1
ATOM 2941 C CA . ALA A 1 389 ? 57.750 -9.919 -20.138 1.00 89.88 389 ALA A CA 1
ATOM 2942 C C . ALA A 1 389 ? 58.172 -10.835 -21.304 1.00 89.88 389 ALA A C 1
ATOM 2944 O O . ALA A 1 389 ? 58.303 -12.041 -21.111 1.00 89.88 389 ALA A O 1
ATOM 2945 N N . LYS A 1 390 ? 58.385 -10.281 -22.509 1.00 92.62 390 LYS A N 1
ATOM 2946 C CA . LYS A 1 390 ? 58.757 -11.008 -23.733 1.00 92.62 390 LYS A CA 1
ATOM 2947 C C . LYS A 1 390 ? 57.818 -12.173 -24.069 1.00 92.62 390 LYS A C 1
ATOM 2949 O O . LYS A 1 390 ? 58.255 -13.208 -24.566 1.00 92.62 390 LYS A O 1
ATOM 2954 N N . ILE A 1 391 ? 56.519 -12.010 -23.821 1.00 85.19 391 ILE A N 1
ATOM 2955 C CA . ILE A 1 391 ? 55.526 -13.013 -24.217 1.00 85.19 391 ILE A CA 1
ATOM 2956 C C . ILE A 1 391 ? 55.484 -13.053 -25.753 1.00 85.19 391 ILE A C 1
ATOM 2958 O O . ILE A 1 391 ? 55.332 -12.007 -26.391 1.00 85.19 391 ILE A O 1
ATOM 2962 N N . SER A 1 392 ? 55.615 -14.246 -26.347 1.00 82.06 392 SER A N 1
ATOM 2963 C CA . SER A 1 392 ? 55.795 -14.449 -27.799 1.00 82.06 392 SER A CA 1
ATOM 2964 C C . SER A 1 392 ? 54.768 -13.697 -28.651 1.00 82.06 392 SER A C 1
ATOM 2966 O O . SER A 1 392 ? 55.137 -13.037 -29.619 1.00 82.06 392 SER A O 1
ATOM 2968 N N . MET A 1 393 ? 53.503 -13.683 -28.225 1.00 80.50 393 MET A N 1
ATOM 2969 C CA . MET A 1 393 ? 52.423 -12.943 -28.883 1.00 80.50 393 MET A CA 1
ATOM 2970 C C . MET A 1 393 ? 52.707 -11.434 -29.016 1.00 80.50 393 MET A C 1
ATOM 2972 O O . MET A 1 393 ? 52.403 -10.847 -30.050 1.00 80.50 393 MET A O 1
ATOM 2976 N N . PHE A 1 394 ? 53.296 -10.786 -28.008 1.00 85.06 394 PHE A N 1
ATOM 2977 C CA . PHE A 1 394 ? 53.521 -9.331 -28.004 1.00 85.06 394 PHE A CA 1
ATOM 2978 C C . PHE A 1 394 ? 54.814 -8.906 -28.703 1.00 85.06 394 PHE A C 1
ATOM 2980 O O . PHE A 1 394 ? 54.936 -7.747 -29.115 1.00 85.06 394 PHE A O 1
ATOM 2987 N N . VAL A 1 395 ? 55.777 -9.825 -28.794 1.00 90.06 395 VAL A N 1
ATOM 2988 C CA . VAL A 1 395 ? 57.080 -9.600 -29.433 1.00 90.06 395 VAL A CA 1
ATOM 2989 C C . VAL A 1 395 ? 56.998 -9.865 -30.934 1.00 90.06 395 VAL A C 1
ATOM 2991 O O . VAL A 1 395 ? 57.516 -9.070 -31.712 1.00 90.06 395 VAL A O 1
ATOM 2994 N N . ASN A 1 396 ? 56.307 -10.935 -31.337 1.00 87.75 396 ASN A N 1
ATOM 2995 C CA . ASN A 1 396 ? 56.279 -11.381 -32.731 1.00 87.75 396 ASN A CA 1
ATOM 2996 C C . ASN A 1 396 ? 55.151 -10.736 -33.550 1.00 87.75 396 ASN A C 1
ATOM 2998 O O . ASN A 1 396 ? 55.237 -10.674 -34.773 1.00 87.75 396 ASN A O 1
ATOM 3002 N N . THR A 1 397 ? 54.102 -10.220 -32.901 1.00 86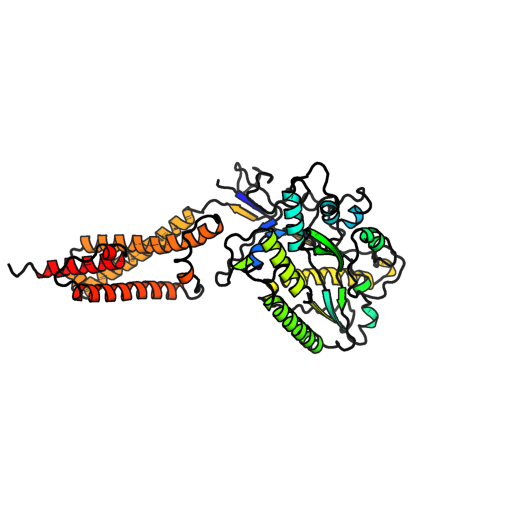.81 397 THR A N 1
ATOM 3003 C CA . THR A 1 397 ? 52.983 -9.574 -33.604 1.00 86.81 397 THR A CA 1
ATOM 3004 C C . THR A 1 397 ? 53.260 -8.088 -33.835 1.00 86.81 397 THR A C 1
ATOM 3006 O O . THR A 1 397 ? 53.655 -7.355 -32.922 1.00 86.81 397 THR A O 1
ATOM 3009 N N . GLN A 1 398 ? 52.989 -7.602 -35.051 1.00 91.44 398 GLN A N 1
ATOM 3010 C CA . GLN A 1 398 ? 53.094 -6.180 -35.381 1.00 91.44 398 GLN A CA 1
ATOM 3011 C C . GLN A 1 398 ? 52.194 -5.339 -34.457 1.00 91.44 398 GLN A C 1
ATOM 3013 O O . GLN A 1 398 ? 51.010 -5.626 -34.282 1.00 91.44 398 GLN A O 1
ATOM 3018 N N . GLY A 1 399 ? 52.737 -4.255 -33.890 1.00 88.19 399 GLY A N 1
ATOM 3019 C CA . GLY A 1 399 ? 52.027 -3.437 -32.894 1.00 88.19 399 GLY A CA 1
ATOM 3020 C C . GLY A 1 399 ? 50.683 -2.872 -33.377 1.00 88.19 399 GLY A C 1
ATOM 3021 O O . GLY A 1 399 ? 49.746 -2.780 -32.591 1.00 88.19 399 GLY A O 1
ATOM 3022 N N . ALA A 1 400 ? 50.562 -2.562 -34.673 1.00 85.94 400 ALA A N 1
ATOM 3023 C CA . ALA A 1 400 ? 49.316 -2.086 -35.276 1.00 85.94 400 ALA A CA 1
ATOM 3024 C C . ALA A 1 400 ? 48.195 -3.140 -35.238 1.00 85.94 400 ALA A C 1
ATOM 3026 O O . ALA A 1 400 ? 47.047 -2.804 -34.956 1.00 85.94 400 ALA A O 1
ATOM 3027 N N . VAL A 1 401 ? 48.531 -4.417 -35.457 1.00 84.31 401 VAL A N 1
ATOM 3028 C CA . VAL A 1 401 ? 47.565 -5.525 -35.416 1.00 84.31 401 VAL A CA 1
ATOM 3029 C C . VAL A 1 401 ? 47.038 -5.705 -33.997 1.00 84.31 401 VAL A C 1
ATOM 3031 O O . VAL A 1 401 ? 45.829 -5.773 -33.800 1.00 84.31 401 VAL A O 1
ATOM 3034 N N . LEU A 1 402 ? 47.925 -5.683 -32.996 1.00 84.12 402 LEU A N 1
ATOM 3035 C CA . LEU A 1 402 ? 47.524 -5.743 -31.588 1.00 84.12 402 LEU A CA 1
ATOM 3036 C C . LEU A 1 402 ? 46.636 -4.553 -31.199 1.00 84.12 402 LEU A C 1
ATOM 3038 O O . LEU A 1 402 ? 45.618 -4.745 -30.543 1.00 84.12 402 LEU A O 1
ATOM 3042 N N . ALA A 1 403 ? 46.968 -3.336 -31.639 1.00 87.69 403 ALA A N 1
ATOM 3043 C CA . ALA A 1 403 ? 46.161 -2.151 -31.350 1.00 87.69 403 ALA A CA 1
ATOM 3044 C C . ALA A 1 403 ? 44.733 -2.258 -31.916 1.00 87.69 403 ALA A C 1
ATOM 3046 O O . ALA A 1 403 ? 43.772 -1.984 -31.199 1.00 87.69 403 ALA A O 1
ATOM 3047 N N . ILE A 1 404 ? 44.580 -2.704 -33.169 1.00 85.56 404 ILE A N 1
ATOM 3048 C CA . ILE A 1 404 ? 43.264 -2.926 -33.796 1.00 85.56 404 ILE A CA 1
ATOM 3049 C C . ILE A 1 404 ? 42.486 -4.011 -33.045 1.00 85.56 404 ILE A C 1
ATOM 3051 O O . ILE A 1 404 ? 41.296 -3.856 -32.775 1.00 85.56 404 ILE A O 1
ATOM 3055 N N . LEU A 1 405 ? 43.169 -5.091 -32.677 1.00 83.94 405 LEU A N 1
ATOM 3056 C CA . LEU A 1 405 ? 42.594 -6.242 -31.998 1.00 83.94 405 LEU A CA 1
ATOM 3057 C C . LEU A 1 405 ? 42.055 -5.877 -30.597 1.00 83.94 405 LEU A C 1
ATOM 3059 O O . LEU A 1 405 ? 40.914 -6.210 -30.277 1.00 83.94 405 LEU A O 1
ATOM 3063 N N . PHE A 1 406 ? 42.812 -5.116 -29.797 1.00 85.31 406 PHE A N 1
ATOM 3064 C CA . PHE A 1 406 ? 42.328 -4.580 -28.516 1.00 85.31 406 PHE A CA 1
ATOM 3065 C C . PHE A 1 406 ? 41.233 -3.521 -28.712 1.00 85.31 406 PHE A C 1
ATOM 3067 O O . PHE A 1 406 ? 40.253 -3.502 -27.978 1.00 85.31 406 PHE A O 1
ATOM 3074 N N . LEU A 1 407 ? 41.310 -2.670 -29.735 1.00 86.50 407 LEU A N 1
ATOM 3075 C CA . LEU A 1 407 ? 40.256 -1.681 -29.983 1.00 86.50 407 LEU A CA 1
ATOM 3076 C C . LEU A 1 407 ? 38.915 -2.347 -30.340 1.00 86.50 407 LEU A C 1
ATOM 3078 O O . LEU A 1 407 ? 37.868 -1.937 -29.831 1.00 86.50 407 LEU A O 1
ATOM 3082 N N . LEU A 1 408 ? 38.936 -3.397 -31.166 1.00 82.62 408 LEU A N 1
ATOM 3083 C CA . LEU A 1 408 ? 37.753 -4.203 -31.480 1.00 82.62 408 LEU A CA 1
ATOM 3084 C C . LEU A 1 408 ? 37.216 -4.913 -30.234 1.00 82.62 408 LEU A C 1
ATOM 3086 O O . LEU A 1 408 ? 36.016 -4.840 -29.967 1.00 82.62 408 LEU A O 1
ATOM 3090 N N . TRP A 1 409 ? 38.096 -5.529 -29.440 1.00 82.88 409 TRP A N 1
ATOM 3091 C CA . TRP A 1 409 ? 37.713 -6.192 -28.194 1.00 82.88 409 TRP A CA 1
ATOM 3092 C C . TRP A 1 409 ? 37.069 -5.225 -27.192 1.00 82.88 409 TRP A C 1
ATOM 3094 O O . TRP A 1 409 ? 36.004 -5.518 -26.653 1.00 82.88 409 TRP A O 1
ATOM 3104 N N . GLY A 1 410 ? 37.650 -4.039 -27.001 1.00 83.44 410 GLY A N 1
ATOM 3105 C CA . GLY A 1 410 ? 37.098 -2.998 -26.134 1.00 83.44 410 GLY A CA 1
ATOM 3106 C C . GLY A 1 410 ? 35.705 -2.554 -26.549 1.00 83.44 410 GLY A C 1
ATOM 3107 O O . GLY A 1 410 ? 34.821 -2.424 -25.710 1.00 83.44 410 GLY A O 1
ATOM 3108 N N . ASN A 1 411 ? 35.472 -2.385 -27.853 1.00 83.00 411 ASN A N 1
ATOM 3109 C CA . ASN A 1 411 ? 34.143 -2.047 -28.357 1.00 83.00 411 ASN A CA 1
ATOM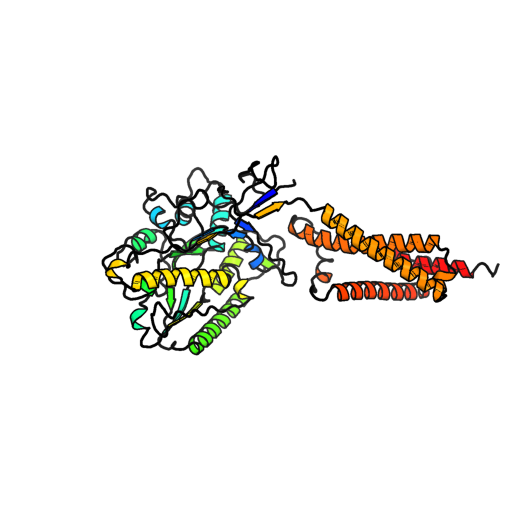 3110 C C . ASN A 1 411 ? 33.137 -3.183 -28.138 1.00 83.00 411 ASN A C 1
ATOM 3112 O O . ASN A 1 411 ? 31.983 -2.899 -27.831 1.00 83.00 411 ASN A O 1
ATOM 3116 N N . VAL A 1 412 ? 33.544 -4.448 -28.277 1.00 79.56 412 VAL A N 1
ATOM 3117 C CA . VAL A 1 412 ? 32.673 -5.602 -27.993 1.00 79.56 412 VAL A CA 1
ATOM 3118 C C . VAL A 1 412 ? 32.332 -5.665 -26.505 1.00 79.56 412 VAL A C 1
ATOM 3120 O O . VAL A 1 412 ? 31.156 -5.770 -26.174 1.00 79.56 412 VAL A O 1
ATOM 3123 N N . GLN A 1 413 ? 33.321 -5.510 -25.621 1.00 76.06 413 GLN A N 1
ATOM 3124 C CA . GLN A 1 413 ? 33.134 -5.544 -24.169 1.00 76.06 413 GLN A CA 1
ATOM 3125 C C . GLN A 1 413 ? 32.283 -4.367 -23.663 1.00 76.06 413 GLN A C 1
ATOM 3127 O O . GLN A 1 413 ? 31.320 -4.559 -22.923 1.00 76.06 413 GLN A O 1
ATOM 3132 N N . SER A 1 414 ? 32.572 -3.139 -24.106 1.00 78.75 414 SER A N 1
ATOM 3133 C CA . SER A 1 414 ? 31.779 -1.965 -23.723 1.00 78.75 414 SER A CA 1
ATOM 3134 C C . SER A 1 414 ? 30.367 -2.008 -24.310 1.00 78.75 414 SER A C 1
ATOM 3136 O O . SER A 1 414 ? 29.429 -1.537 -23.667 1.00 78.75 414 SER A O 1
ATOM 3138 N N . LYS A 1 415 ? 30.175 -2.586 -25.507 1.00 74.69 415 LYS A N 1
ATOM 3139 C CA . LYS A 1 415 ? 28.836 -2.779 -26.079 1.00 74.69 415 LYS A CA 1
ATOM 3140 C C . LYS A 1 415 ? 28.063 -3.888 -25.391 1.00 74.69 415 LYS A C 1
ATOM 3142 O O . LYS A 1 415 ? 26.875 -3.685 -25.203 1.00 74.69 415 LYS A O 1
ATOM 3147 N N . SER A 1 416 ? 28.664 -5.016 -25.019 1.00 70.06 416 SER A N 1
ATOM 3148 C CA . SER A 1 416 ? 27.931 -6.076 -24.316 1.00 70.06 416 SER A CA 1
ATOM 3149 C C . SER A 1 416 ? 27.426 -5.579 -22.966 1.00 70.06 416 SER A C 1
ATOM 3151 O O . SER A 1 416 ? 26.244 -5.729 -22.681 1.00 70.06 416 SER A O 1
ATOM 3153 N N . GLU A 1 417 ? 28.263 -4.864 -22.208 1.00 68.38 417 GLU A N 1
ATOM 3154 C CA . GLU A 1 417 ? 27.849 -4.260 -20.936 1.00 68.38 417 GLU A CA 1
ATOM 3155 C C . GLU A 1 417 ? 26.806 -3.150 -21.140 1.00 68.38 417 GLU A C 1
ATOM 3157 O O . GLU A 1 417 ? 25.823 -3.072 -20.405 1.00 68.38 417 GLU A O 1
ATOM 3162 N N . CYS A 1 418 ? 26.964 -2.309 -22.169 1.00 65.88 418 CYS A N 1
ATOM 3163 C CA . CYS A 1 418 ? 26.002 -1.247 -22.463 1.00 65.88 418 CYS A CA 1
ATOM 3164 C C . CYS A 1 418 ? 24.665 -1.795 -22.985 1.00 65.88 418 CYS A C 1
ATOM 3166 O O . CYS A 1 418 ? 23.617 -1.313 -22.574 1.00 65.88 418 CYS A O 1
ATOM 3168 N N . ILE A 1 419 ? 24.673 -2.805 -23.857 1.00 64.31 419 ILE A N 1
ATOM 3169 C CA . ILE A 1 419 ? 23.469 -3.431 -24.419 1.00 64.31 419 ILE A CA 1
ATOM 3170 C C . ILE A 1 419 ? 22.730 -4.215 -23.342 1.00 64.31 419 ILE A C 1
ATOM 3172 O O . ILE A 1 419 ? 21.518 -4.073 -23.249 1.00 64.31 419 ILE A O 1
ATOM 3176 N N . GLU A 1 420 ? 23.426 -4.977 -22.499 1.00 65.19 420 GLU A N 1
ATOM 3177 C CA . GLU A 1 420 ? 22.820 -5.667 -21.357 1.00 65.19 420 GLU A CA 1
ATOM 3178 C C . GLU A 1 420 ? 22.141 -4.664 -20.418 1.00 65.19 420 GLU A C 1
ATOM 3180 O O . GLU A 1 420 ? 20.985 -4.833 -20.029 1.00 65.19 420 GLU A O 1
ATOM 3185 N N . TRP A 1 421 ? 22.811 -3.546 -20.143 1.00 63.03 421 TRP A N 1
ATOM 3186 C CA . TRP A 1 421 ? 22.268 -2.478 -19.316 1.00 63.03 421 TRP A CA 1
ATOM 3187 C C . TRP A 1 421 ? 21.082 -1.748 -19.983 1.00 63.03 421 TRP A C 1
ATOM 3189 O O . TRP A 1 421 ? 20.061 -1.490 -19.344 1.00 63.03 421 TRP A O 1
ATOM 3199 N N . VAL A 1 422 ? 21.162 -1.472 -21.290 1.00 57.56 422 VAL A N 1
ATOM 3200 C CA . VAL A 1 422 ? 20.092 -0.840 -22.081 1.00 57.56 422 VAL A CA 1
ATOM 3201 C C . VAL A 1 422 ? 18.889 -1.766 -22.247 1.00 57.56 422 VAL A C 1
ATOM 3203 O O . VAL A 1 422 ? 17.760 -1.287 -22.180 1.00 57.56 422 VAL A O 1
ATOM 3206 N N . MET A 1 423 ? 19.085 -3.072 -22.435 1.00 56.34 423 MET A N 1
ATOM 3207 C CA . MET A 1 423 ? 18.001 -4.057 -22.504 1.00 56.34 423 MET A CA 1
ATOM 3208 C C . MET A 1 423 ? 17.329 -4.230 -21.140 1.00 56.34 423 MET A C 1
ATOM 3210 O O . MET A 1 423 ? 16.101 -4.230 -21.073 1.00 56.34 423 MET A O 1
ATOM 3214 N N . LYS A 1 424 ? 18.102 -4.232 -20.047 1.00 56.91 424 LYS A N 1
ATOM 3215 C CA . LYS A 1 424 ? 17.577 -4.230 -18.671 1.00 56.91 424 LYS A CA 1
ATOM 3216 C C . LYS A 1 424 ? 16.724 -2.990 -18.360 1.00 56.91 424 LYS A C 1
ATOM 3218 O O . LYS A 1 424 ? 15.784 -3.085 -17.581 1.00 56.91 424 LYS A O 1
ATOM 3223 N N . MET A 1 425 ? 17.007 -1.855 -19.008 1.00 51.88 425 MET A N 1
ATOM 3224 C CA . MET A 1 425 ? 16.212 -0.621 -18.918 1.00 51.88 425 MET A CA 1
ATOM 3225 C C . MET A 1 425 ? 15.027 -0.572 -19.899 1.00 51.88 425 MET A C 1
ATOM 3227 O O . MET A 1 425 ? 13.957 -0.081 -19.552 1.00 51.88 425 MET A O 1
ATOM 3231 N N . ARG A 1 426 ? 15.181 -1.071 -21.135 1.00 48.22 426 ARG A N 1
ATOM 3232 C CA . ARG A 1 426 ? 14.111 -1.083 -22.154 1.00 48.22 426 ARG A CA 1
ATOM 3233 C C . ARG A 1 426 ? 13.028 -2.125 -21.884 1.00 48.22 426 ARG A C 1
ATOM 3235 O O . ARG A 1 426 ? 11.879 -1.874 -22.240 1.00 48.22 426 ARG A O 1
ATOM 3242 N N . GLY A 1 427 ? 13.356 -3.224 -21.204 1.00 46.44 427 GLY A N 1
ATOM 3243 C CA . GLY A 1 427 ? 12.376 -4.207 -20.727 1.00 46.44 427 GLY A CA 1
ATOM 3244 C C . GLY A 1 427 ? 11.348 -3.642 -19.735 1.00 46.44 427 GLY A C 1
ATOM 3245 O O . GLY A 1 427 ? 10.413 -4.341 -19.369 1.00 46.44 427 GLY A O 1
ATOM 3246 N N . GLN A 1 428 ? 11.486 -2.378 -19.319 1.00 49.94 428 GLN A N 1
ATOM 3247 C CA . GLN A 1 428 ? 10.570 -1.707 -18.396 1.00 49.94 428 GLN A CA 1
ATOM 3248 C C . GLN A 1 428 ? 9.606 -0.712 -19.071 1.00 49.94 428 GLN A C 1
ATOM 3250 O O . GLN A 1 428 ? 8.913 0.014 -18.368 1.00 49.94 428 GLN A O 1
ATOM 3255 N N . GLY A 1 429 ? 9.530 -0.662 -20.412 1.00 42.41 429 GLY A N 1
ATOM 3256 C CA . GLY A 1 429 ? 8.634 0.281 -21.106 1.00 42.41 429 GLY A CA 1
ATOM 3257 C C . GLY A 1 429 ? 7.906 -0.213 -22.360 1.00 42.41 429 GLY A C 1
ATOM 3258 O O . GLY A 1 429 ? 7.049 0.512 -22.854 1.00 42.41 429 GLY A O 1
ATOM 3259 N N . LEU A 1 430 ? 8.211 -1.399 -22.896 1.00 41.47 430 LEU A N 1
ATOM 3260 C CA . LEU A 1 430 ? 7.513 -1.961 -24.064 1.00 41.47 430 LEU A CA 1
ATOM 3261 C C . LEU A 1 430 ? 7.394 -3.483 -23.912 1.00 41.47 430 LEU A C 1
ATOM 3263 O O . LEU A 1 430 ? 8.358 -4.215 -24.126 1.00 41.47 430 LEU A O 1
ATOM 3267 N N . ARG A 1 431 ? 6.205 -3.943 -23.516 1.00 43.94 431 ARG A N 1
ATOM 3268 C CA . ARG A 1 431 ? 5.870 -5.335 -23.173 1.00 43.94 431 ARG A CA 1
ATOM 3269 C C . ARG A 1 431 ? 5.376 -6.160 -24.382 1.00 43.94 431 ARG A C 1
ATOM 3271 O O . ARG A 1 431 ? 4.442 -6.935 -24.245 1.00 43.94 431 ARG A O 1
ATOM 3278 N N . GLU A 1 432 ? 5.976 -6.013 -25.570 1.00 42.16 432 GLU A N 1
ATOM 3279 C CA . GLU A 1 432 ? 5.449 -6.654 -26.801 1.00 42.16 432 GLU A CA 1
ATOM 3280 C C . GLU A 1 432 ? 6.504 -7.243 -27.772 1.00 42.16 432 GLU A C 1
ATOM 3282 O O . GLU A 1 432 ? 6.372 -7.078 -28.981 1.00 42.16 432 GLU A O 1
ATOM 3287 N N . TYR A 1 433 ? 7.553 -7.957 -27.319 1.00 40.53 433 TYR A N 1
ATOM 3288 C CA . TYR A 1 433 ? 8.408 -8.715 -28.266 1.00 40.53 433 TYR A CA 1
ATOM 3289 C C . TYR A 1 433 ? 8.814 -10.131 -27.789 1.00 40.53 433 TYR A C 1
ATOM 3291 O O . TYR A 1 433 ? 9.318 -10.275 -26.676 1.00 40.53 433 TYR A O 1
ATOM 3299 N N . PRO A 1 434 ? 8.684 -11.174 -28.643 1.00 43.03 434 PRO A N 1
ATOM 3300 C CA . PRO A 1 434 ? 8.769 -12.594 -28.261 1.00 43.03 434 PRO A CA 1
ATOM 3301 C C . PRO A 1 434 ? 10.187 -13.215 -28.195 1.00 43.03 434 PRO A C 1
ATOM 3303 O O . PRO A 1 434 ? 10.318 -14.431 -28.256 1.00 43.03 434 PRO A O 1
ATOM 3306 N N . PHE A 1 435 ? 11.270 -12.437 -28.073 1.00 41.78 435 PHE A N 1
ATOM 3307 C CA . PHE A 1 435 ? 12.654 -12.967 -28.139 1.00 41.78 435 PHE A CA 1
ATOM 3308 C C . PHE A 1 435 ? 13.415 -13.012 -26.793 1.00 41.78 435 PHE A C 1
ATOM 3310 O O . PHE A 1 435 ? 14.641 -13.110 -26.773 1.00 41.78 435 PHE A O 1
ATOM 3317 N N . HIS A 1 436 ? 12.716 -12.940 -25.656 1.00 45.91 436 HIS A N 1
ATOM 3318 C CA . HIS A 1 436 ? 13.323 -12.643 -24.346 1.00 45.91 436 HIS A CA 1
ATOM 3319 C C . HIS A 1 436 ? 13.729 -13.872 -23.489 1.00 45.91 436 HIS A C 1
ATOM 3321 O O . HIS A 1 436 ? 14.409 -13.709 -22.472 1.00 45.91 436 HIS A O 1
ATOM 3327 N N . ASP A 1 437 ? 13.372 -15.099 -23.882 1.00 47.28 437 ASP A N 1
ATOM 3328 C CA . ASP A 1 437 ? 13.392 -16.247 -22.953 1.00 47.28 437 ASP A CA 1
ATOM 3329 C C . ASP A 1 437 ? 14.742 -16.950 -22.747 1.00 47.28 437 ASP A C 1
ATOM 3331 O O . ASP A 1 437 ? 14.955 -17.563 -21.705 1.00 47.28 437 ASP A O 1
ATOM 3335 N N . ILE A 1 438 ? 15.708 -16.829 -23.661 1.00 45.34 438 ILE A N 1
ATOM 3336 C CA . ILE A 1 438 ? 17.010 -17.513 -23.489 1.00 45.34 438 ILE A CA 1
ATOM 3337 C C . ILE A 1 438 ? 18.022 -16.630 -22.735 1.00 45.34 438 ILE A C 1
ATOM 3339 O O . ILE A 1 438 ? 18.903 -17.135 -22.040 1.00 45.34 438 ILE A O 1
ATOM 3343 N N . ALA A 1 439 ? 17.874 -15.303 -22.796 1.00 42.09 439 ALA A N 1
ATOM 3344 C CA . ALA A 1 439 ? 18.771 -14.370 -22.111 1.00 42.09 439 ALA A CA 1
ATOM 3345 C C . ALA A 1 439 ? 18.397 -14.145 -20.632 1.00 42.09 439 ALA A C 1
ATOM 3347 O O . ALA A 1 439 ? 19.279 -13.873 -19.820 1.00 42.09 439 ALA A O 1
ATOM 3348 N N . SER A 1 440 ? 17.120 -14.285 -20.251 1.00 43.44 440 SER A N 1
ATOM 3349 C CA . SER A 1 440 ? 16.653 -13.958 -18.891 1.00 43.44 440 SER A CA 1
ATOM 3350 C C . SER A 1 440 ? 17.086 -14.980 -17.826 1.00 43.44 440 SER A C 1
ATOM 3352 O O . SER A 1 440 ? 17.346 -14.611 -16.677 1.00 43.44 440 SER A O 1
ATOM 3354 N N . VAL A 1 441 ? 17.267 -16.250 -18.208 1.00 43.66 441 VAL A N 1
ATOM 3355 C CA . VAL A 1 441 ? 17.662 -17.326 -17.281 1.00 43.66 441 VAL A CA 1
ATOM 3356 C C . VAL A 1 441 ? 19.121 -17.186 -16.824 1.00 43.66 441 VAL A C 1
ATOM 3358 O O . VAL A 1 441 ? 19.451 -17.549 -15.698 1.00 43.66 441 VAL A O 1
ATOM 3361 N N . ILE A 1 442 ? 19.988 -16.568 -17.633 1.00 45.03 442 ILE A N 1
ATOM 3362 C CA . ILE A 1 442 ? 21.392 -16.305 -17.266 1.00 45.03 442 ILE A CA 1
ATOM 3363 C C . ILE A 1 442 ? 21.532 -15.012 -16.426 1.00 45.03 442 ILE A C 1
ATOM 3365 O O . ILE A 1 442 ? 22.504 -14.846 -15.693 1.00 45.03 442 ILE A O 1
ATOM 3369 N N . LEU A 1 443 ? 20.536 -14.119 -16.451 1.00 48.44 443 LEU A N 1
ATOM 3370 C CA . LEU A 1 443 ? 20.649 -12.729 -15.976 1.00 48.44 443 LEU A CA 1
ATOM 3371 C C . LEU A 1 443 ? 20.043 -12.445 -14.585 1.00 48.44 443 LEU A C 1
ATOM 3373 O O . LEU A 1 443 ? 20.171 -11.331 -14.074 1.00 48.44 443 LEU A O 1
ATOM 3377 N N . THR A 1 444 ? 19.406 -13.429 -13.940 1.00 41.94 444 THR A N 1
ATOM 3378 C CA . THR A 1 444 ? 18.624 -13.203 -12.701 1.00 41.94 444 THR A CA 1
ATOM 3379 C C . THR A 1 444 ? 19.421 -13.435 -11.402 1.00 41.94 444 THR A C 1
ATOM 3381 O O . THR A 1 444 ? 18.888 -13.317 -10.300 1.00 41.94 444 THR A O 1
ATOM 3384 N N . ILE A 1 445 ? 20.733 -13.688 -11.473 1.00 40.44 445 ILE A N 1
ATOM 3385 C CA . ILE A 1 445 ? 21.572 -13.879 -10.279 1.00 40.44 445 ILE A CA 1
ATOM 3386 C C . ILE A 1 445 ? 22.497 -12.664 -10.070 1.00 40.44 445 ILE A C 1
ATOM 3388 O O . ILE A 1 445 ? 23.642 -12.654 -10.507 1.00 40.44 445 ILE A O 1
ATOM 3392 N N . SER A 1 446 ? 22.007 -11.719 -9.245 1.00 46.56 446 SER A N 1
ATOM 3393 C CA . SER A 1 446 ? 22.768 -11.056 -8.162 1.00 46.56 446 SER A CA 1
ATOM 3394 C C . SER A 1 446 ? 23.526 -9.739 -8.451 1.00 46.56 446 SER A C 1
ATOM 3396 O O . SER A 1 446 ? 24.040 -9.507 -9.537 1.00 46.56 446 SER A O 1
ATOM 3398 N N . HIS A 1 447 ? 23.530 -8.801 -7.476 1.00 52.62 447 HIS A N 1
ATOM 3399 C CA . HIS A 1 447 ? 23.931 -7.406 -7.765 1.00 52.62 447 HIS A CA 1
ATOM 3400 C C . HIS A 1 447 ? 24.556 -6.520 -6.661 1.00 52.62 447 HIS A C 1
ATOM 3402 O O . HIS A 1 447 ? 24.716 -5.325 -6.897 1.00 52.62 447 HIS A O 1
ATOM 3408 N N . ARG A 1 448 ? 24.997 -7.019 -5.491 1.00 40.84 448 ARG A N 1
ATOM 3409 C CA . ARG A 1 448 ? 25.781 -6.172 -4.539 1.00 40.84 448 ARG A CA 1
ATOM 3410 C C . ARG A 1 448 ? 27.256 -6.537 -4.348 1.00 40.84 448 ARG A C 1
ATOM 3412 O O . ARG A 1 448 ? 27.997 -5.740 -3.790 1.00 40.84 448 ARG A O 1
ATOM 3419 N N . LYS A 1 449 ? 27.716 -7.671 -4.885 1.00 40.03 449 LYS A N 1
ATOM 3420 C CA . LYS A 1 449 ? 29.146 -8.057 -4.941 1.00 40.03 449 LYS A CA 1
ATOM 3421 C C . LYS A 1 449 ? 29.718 -8.104 -6.376 1.00 40.03 449 LYS A C 1
ATOM 3423 O O . LYS A 1 449 ? 30.788 -8.658 -6.600 1.00 40.03 449 LYS A O 1
ATOM 3428 N N . TYR A 1 450 ? 29.011 -7.525 -7.353 1.00 50.22 450 TYR A N 1
ATOM 3429 C CA . TYR A 1 450 ? 29.162 -7.867 -8.776 1.00 50.22 450 TYR A CA 1
ATOM 3430 C C . TYR A 1 450 ? 30.066 -6.971 -9.611 1.00 50.22 450 TYR A C 1
ATOM 3432 O O . TYR A 1 450 ? 30.266 -7.303 -10.767 1.00 50.22 450 TYR A O 1
ATOM 3440 N N . PHE A 1 451 ? 30.699 -5.925 -9.076 1.00 50.56 451 PHE A N 1
ATOM 3441 C CA . PHE A 1 451 ? 31.834 -5.368 -9.824 1.00 50.56 451 PHE A CA 1
ATOM 3442 C C . PHE A 1 451 ? 32.941 -6.431 -9.945 1.00 50.56 451 PHE A C 1
ATOM 3444 O O . PHE A 1 451 ? 33.364 -6.771 -11.042 1.00 50.56 451 PHE A O 1
ATOM 3451 N N . LEU A 1 452 ? 33.290 -7.070 -8.823 1.00 47.53 452 LEU A N 1
ATOM 3452 C CA . LEU A 1 452 ? 34.238 -8.186 -8.791 1.00 47.53 452 LEU A CA 1
ATOM 3453 C C . LEU A 1 452 ? 33.686 -9.433 -9.487 1.00 47.53 452 LEU A C 1
ATOM 3455 O O . LEU A 1 452 ? 34.406 -10.072 -10.239 1.00 47.53 452 LEU A O 1
ATOM 3459 N N . LEU A 1 453 ? 32.415 -9.779 -9.267 1.00 49.62 453 LEU A N 1
ATOM 3460 C CA . LEU A 1 453 ? 31.843 -10.997 -9.847 1.00 49.62 453 LEU A CA 1
ATOM 3461 C C . LEU A 1 453 ? 31.581 -10.878 -11.356 1.00 49.62 453 LEU A C 1
ATOM 3463 O O . LEU A 1 453 ? 31.866 -11.838 -12.052 1.00 49.62 453 LEU A O 1
ATOM 3467 N N . SER A 1 454 ? 31.141 -9.722 -11.873 1.00 54.38 454 SER A N 1
ATOM 3468 C CA . SER A 1 454 ? 31.071 -9.461 -13.323 1.00 54.38 454 SER A CA 1
ATOM 3469 C C . SER A 1 454 ? 32.459 -9.563 -13.946 1.00 54.38 454 SER A C 1
ATOM 3471 O O . SER A 1 454 ? 32.648 -10.281 -14.920 1.00 54.38 454 SER A O 1
ATOM 3473 N N . GLN A 1 455 ? 33.469 -8.960 -13.317 1.00 57.66 455 GLN A N 1
ATOM 3474 C CA . GLN A 1 455 ? 34.846 -9.044 -13.792 1.00 57.66 455 GLN A CA 1
ATOM 3475 C C . GLN A 1 455 ? 35.388 -10.486 -13.769 1.00 57.66 455 GLN A C 1
ATOM 3477 O O . GLN A 1 455 ? 36.059 -10.902 -14.711 1.00 57.66 455 GLN A O 1
ATOM 3482 N N . VAL A 1 456 ? 35.045 -11.278 -12.746 1.00 63.81 456 VAL A N 1
ATOM 3483 C CA . VAL A 1 456 ? 35.368 -12.715 -12.663 1.00 63.81 456 VAL A CA 1
ATOM 3484 C C . VAL A 1 456 ? 34.610 -13.527 -13.716 1.00 63.81 456 VAL A C 1
ATOM 3486 O O . VAL A 1 456 ? 35.179 -14.454 -14.278 1.00 63.81 456 VAL A O 1
ATOM 3489 N N . LEU A 1 457 ? 33.357 -13.192 -14.019 1.00 62.66 457 LEU A N 1
ATOM 3490 C CA . LEU A 1 457 ? 32.534 -13.908 -14.996 1.00 62.66 457 LEU A CA 1
ATOM 3491 C C . LEU A 1 457 ? 32.980 -13.593 -16.428 1.00 62.66 457 LEU A C 1
ATOM 3493 O O . LEU A 1 457 ? 33.141 -14.513 -17.223 1.00 62.66 457 LEU A O 1
ATOM 3497 N N . VAL A 1 458 ? 33.298 -12.329 -16.726 1.00 68.62 458 VAL A N 1
ATOM 3498 C CA . VAL A 1 458 ? 33.968 -11.922 -17.970 1.00 68.62 458 VAL A CA 1
ATOM 3499 C C . VAL A 1 458 ? 35.305 -12.649 -18.094 1.00 68.62 458 VAL A C 1
ATOM 3501 O O . VAL A 1 458 ? 35.577 -13.239 -19.135 1.00 68.62 458 VAL A O 1
ATOM 3504 N N . PHE A 1 459 ? 36.107 -12.699 -17.026 1.00 70.19 459 PHE A N 1
ATOM 3505 C CA . PHE A 1 459 ? 37.356 -13.462 -17.014 1.00 70.19 459 PHE A CA 1
ATOM 3506 C C . PHE A 1 459 ? 37.132 -14.960 -17.268 1.00 70.19 459 PHE A C 1
ATOM 3508 O O . PHE A 1 459 ? 37.878 -15.560 -18.034 1.00 70.19 459 PHE A O 1
ATOM 3515 N N . LEU A 1 460 ? 36.097 -15.565 -16.682 1.00 69.06 460 LEU A N 1
ATOM 3516 C CA . LEU A 1 460 ? 35.797 -16.988 -16.838 1.00 69.06 460 LEU A CA 1
ATOM 3517 C C . LEU A 1 460 ? 35.261 -17.310 -18.237 1.00 69.06 460 LEU A C 1
ATOM 3519 O O . LEU A 1 460 ? 35.672 -18.306 -18.819 1.00 69.06 460 LEU A O 1
ATOM 3523 N N . ILE A 1 461 ? 34.422 -16.448 -18.819 1.00 70.44 461 ILE A N 1
ATOM 3524 C CA . ILE A 1 461 ? 33.982 -16.550 -20.219 1.00 70.44 461 ILE A CA 1
ATOM 3525 C C . ILE A 1 461 ? 35.184 -16.437 -21.153 1.00 70.44 461 ILE A C 1
ATOM 3527 O O . ILE A 1 461 ? 35.308 -17.226 -22.088 1.00 70.44 461 ILE A O 1
ATOM 3531 N N . VAL A 1 462 ? 36.089 -15.492 -20.893 1.00 73.00 462 VAL A N 1
ATOM 3532 C CA . VAL A 1 462 ? 37.329 -15.335 -21.658 1.00 73.00 462 VAL A CA 1
ATOM 3533 C C . VAL A 1 462 ? 38.200 -16.584 -21.523 1.00 73.00 462 VAL A C 1
ATOM 3535 O O . VAL A 1 462 ? 38.633 -17.127 -22.533 1.00 73.00 462 VAL A O 1
ATOM 3538 N N . LEU A 1 463 ? 38.390 -17.105 -20.311 1.00 74.38 463 LEU A N 1
ATOM 3539 C CA . LEU A 1 463 ? 39.190 -18.301 -20.045 1.00 74.38 463 LEU A CA 1
ATOM 3540 C C . LEU A 1 463 ? 38.602 -19.546 -20.717 1.00 74.38 463 LEU A C 1
ATOM 3542 O O . LEU A 1 463 ? 39.320 -20.268 -21.402 1.00 74.38 463 LEU A O 1
ATOM 3546 N N . VAL A 1 464 ? 37.295 -19.777 -20.586 1.00 74.56 464 VAL A N 1
ATOM 3547 C CA . VAL A 1 464 ? 36.593 -20.863 -21.287 1.00 74.56 464 VAL A CA 1
ATOM 3548 C C . VAL A 1 464 ? 36.717 -20.680 -22.798 1.00 74.56 464 VAL A C 1
ATOM 3550 O O . VAL A 1 464 ? 36.928 -21.654 -23.518 1.00 74.56 464 VAL A O 1
ATOM 3553 N N . SER A 1 465 ? 36.682 -19.435 -23.281 1.00 74.00 465 SER A N 1
ATOM 3554 C CA . SER A 1 465 ? 36.868 -19.145 -24.700 1.00 74.00 465 SER A CA 1
ATOM 3555 C C . SER A 1 465 ? 38.269 -19.481 -25.204 1.00 74.00 465 SER A C 1
ATOM 3557 O O . SER A 1 465 ? 38.401 -20.039 -26.293 1.00 74.00 465 SER A O 1
ATOM 3559 N N . VAL A 1 466 ? 39.303 -19.216 -24.399 1.00 76.31 466 VAL A N 1
ATOM 3560 C CA . VAL A 1 466 ? 40.685 -19.637 -24.676 1.00 76.31 466 VAL A CA 1
ATOM 3561 C C . VAL A 1 466 ? 40.774 -21.160 -24.745 1.00 76.31 466 VAL A C 1
ATOM 3563 O O . VAL A 1 466 ? 41.306 -21.697 -25.713 1.00 76.31 466 VAL A O 1
ATOM 3566 N N . VAL A 1 467 ? 40.229 -21.865 -23.748 1.00 77.44 467 VAL A N 1
ATOM 3567 C CA . VAL A 1 467 ? 40.299 -23.334 -23.669 1.00 77.44 467 VAL A CA 1
ATOM 3568 C C . VAL A 1 467 ? 39.609 -23.983 -24.870 1.00 77.44 467 VAL A C 1
ATOM 3570 O O . VAL A 1 467 ? 40.195 -24.853 -25.509 1.00 77.44 467 VAL A O 1
ATOM 3573 N N . ILE A 1 468 ? 38.403 -23.530 -25.226 1.00 77.31 468 ILE A N 1
ATOM 3574 C CA . ILE A 1 468 ? 37.673 -24.043 -26.394 1.00 77.31 468 ILE A CA 1
ATOM 3575 C C . ILE A 1 468 ? 38.430 -23.736 -27.692 1.00 77.31 468 ILE A C 1
ATOM 3577 O O . ILE A 1 468 ? 38.472 -24.590 -28.578 1.00 77.31 468 ILE A O 1
ATOM 3581 N N . SER A 1 469 ? 39.075 -22.566 -27.798 1.00 75.69 469 SER A N 1
ATOM 3582 C CA . SER A 1 469 ? 39.924 -22.238 -28.950 1.00 75.69 469 SER A CA 1
ATOM 3583 C C . SER A 1 469 ? 41.088 -23.211 -29.109 1.00 75.69 469 SER A C 1
ATOM 3585 O O . SER A 1 469 ? 41.285 -23.728 -30.205 1.00 75.69 469 SER A O 1
ATOM 3587 N N . ILE A 1 470 ? 41.798 -23.524 -28.023 1.00 78.31 470 ILE A N 1
ATOM 3588 C CA . ILE A 1 470 ? 42.926 -24.467 -28.041 1.00 78.31 470 ILE A CA 1
ATOM 3589 C C . ILE A 1 470 ? 42.457 -25.880 -28.415 1.00 78.31 470 ILE A C 1
ATOM 3591 O O . ILE A 1 470 ? 43.071 -26.544 -29.248 1.00 78.31 470 ILE A O 1
ATOM 3595 N N . VAL A 1 471 ? 41.352 -26.351 -27.830 1.00 82.62 471 VAL A N 1
ATOM 3596 C CA . VAL A 1 471 ? 40.803 -27.685 -28.133 1.00 82.62 471 VAL A CA 1
ATOM 3597 C C . VAL A 1 471 ? 40.344 -27.773 -29.590 1.00 82.62 471 VAL A C 1
ATOM 3599 O O . VAL A 1 471 ? 40.588 -28.773 -30.262 1.00 82.62 471 VAL A O 1
ATOM 3602 N N . SER A 1 472 ? 39.718 -26.719 -30.111 1.00 75.94 472 SER A N 1
ATOM 3603 C CA . SER A 1 472 ? 39.248 -26.702 -31.498 1.00 75.94 472 SER A CA 1
ATOM 3604 C C . SER A 1 472 ? 40.399 -26.704 -32.500 1.00 75.94 472 SER A C 1
ATOM 3606 O O . SER A 1 472 ? 40.284 -27.313 -33.559 1.00 75.94 472 SER A O 1
ATOM 3608 N N . GLU A 1 473 ? 41.539 -26.104 -32.171 1.00 75.81 473 GLU A N 1
ATOM 3609 C CA . GLU A 1 473 ? 42.742 -26.189 -33.008 1.00 75.81 473 GLU A CA 1
ATOM 3610 C C . GLU A 1 473 ? 43.277 -27.609 -33.125 1.00 75.81 473 GLU A C 1
ATOM 3612 O O . GLU A 1 473 ? 43.646 -28.038 -34.217 1.00 75.81 473 GLU A O 1
ATOM 3617 N N . GLN A 1 474 ? 43.234 -28.370 -32.032 1.00 82.00 474 GLN A N 1
ATOM 3618 C CA . GLN A 1 474 ? 43.601 -29.786 -32.045 1.00 82.00 474 GLN A CA 1
ATOM 3619 C C . GLN A 1 474 ? 42.596 -30.650 -32.816 1.00 82.00 474 GLN A C 1
ATOM 3621 O O . GLN A 1 474 ? 42.967 -31.686 -33.364 1.00 82.00 474 GLN A O 1
ATOM 3626 N N . LEU A 1 475 ? 41.331 -30.233 -32.884 1.00 82.06 475 LEU A N 1
ATOM 3627 C CA . LEU A 1 475 ? 40.292 -30.938 -33.639 1.00 82.06 475 LEU A CA 1
ATOM 3628 C C . LEU A 1 475 ? 40.338 -30.633 -35.144 1.00 82.06 475 LEU A C 1
ATOM 3630 O O . LEU A 1 475 ? 39.986 -31.495 -35.948 1.00 82.06 475 LEU A O 1
ATOM 3634 N N . PHE A 1 476 ? 40.792 -29.441 -35.541 1.00 83.38 476 PHE A N 1
ATOM 3635 C CA . PHE A 1 476 ? 40.776 -28.970 -36.933 1.00 83.38 476 PHE A CA 1
ATOM 3636 C C . PHE A 1 476 ? 42.176 -28.752 -37.530 1.00 83.38 476 PHE A C 1
ATOM 3638 O O . PHE A 1 476 ? 42.365 -27.861 -38.355 1.00 83.38 476 PHE A O 1
ATOM 3645 N N . VAL A 1 477 ? 43.154 -29.589 -37.166 1.00 77.50 477 VAL A N 1
ATOM 3646 C CA . VAL A 1 477 ? 44.570 -29.455 -37.583 1.00 77.50 477 VAL A CA 1
ATOM 3647 C C . VAL A 1 477 ? 44.753 -29.364 -39.108 1.00 77.50 477 VAL A C 1
ATOM 3649 O O . VAL A 1 477 ? 45.657 -28.682 -39.574 1.00 77.50 477 VAL A O 1
ATOM 3652 N N . ASN A 1 478 ? 43.875 -29.997 -39.897 1.00 79.88 478 ASN A N 1
ATOM 3653 C CA . ASN A 1 478 ? 44.003 -30.086 -41.359 1.00 79.88 478 ASN A CA 1
ATOM 3654 C C . ASN A 1 478 ? 42.772 -29.572 -42.133 1.00 79.88 478 ASN A C 1
ATOM 3656 O O . ASN A 1 478 ? 42.612 -29.899 -43.309 1.00 79.88 478 ASN A O 1
ATOM 3660 N N . GLY A 1 479 ? 41.875 -28.808 -41.495 1.00 81.00 479 GLY A N 1
ATOM 3661 C CA . GLY A 1 479 ? 40.615 -28.384 -42.116 1.00 81.00 479 GLY A CA 1
ATOM 3662 C C . GLY A 1 479 ? 40.193 -26.951 -41.771 1.00 81.00 479 GLY A C 1
ATOM 3663 O O . GLY A 1 479 ? 40.566 -26.428 -40.720 1.00 81.00 479 GLY A O 1
ATOM 3664 N N . PRO A 1 480 ? 39.406 -26.286 -42.641 1.00 80.69 480 PRO A N 1
ATOM 3665 C CA . PRO A 1 480 ? 38.833 -24.982 -42.330 1.00 80.69 480 PRO A CA 1
ATOM 3666 C C . PRO A 1 480 ? 37.847 -25.103 -41.160 1.00 80.69 480 PRO A C 1
ATOM 3668 O O . PRO A 1 480 ? 37.000 -25.996 -41.138 1.00 80.69 480 PRO A O 1
ATOM 3671 N N . ALA A 1 481 ? 37.951 -24.194 -40.188 1.00 79.38 481 ALA A N 1
ATOM 3672 C CA . ALA A 1 481 ? 37.021 -24.154 -39.064 1.00 79.38 481 ALA A CA 1
ATOM 3673 C C . ALA A 1 481 ? 35.585 -23.847 -39.554 1.00 79.38 481 ALA A C 1
ATOM 3675 O O . ALA A 1 481 ? 35.420 -23.061 -40.493 1.00 79.38 481 ALA A O 1
ATOM 3676 N N . PRO A 1 482 ? 34.538 -24.415 -38.926 1.00 85.06 482 PRO A N 1
ATOM 3677 C CA . PRO A 1 482 ? 33.151 -24.130 -39.290 1.00 85.06 482 PRO A CA 1
ATOM 3678 C C . PRO A 1 482 ? 32.808 -22.636 -39.165 1.00 85.06 482 PRO A C 1
ATOM 3680 O O . PRO A 1 482 ? 33.209 -21.988 -38.203 1.00 85.06 482 PRO A O 1
ATOM 3683 N N . LEU A 1 483 ? 31.986 -22.089 -40.069 1.00 77.31 483 LEU A N 1
ATOM 3684 C CA . LEU A 1 483 ? 31.543 -20.679 -40.024 1.00 77.31 483 LEU A CA 1
ATOM 3685 C C . LEU A 1 483 ? 30.858 -20.294 -38.700 1.00 77.31 483 LEU A C 1
ATOM 3687 O O . LEU A 1 483 ? 30.986 -19.158 -38.246 1.00 77.31 483 LEU A O 1
ATOM 3691 N N . ALA A 1 484 ? 30.191 -21.249 -38.044 1.00 75.38 484 ALA A N 1
ATOM 3692 C CA . ALA A 1 484 ? 29.573 -21.056 -36.731 1.00 75.38 484 ALA A CA 1
ATOM 3693 C C . ALA A 1 484 ? 30.581 -20.630 -35.644 1.00 75.38 484 ALA A C 1
ATOM 3695 O O . ALA A 1 484 ? 30.207 -19.966 -34.681 1.00 75.38 484 ALA A O 1
ATOM 3696 N N . TYR A 1 485 ? 31.866 -20.943 -35.829 1.00 70.44 485 TYR A N 1
ATOM 3697 C CA . TYR A 1 485 ? 32.948 -20.560 -34.924 1.00 70.44 485 TYR A CA 1
ATOM 3698 C C . TYR A 1 485 ? 33.181 -19.038 -34.884 1.00 70.44 485 TYR A C 1
ATOM 3700 O O . TYR A 1 485 ? 33.683 -18.514 -33.894 1.00 70.44 485 TYR A O 1
ATOM 3708 N N . PHE A 1 486 ? 32.763 -18.312 -35.929 1.00 73.00 486 PHE A N 1
ATOM 3709 C CA . PHE A 1 486 ? 32.871 -16.851 -36.011 1.00 73.00 486 PHE A CA 1
ATOM 3710 C C . PHE A 1 486 ? 31.658 -16.104 -35.442 1.00 73.00 486 PHE A C 1
ATOM 3712 O O . PHE A 1 486 ? 31.706 -14.882 -35.312 1.00 73.00 486 PHE A O 1
ATOM 3719 N N . ILE A 1 487 ? 30.583 -16.814 -35.077 1.00 74.50 487 ILE A N 1
ATOM 3720 C CA . ILE A 1 487 ? 29.387 -16.208 -34.468 1.00 74.50 487 ILE A CA 1
ATOM 3721 C C . ILE A 1 487 ? 29.698 -15.703 -33.051 1.00 74.50 487 ILE A C 1
ATOM 3723 O O . ILE A 1 487 ? 29.120 -14.711 -32.611 1.00 74.50 487 ILE A O 1
ATOM 3727 N N . TRP A 1 488 ? 30.637 -16.347 -32.348 1.00 71.38 488 TRP A N 1
ATOM 3728 C CA . TRP A 1 488 ? 31.070 -15.936 -31.015 1.00 71.38 488 TRP A CA 1
ATOM 3729 C C . TRP A 1 488 ? 32.390 -15.141 -31.088 1.00 71.38 488 TRP A C 1
ATOM 3731 O O . TRP A 1 488 ? 33.433 -15.720 -31.410 1.00 71.38 488 TRP A O 1
ATOM 3741 N N . PRO A 1 489 ? 32.398 -13.828 -30.777 1.00 71.06 489 PRO A N 1
ATOM 3742 C CA . PRO A 1 489 ? 33.571 -12.970 -30.985 1.00 71.06 489 PRO A CA 1
ATOM 3743 C C . PRO A 1 489 ? 34.872 -13.440 -30.301 1.00 71.06 489 PRO A C 1
ATOM 3745 O O . PRO A 1 489 ? 35.925 -13.346 -30.935 1.00 71.06 489 PRO A O 1
ATOM 3748 N N . PRO A 1 490 ? 34.853 -13.993 -29.068 1.00 72.75 490 PRO A N 1
ATOM 3749 C CA . PRO A 1 490 ? 36.054 -14.554 -28.444 1.00 72.75 490 PRO A CA 1
ATOM 3750 C C . PRO A 1 490 ? 36.698 -15.700 -29.235 1.00 72.75 490 PRO A C 1
ATOM 3752 O O . PRO A 1 490 ? 37.920 -15.761 -29.338 1.00 72.75 490 PRO A O 1
ATOM 3755 N N . PHE A 1 491 ? 35.903 -16.587 -29.836 1.00 75.69 491 PHE A N 1
ATOM 3756 C CA . PHE A 1 491 ? 36.424 -17.710 -30.622 1.00 75.69 491 PHE A CA 1
ATOM 3757 C C . PHE A 1 491 ? 37.085 -17.234 -31.918 1.00 75.69 491 PHE A C 1
ATOM 3759 O O . PHE A 1 491 ? 38.193 -17.663 -32.243 1.00 75.69 491 PHE A O 1
ATOM 3766 N N . ALA A 1 492 ? 36.444 -16.292 -32.616 1.00 74.88 492 ALA A N 1
ATOM 3767 C CA . ALA A 1 492 ? 37.013 -15.644 -33.796 1.00 74.88 492 ALA A CA 1
ATOM 3768 C C . ALA A 1 492 ? 38.350 -14.953 -33.478 1.00 74.88 492 ALA A C 1
ATOM 3770 O O . ALA A 1 492 ? 39.314 -15.063 -34.239 1.00 74.88 492 ALA A O 1
ATOM 3771 N N . PHE A 1 493 ? 38.409 -14.263 -32.337 1.00 74.62 493 PHE A N 1
ATOM 3772 C CA . PHE A 1 493 ? 39.588 -13.547 -31.861 1.00 74.62 493 PHE A CA 1
ATOM 3773 C C . PHE A 1 493 ? 40.763 -14.490 -31.577 1.00 74.62 493 PHE A C 1
ATOM 3775 O O . PHE A 1 493 ? 41.845 -14.293 -32.132 1.00 74.62 493 PHE A O 1
ATOM 3782 N N . TYR A 1 494 ? 40.557 -15.535 -30.769 1.00 75.31 494 TYR A N 1
ATOM 3783 C CA . TYR A 1 494 ? 41.635 -16.461 -30.411 1.00 75.31 494 TYR A CA 1
ATOM 3784 C C . TYR A 1 494 ? 42.121 -17.283 -31.603 1.00 75.31 494 TYR A C 1
ATOM 3786 O O . TYR A 1 494 ? 43.327 -17.425 -31.781 1.00 75.31 494 TYR A O 1
ATOM 3794 N N . ARG A 1 495 ? 41.221 -17.710 -32.496 1.00 76.50 495 ARG A N 1
ATOM 3795 C CA . ARG A 1 495 ? 41.620 -18.389 -33.735 1.00 76.50 495 ARG A CA 1
ATOM 3796 C C . ARG A 1 495 ? 42.447 -17.483 -34.648 1.00 76.50 495 ARG A C 1
ATOM 3798 O O . ARG A 1 495 ? 43.436 -17.932 -35.220 1.00 76.50 495 ARG A O 1
ATOM 3805 N N . SER A 1 496 ? 42.064 -16.211 -34.775 1.00 77.75 496 SER A N 1
ATOM 3806 C CA . SER A 1 496 ? 42.835 -15.235 -35.556 1.00 77.75 496 SER A CA 1
ATOM 3807 C C . SER A 1 496 ? 44.233 -15.043 -34.970 1.00 77.75 496 SER A C 1
ATOM 3809 O O . SER A 1 496 ? 45.205 -15.006 -35.719 1.00 77.75 496 SER A O 1
ATOM 3811 N N . LEU A 1 497 ? 44.349 -14.978 -33.638 1.00 73.88 497 LEU A N 1
ATOM 3812 C CA . LEU A 1 497 ? 45.640 -14.895 -32.956 1.00 73.88 497 LEU A CA 1
ATOM 3813 C C . LEU A 1 497 ? 46.524 -16.101 -33.243 1.00 73.88 497 LEU A C 1
ATOM 3815 O O . LEU A 1 497 ? 47.694 -15.910 -33.562 1.00 73.88 497 LEU A O 1
ATOM 3819 N N . THR A 1 498 ? 45.987 -17.317 -33.179 1.00 74.75 498 THR A N 1
ATOM 3820 C CA . THR A 1 498 ? 46.772 -18.512 -33.491 1.00 74.75 498 THR A CA 1
ATOM 3821 C C . THR A 1 498 ? 47.210 -18.533 -34.944 1.00 74.75 498 THR A C 1
ATOM 3823 O O . THR A 1 498 ? 48.388 -18.751 -35.195 1.00 74.75 498 THR A O 1
ATOM 3826 N N . LEU A 1 499 ? 46.321 -18.242 -35.898 1.00 76.81 499 LEU A N 1
ATOM 3827 C CA . LEU A 1 499 ? 46.683 -18.219 -37.320 1.00 76.81 499 LEU A CA 1
ATOM 3828 C C . LEU A 1 499 ? 47.776 -17.180 -37.615 1.00 76.81 499 LEU A C 1
ATOM 3830 O O . LEU A 1 499 ? 48.698 -17.449 -38.382 1.00 76.81 499 LEU A O 1
ATOM 3834 N N . ILE A 1 500 ? 47.706 -16.007 -36.977 1.00 75.00 500 ILE A N 1
ATOM 3835 C CA . ILE A 1 500 ? 48.755 -14.980 -37.060 1.00 75.00 500 ILE A CA 1
ATOM 3836 C C . ILE A 1 500 ? 50.064 -15.496 -36.445 1.00 75.00 500 ILE A C 1
ATOM 3838 O O . ILE A 1 500 ? 51.137 -15.287 -37.011 1.00 75.00 500 ILE A O 1
ATOM 3842 N N . ASN A 1 501 ? 49.985 -16.182 -35.304 1.00 73.19 501 ASN A N 1
ATOM 3843 C CA . ASN A 1 501 ? 51.146 -16.724 -34.608 1.00 73.19 501 ASN A CA 1
ATOM 3844 C C . ASN A 1 501 ? 51.815 -17.845 -35.429 1.00 73.19 501 ASN A C 1
ATOM 3846 O O . ASN A 1 501 ? 53.018 -17.788 -35.655 1.00 73.19 501 ASN A O 1
ATOM 3850 N N . GLU A 1 502 ? 51.053 -18.800 -35.965 1.00 74.62 502 GLU A N 1
ATOM 3851 C CA . GLU A 1 502 ? 51.535 -19.856 -36.872 1.00 74.62 502 GLU A CA 1
ATOM 3852 C C . GLU A 1 502 ? 52.193 -19.271 -38.129 1.00 74.62 502 GLU A C 1
ATOM 3854 O O . GLU A 1 502 ? 53.304 -19.666 -38.494 1.00 74.62 502 GLU A O 1
ATOM 3859 N N . ALA A 1 503 ? 51.562 -18.269 -38.752 1.00 73.69 503 ALA A N 1
ATOM 3860 C CA . ALA A 1 503 ? 52.124 -17.574 -39.909 1.00 73.69 503 ALA A CA 1
ATOM 3861 C C . ALA A 1 503 ? 53.455 -16.867 -39.590 1.00 73.69 503 ALA A C 1
ATOM 3863 O O . ALA A 1 503 ? 54.317 -16.768 -40.465 1.00 73.69 503 ALA A O 1
ATOM 3864 N N . SER A 1 504 ? 53.653 -16.414 -38.346 1.00 65.44 504 SER A N 1
ATOM 3865 C CA . SER A 1 504 ? 54.886 -15.738 -37.923 1.00 65.44 504 SER A CA 1
ATOM 3866 C C . SER A 1 504 ? 56.102 -16.670 -37.820 1.00 65.44 504 SER A C 1
ATOM 3868 O O . SER A 1 504 ? 57.228 -16.218 -38.019 1.00 65.44 504 SER A O 1
ATOM 3870 N N . PHE A 1 505 ? 55.904 -17.973 -37.577 1.00 62.44 505 PHE A N 1
ATOM 3871 C CA . PHE A 1 505 ? 57.002 -18.947 -37.461 1.00 62.44 505 PHE A CA 1
ATOM 3872 C C . PHE A 1 505 ? 57.361 -19.632 -38.785 1.00 62.44 505 PHE A C 1
ATOM 3874 O O . PHE A 1 505 ? 58.473 -20.135 -38.944 1.00 62.44 505 PHE A O 1
ATOM 3881 N N . LEU A 1 506 ? 56.448 -19.644 -39.760 1.00 60.91 506 LEU A N 1
ATOM 3882 C CA . LEU A 1 506 ? 56.648 -20.343 -41.033 1.00 60.91 506 LEU A CA 1
ATOM 3883 C C . LEU A 1 506 ? 57.526 -19.582 -42.046 1.00 60.91 506 LEU A C 1
ATOM 3885 O O . LEU A 1 506 ? 57.917 -20.163 -43.056 1.00 60.91 506 LEU A O 1
ATOM 3889 N N . GLN A 1 507 ? 57.920 -18.330 -41.775 1.00 53.22 507 GLN A N 1
ATOM 3890 C CA . GLN A 1 507 ? 58.787 -17.536 -42.666 1.00 53.22 507 GLN A CA 1
ATOM 3891 C C . GLN A 1 507 ? 60.275 -17.953 -42.694 1.00 53.22 507 GLN A C 1
ATOM 3893 O O . GLN A 1 507 ? 61.059 -17.325 -43.399 1.00 53.22 507 GLN A O 1
ATOM 3898 N N . GLY A 1 508 ? 60.674 -19.017 -41.985 1.00 53.75 508 GLY A N 1
ATOM 3899 C CA . GLY A 1 508 ? 62.054 -19.531 -41.980 1.00 53.75 508 GLY A CA 1
ATOM 3900 C C . GLY A 1 508 ? 62.273 -20.911 -42.617 1.00 53.75 508 GLY A C 1
ATOM 3901 O O . GLY A 1 508 ? 63.382 -21.427 -42.523 1.00 53.75 508 GLY A O 1
ATOM 3902 N N . SER A 1 509 ? 61.255 -21.544 -43.217 1.00 46.94 509 SER A N 1
ATOM 3903 C CA . SER A 1 509 ? 61.381 -22.903 -43.795 1.00 46.94 509 SER A CA 1
ATOM 3904 C C . SER A 1 509 ? 60.779 -23.059 -45.197 1.00 46.94 509 SER A C 1
ATOM 3906 O O . SER A 1 509 ? 60.158 -24.072 -45.524 1.00 46.94 509 SER A O 1
ATOM 3908 N N . ARG A 1 510 ? 60.991 -22.058 -46.052 1.00 41.91 510 ARG A N 1
ATOM 3909 C CA . ARG A 1 510 ? 60.991 -22.248 -47.505 1.00 41.91 510 ARG A CA 1
ATOM 3910 C C . ARG A 1 510 ? 62.244 -21.655 -48.109 1.00 41.91 510 ARG A C 1
ATOM 3912 O O . ARG A 1 510 ? 62.576 -20.516 -47.715 1.00 41.91 510 ARG A O 1
#

Organism: NCBI:txid388810